Protein AF-A0AAU9H114-F1 (afdb_monomer)

Sequence (452 aa):
MKRSTNQEKFLDTLIRLNTKIEELGKINILNNHIYSEYFFRDLLNIVYGYSLENHNKKQKNAPAFDLIDNTNKIIIQVTATCKKQKIEDTLKKEYLTNKMEEGYRLKFIFIGNQNNNIKNKNFSNPHNILFDSKKDIILTQDLCEEFLNLNINKQDHAIELLKKELSPLLFEDSLSYLKEEFINEKLEFNISNLASRYTANNDVDTINNKIIEGISITNNFKYTNISYLKELKGYIENDILDKMKSKYAKNIYLNFKKIFSNLEQSVNNYLELEEEFEEKKKYLSEIYELIDEINIDPYIFLTEHNECNIYKISENEKLELQTYMSKIEKVLLKYQTYLKETCKECLFYPYLLVQGEAGIGKSHLLAHLSKKLRDENHIIYLFLGQFFTKNEDPWHQILNDLEVTNSVDNFLRSISNKAKETKKELLLLLMRLMKVKVKGYGEIIFKALSTI

pLDDT: mean 80.32, std 15.92, range [25.03, 97.12]

Solvent-accessible surface area (backbone atoms only — not comparable to full-atom values): 25770 Å² total; per-residue (Å²): 109,73,68,57,57,50,49,53,53,52,51,54,52,52,54,49,51,20,53,52,47,46,55,44,61,76,71,67,63,78,72,57,63,66,58,49,51,56,53,50,36,56,50,42,24,65,57,74,67,52,70,51,42,70,52,74,82,77,56,94,68,88,64,79,45,45,32,37,16,83,86,82,30,37,34,32,30,76,38,60,65,66,45,73,66,57,53,34,59,42,40,62,38,71,76,44,40,62,39,29,76,73,61,28,33,50,32,38,39,53,38,31,60,77,56,81,70,62,37,80,52,90,74,67,53,85,48,66,47,48,69,47,49,72,79,27,48,40,45,71,66,55,52,49,55,46,44,66,73,47,56,72,68,57,44,50,52,51,53,48,50,50,51,72,72,40,45,87,74,64,46,71,73,86,38,49,57,76,36,69,68,47,34,49,53,48,37,53,52,45,50,62,70,53,47,94,63,54,58,83,92,73,70,70,93,48,70,76,63,38,36,52,30,26,52,52,61,34,70,66,43,57,53,52,52,53,49,50,53,52,54,48,49,55,54,74,67,56,79,58,63,85,73,34,83,40,74,57,47,39,49,52,52,52,57,56,53,56,74,44,48,64,51,54,52,47,49,48,57,57,70,70,54,95,64,58,70,76,77,47,47,69,50,49,54,56,43,51,53,50,55,69,69,62,80,72,53,52,67,58,55,51,48,70,74,32,75,85,54,93,82,64,65,52,71,68,49,51,50,52,52,43,55,53,43,46,54,48,42,55,49,50,55,52,46,55,50,49,40,61,44,17,38,51,62,21,68,82,45,41,56,48,77,55,71,53,56,87,86,77,44,67,72,30,53,52,48,53,52,53,50,56,42,43,78,70,67,37,50,56,49,59,43,59,36,82,74,67,73,66,102,58,63,67,64,60,53,51,31,58,76,53,70,48,89,71,54,71,69,56,51,54,50,52,50,47,50,49,24,61,74,68,75,30,49,35,39,43,37,42,39,46,69,72,88,60,102,69,86,78,68,39,55,27,48,36,39,33,57,65,83,130

Foldseek 3Di:
DLLVVLLVLLLVLQVLQLQLVQVVVVVPPPPVVLVVLVLVQVLCCLLVVADKDAPCPPDPDDALAGIAGLPVQEGEHEEQDADLVNVQVSLPDPNVLVSQVVVHAYAYEHGHDHDPCSLVDDHDRPSPRHYRSVPRYDYSVNSSVSLSVDDPVSSVVSSVSSCVRCVVPSVPPLVPLVDLVNLVVQLVVVLVVVPPLADPVPDDDDLLLLQLCQLFVDPCVVVVVLVLLVQLLVLLPPDPLVVFDFPLLNVLNVVVSVLCPQLNVLSCVLVPDPDDVLVSLVSVVVNLVSLVPDDDDQVVSVCVSCVVPVPGGDPSSSVVSSVSVVSNVVSSVVVNSSCVSRVNVCNVVSKDKDKDWPPPSPSNSVSVSQVVVVVVVARERADEQVQVPDPDDVVVSVCVSSVNPDDPVVVLVVVQVVCVVVVTWYKYKYFHDPPDPDDTMGMIMIGTPDDD

Secondary structure (DSSP, 8-state):
-HHHHHHHHHHHHHHHHHHHHHHHHHTT-TTHHHHHHHHHHHHHHHHH----EEGGGS-SS--S-SEEETTTTEEEEEES---HHHHHHHHT-THHHHHHHTTPEEEEEE-SS--GGGGGS----TT--B--TTTSEE-HHHHHHHHHHS-HHHHHHHHHHHHHHHHHHH-SSTTGGGSHHHHHHHHHHHHHTTGGG--GGG----GGGGHHHHHHT-HHHHHHHHHHHHHHHHHHH---GGG--SHHHHHHHHHHHHHTHHHHHHHHHHHH--S-HHHHHHHHHHHHHHHHH----HHHHHHHHHTT-TTSS-HHHHHHHHHHHHHHHHHHHHHHHHHHHTTGGGGTS-EEEEEE-TTSSHHHHHHHHHHHHHHTT-EEEEEEGGG--SSS-HHHHHHHHTT--S-HHHHHHHHHHHHHHHT--EEEEEE-----SSS--EEEEEEEE---

Mean predicted aligned error: 15.62 Å

Organism: Staphylococcus aureus (NCBI:txid1280)

Radius of gyration: 34.09 Å; Cα contacts (8 Å, |Δi|>4): 518; chains: 1; bounding box: 72×56×100 Å

Structure (mmCIF, N/CA/C/O backbone):
data_AF-A0AAU9H114-F1
#
_entry.id   AF-A0AAU9H114-F1
#
loop_
_atom_site.group_PDB
_atom_site.id
_atom_site.type_symbol
_atom_site.label_atom_id
_atom_site.label_alt_id
_atom_site.label_comp_id
_atom_site.label_asym_id
_atom_site.label_entity_id
_atom_site.label_seq_id
_atom_site.pdbx_PDB_ins_code
_atom_site.Cartn_x
_atom_site.Cartn_y
_atom_site.Cartn_z
_atom_site.occupancy
_atom_site.B_iso_or_equiv
_atom_site.auth_seq_id
_atom_site.auth_comp_id
_atom_site.auth_asym_id
_atom_site.auth_atom_id
_atom_site.pdbx_PDB_model_num
ATOM 1 N N . MET A 1 1 ? 4.837 20.922 -24.822 1.00 76.69 1 MET A N 1
ATOM 2 C CA . MET A 1 1 ? 3.796 20.474 -25.787 1.00 76.69 1 MET A CA 1
ATOM 3 C C . MET A 1 1 ? 3.587 18.972 -25.632 1.00 76.69 1 MET A C 1
ATOM 5 O O . MET A 1 1 ? 4.584 18.275 -25.502 1.00 76.69 1 MET A O 1
ATOM 9 N N . LYS A 1 2 ? 2.345 18.461 -25.688 1.00 83.44 2 LYS A N 1
ATOM 10 C CA . LYS A 1 2 ? 2.031 17.028 -25.466 1.00 83.44 2 LYS A CA 1
ATOM 11 C C . LYS A 1 2 ? 2.855 16.072 -26.345 1.00 83.44 2 LYS A C 1
ATOM 13 O O . LYS A 1 2 ? 3.311 15.043 -25.864 1.00 83.44 2 LYS A O 1
ATOM 18 N N . ARG A 1 3 ? 3.127 16.463 -27.596 1.00 89.88 3 ARG A N 1
ATOM 19 C CA . ARG A 1 3 ? 3.992 15.716 -28.526 1.00 89.88 3 ARG A CA 1
ATOM 20 C C . ARG A 1 3 ? 5.421 15.521 -27.996 1.00 89.88 3 ARG A C 1
ATOM 22 O O . ARG A 1 3 ? 5.932 14.417 -28.085 1.00 89.88 3 ARG A O 1
ATOM 29 N N . SER A 1 4 ? 6.026 16.552 -27.394 1.00 83.06 4 SER A N 1
ATOM 30 C CA . SER A 1 4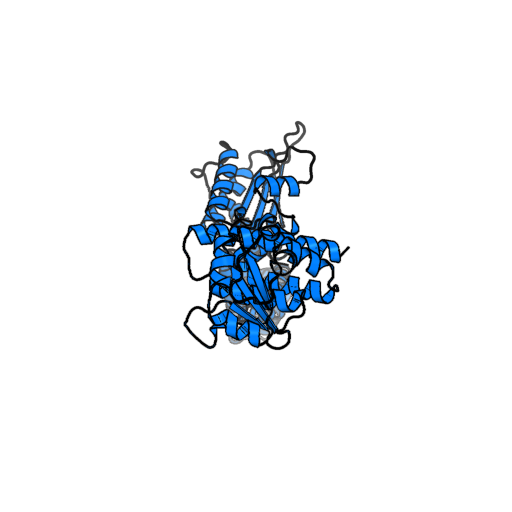 ? 7.363 16.455 -26.770 1.00 83.06 4 SER A CA 1
ATOM 31 C C . SER A 1 4 ? 7.358 15.441 -25.632 1.00 83.06 4 SER A C 1
ATOM 33 O O . SER A 1 4 ? 8.176 14.534 -25.593 1.00 83.06 4 SER A O 1
ATOM 35 N N . THR A 1 5 ? 6.353 15.530 -24.759 1.00 81.75 5 THR A N 1
ATOM 36 C CA . THR A 1 5 ? 6.202 14.614 -23.626 1.00 81.75 5 THR A CA 1
ATOM 37 C C . THR A 1 5 ? 5.987 13.168 -24.077 1.00 81.75 5 THR A C 1
ATOM 39 O O . THR A 1 5 ? 6.507 12.246 -23.456 1.00 81.75 5 THR A O 1
ATOM 42 N N . ASN A 1 6 ? 5.223 12.950 -25.150 1.00 89.06 6 ASN A N 1
ATOM 43 C CA . ASN A 1 6 ? 5.041 11.620 -25.726 1.00 89.06 6 ASN A CA 1
ATOM 44 C C . ASN A 1 6 ? 6.347 11.102 -26.344 1.00 89.06 6 ASN A C 1
ATOM 46 O O . ASN A 1 6 ? 6.685 9.943 -26.129 1.00 89.06 6 ASN A O 1
ATOM 50 N N . GLN A 1 7 ? 7.099 11.957 -27.043 1.00 88.25 7 GLN A N 1
ATOM 51 C CA . GLN A 1 7 ? 8.389 11.604 -27.637 1.00 88.25 7 GLN A CA 1
ATOM 52 C C . GLN A 1 7 ? 9.401 11.145 -26.583 1.00 88.25 7 GLN A C 1
ATOM 54 O O . GLN A 1 7 ? 10.007 10.086 -26.729 1.00 88.25 7 GLN A O 1
ATOM 59 N N . GLU A 1 8 ? 9.555 11.923 -25.511 1.00 79.88 8 GLU A N 1
ATOM 60 C CA . GLU A 1 8 ? 10.460 11.615 -24.401 1.00 79.88 8 GLU A CA 1
ATOM 61 C C . GLU A 1 8 ? 10.099 10.277 -23.750 1.00 79.88 8 GLU A C 1
ATOM 63 O O . GLU A 1 8 ? 10.963 9.419 -23.577 1.00 79.88 8 GLU A O 1
ATOM 68 N N . LYS A 1 9 ? 8.808 10.056 -23.465 1.00 83.50 9 LYS A N 1
ATOM 69 C CA . LYS A 1 9 ? 8.320 8.797 -22.882 1.00 83.50 9 LYS A CA 1
ATOM 70 C C . LYS A 1 9 ? 8.566 7.602 -23.795 1.00 83.50 9 LYS A C 1
ATOM 72 O O . LYS A 1 9 ? 8.970 6.546 -23.315 1.00 83.50 9 LYS A O 1
ATOM 77 N N . PHE A 1 10 ? 8.302 7.755 -25.090 1.00 90.06 10 PHE A N 1
ATOM 78 C CA . PHE A 1 10 ? 8.500 6.698 -26.076 1.00 90.06 10 PHE A CA 1
ATOM 79 C C . PHE A 1 10 ? 9.975 6.283 -26.147 1.00 90.06 10 PHE A C 1
ATOM 81 O O . PHE A 1 10 ? 10.290 5.100 -26.026 1.00 90.06 10 PHE A O 1
ATOM 88 N N . LEU A 1 11 ? 10.874 7.266 -26.265 1.00 88.00 11 LEU A N 1
ATOM 89 C CA . LEU A 1 11 ? 12.317 7.043 -26.334 1.00 88.00 11 LEU A CA 1
ATOM 90 C C . LEU A 1 11 ? 12.865 6.399 -25.053 1.00 88.00 11 LEU A C 1
ATOM 92 O O . LEU A 1 11 ? 13.537 5.373 -25.140 1.00 88.00 11 LEU A O 1
ATOM 96 N N . ASP A 1 12 ? 12.558 6.961 -23.879 1.00 79.62 12 ASP A N 1
ATOM 97 C CA . ASP A 1 12 ? 13.031 6.440 -22.586 1.00 79.62 12 ASP A CA 1
ATOM 98 C C . ASP A 1 12 ? 12.604 4.978 -22.386 1.00 79.62 12 ASP A C 1
ATOM 100 O O . ASP A 1 12 ? 13.413 4.122 -22.026 1.00 79.62 12 ASP A O 1
ATOM 104 N N . THR A 1 13 ? 11.351 4.658 -22.718 1.00 82.12 13 THR A N 1
ATOM 105 C CA . THR A 1 13 ? 10.826 3.296 -22.566 1.00 82.12 13 THR A CA 1
ATOM 106 C C . THR A 1 13 ? 11.541 2.298 -23.485 1.00 82.12 13 THR A C 1
ATOM 108 O O . THR A 1 13 ? 11.908 1.210 -23.039 1.00 82.12 13 THR A O 1
ATOM 111 N N . LEU A 1 14 ? 11.785 2.655 -24.753 1.00 85.69 14 LEU A N 1
ATOM 112 C CA . LEU A 1 14 ? 12.490 1.775 -25.693 1.00 85.69 14 LEU A CA 1
ATOM 113 C C . LEU A 1 14 ? 13.972 1.595 -25.342 1.00 85.69 14 LEU A C 1
ATOM 115 O O . LEU A 1 14 ? 14.495 0.491 -25.487 1.00 85.69 14 LEU A O 1
ATOM 119 N N . ILE A 1 15 ? 14.647 2.642 -24.852 1.00 83.25 15 ILE A N 1
ATOM 120 C CA . ILE A 1 15 ? 16.031 2.532 -24.367 1.00 83.25 15 ILE A CA 1
ATOM 121 C C . ILE A 1 15 ? 16.099 1.523 -23.220 1.00 83.25 15 ILE A C 1
ATOM 123 O O . ILE A 1 15 ? 16.905 0.597 -23.274 1.00 83.25 15 ILE A O 1
ATOM 127 N N . ARG A 1 16 ? 15.215 1.648 -22.223 1.00 75.06 16 ARG A N 1
ATOM 128 C CA . ARG A 1 16 ? 15.169 0.717 -21.084 1.00 75.06 16 ARG A CA 1
ATOM 129 C C . ARG A 1 16 ? 14.898 -0.719 -21.522 1.00 75.06 16 ARG A C 1
ATOM 131 O O . ARG A 1 16 ? 15.552 -1.635 -21.030 1.00 75.06 16 ARG A O 1
ATOM 138 N N . LEU A 1 17 ? 13.970 -0.915 -22.462 1.00 81.81 17 LEU A N 1
ATOM 139 C CA . LEU A 1 17 ? 13.686 -2.233 -23.033 1.00 81.81 17 LEU A CA 1
ATOM 140 C C . LEU A 1 17 ? 14.931 -2.847 -23.670 1.00 81.81 17 LEU A C 1
ATOM 142 O O . LEU A 1 17 ? 15.238 -4.008 -23.407 1.00 81.81 17 LEU A O 1
ATOM 146 N N . ASN A 1 18 ? 15.670 -2.071 -24.461 1.00 82.12 18 ASN A N 1
ATOM 147 C CA . ASN A 1 18 ? 16.907 -2.548 -25.067 1.00 82.12 18 ASN A CA 1
ATOM 148 C C . ASN A 1 18 ? 17.951 -2.921 -24.008 1.00 82.12 18 ASN A C 1
ATOM 150 O O . ASN A 1 18 ? 18.485 -4.026 -24.065 1.00 82.12 18 ASN A O 1
ATOM 154 N N . THR A 1 19 ? 18.179 -2.074 -23.001 1.00 78.31 19 THR A N 1
ATOM 155 C CA . THR A 1 19 ? 19.110 -2.384 -21.903 1.00 78.31 19 THR A CA 1
ATOM 156 C C . THR A 1 19 ? 18.742 -3.697 -21.209 1.00 78.31 19 THR A C 1
ATOM 158 O O . THR A 1 19 ? 19.588 -4.579 -21.060 1.00 78.31 19 THR A O 1
ATOM 161 N N . LYS A 1 20 ? 17.460 -3.892 -20.875 1.00 73.38 20 LYS A N 1
ATOM 162 C CA . LYS A 1 20 ? 16.996 -5.117 -20.209 1.00 73.38 20 LYS A CA 1
ATOM 163 C C . LYS A 1 20 ? 17.157 -6.355 -21.098 1.00 73.38 20 LYS A C 1
ATOM 165 O O . LYS A 1 20 ? 17.544 -7.416 -20.614 1.00 73.38 20 LYS A O 1
ATOM 170 N N . ILE A 1 21 ? 16.910 -6.239 -22.405 1.00 76.69 21 ILE A N 1
ATOM 171 C CA . ILE A 1 21 ? 17.136 -7.328 -23.371 1.00 76.69 21 ILE A CA 1
ATOM 172 C C . ILE A 1 21 ? 18.620 -7.718 -23.426 1.00 76.69 21 ILE A C 1
ATOM 174 O O . ILE A 1 21 ? 18.933 -8.907 -23.493 1.00 76.69 21 ILE A O 1
ATOM 178 N N . GLU A 1 22 ? 19.540 -6.752 -23.366 1.00 75.12 22 GLU A N 1
ATOM 179 C CA . GLU A 1 22 ? 20.978 -7.040 -23.309 1.00 75.12 22 GLU A CA 1
ATOM 180 C C . GLU A 1 22 ? 21.375 -7.784 -22.032 1.00 75.12 22 GLU A C 1
ATOM 182 O O . GLU A 1 22 ? 22.162 -8.730 -22.087 1.00 75.12 22 GLU A O 1
ATOM 187 N N . GLU A 1 23 ? 20.838 -7.372 -20.886 1.00 68.56 23 GLU A N 1
ATOM 188 C CA . GLU A 1 23 ? 21.091 -8.013 -19.594 1.00 68.56 23 GLU A CA 1
ATOM 189 C C . GLU A 1 23 ? 20.549 -9.442 -19.555 1.00 68.56 23 GLU A C 1
ATOM 191 O O . GLU A 1 23 ? 21.277 -10.376 -19.224 1.00 68.56 23 GLU A O 1
ATOM 196 N N . LEU A 1 24 ? 19.299 -9.638 -19.974 1.00 66.00 24 LEU A N 1
ATOM 197 C CA . LEU A 1 24 ? 18.658 -10.953 -20.019 1.00 66.00 24 LEU A CA 1
ATOM 198 C C . LEU A 1 24 ? 19.337 -11.890 -21.027 1.00 66.00 24 LEU A C 1
ATOM 200 O O . LEU A 1 24 ? 19.457 -13.091 -20.775 1.00 66.00 24 LEU A O 1
ATOM 204 N N . GLY A 1 25 ? 19.846 -11.341 -22.134 1.00 59.88 25 GLY A N 1
ATOM 205 C CA . GLY A 1 25 ? 20.647 -12.072 -23.114 1.00 59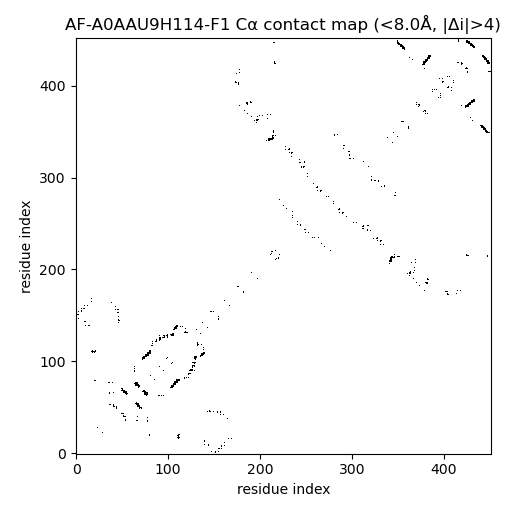.88 25 GLY A CA 1
ATOM 206 C C . GLY A 1 25 ? 21.959 -12.623 -22.542 1.00 59.88 25 GLY A C 1
ATOM 207 O O . GLY A 1 25 ? 22.413 -13.675 -22.987 1.00 59.88 25 GLY A O 1
ATOM 208 N N . LYS A 1 26 ? 22.543 -11.983 -21.516 1.00 53.84 26 LYS A N 1
ATOM 209 C CA . LYS A 1 26 ? 23.723 -12.506 -20.795 1.00 53.84 26 LYS A CA 1
ATOM 210 C C . LYS A 1 26 ? 23.376 -13.680 -19.870 1.00 53.84 26 LYS A C 1
ATOM 212 O O . LYS A 1 26 ? 24.253 -14.486 -19.576 1.00 53.84 26 LYS A O 1
ATOM 217 N N . ILE A 1 27 ? 22.116 -13.787 -19.435 1.00 45.50 27 ILE A N 1
ATOM 218 C CA . ILE A 1 27 ? 21.629 -14.789 -18.465 1.00 45.50 27 ILE A CA 1
ATOM 219 C C . ILE A 1 27 ? 21.018 -16.022 -19.175 1.00 45.50 27 ILE A C 1
ATOM 221 O O . ILE A 1 27 ? 20.641 -16.998 -18.536 1.00 45.50 27 ILE A O 1
ATOM 225 N N . ASN A 1 28 ? 20.995 -16.047 -20.516 1.00 44.38 28 ASN A N 1
ATOM 226 C CA . ASN A 1 28 ? 20.564 -17.195 -21.331 1.00 44.38 28 ASN A CA 1
ATOM 227 C C . ASN A 1 28 ? 19.098 -17.640 -21.093 1.00 44.38 28 ASN A C 1
ATOM 229 O O . ASN A 1 28 ? 18.745 -18.806 -21.283 1.00 44.38 28 ASN A O 1
ATOM 233 N N . ILE A 1 29 ? 18.213 -16.711 -20.707 1.00 43.31 29 ILE A N 1
ATOM 234 C CA . ILE A 1 29 ? 16.774 -16.978 -20.549 1.00 43.31 29 ILE A CA 1
ATOM 235 C C . ILE A 1 29 ? 16.100 -16.907 -21.929 1.00 43.31 29 ILE A C 1
ATOM 237 O O . ILE A 1 29 ? 15.669 -15.854 -22.396 1.00 43.31 29 ILE A O 1
ATOM 241 N N . LEU A 1 30 ? 16.008 -18.064 -22.587 1.00 38.81 30 LEU A N 1
ATOM 242 C CA . LEU A 1 30 ? 15.475 -18.262 -23.946 1.00 38.81 30 LEU A CA 1
ATOM 243 C C . LEU A 1 30 ? 13.990 -17.876 -24.142 1.00 38.81 30 LEU A C 1
ATOM 245 O O . LEU A 1 30 ? 13.537 -17.780 -25.281 1.00 38.81 30 LEU A O 1
ATOM 249 N N . ASN A 1 31 ? 13.229 -17.616 -23.074 1.00 45.47 31 ASN A N 1
ATOM 250 C CA . ASN A 1 31 ? 11.777 -17.401 -23.155 1.00 45.47 31 ASN A CA 1
ATOM 251 C C . ASN A 1 31 ? 11.352 -15.990 -23.615 1.00 45.47 31 ASN A C 1
ATOM 253 O O . ASN A 1 31 ? 10.217 -15.824 -24.053 1.00 45.47 31 ASN A O 1
ATOM 257 N N . ASN A 1 32 ? 12.233 -14.982 -23.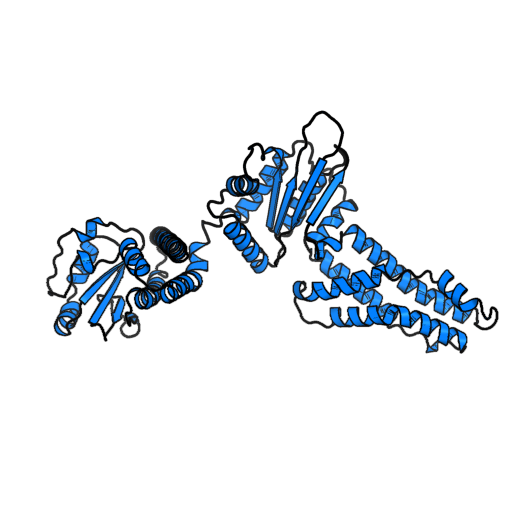583 1.00 51.88 32 ASN A N 1
ATOM 258 C CA . ASN A 1 32 ? 11.848 -13.577 -23.827 1.00 51.88 32 ASN A CA 1
ATOM 259 C C . ASN A 1 32 ? 11.852 -13.141 -25.306 1.00 51.88 32 ASN A C 1
ATOM 261 O O . ASN A 1 32 ? 11.296 -12.092 -25.642 1.00 51.88 32 ASN A O 1
ATOM 265 N N . HIS A 1 33 ? 12.420 -13.943 -26.212 1.00 56.94 33 HIS A N 1
ATOM 266 C CA . HIS A 1 33 ? 12.403 -13.636 -27.650 1.00 56.94 33 HIS A CA 1
ATOM 267 C C . HIS A 1 33 ? 10.999 -13.755 -28.259 1.00 56.94 33 HIS A C 1
ATOM 269 O O . HIS A 1 33 ? 10.580 -12.879 -29.006 1.00 56.94 33 HIS A O 1
ATOM 275 N N . ILE A 1 34 ? 10.219 -14.758 -27.846 1.00 57.81 34 ILE A N 1
ATOM 276 C CA . ILE A 1 34 ? 8.848 -14.940 -28.343 1.00 57.81 34 ILE A CA 1
ATOM 277 C C . ILE A 1 34 ? 7.955 -13.779 -27.887 1.00 57.81 34 ILE A C 1
ATOM 279 O O . ILE A 1 34 ? 7.197 -13.241 -28.686 1.00 57.81 34 ILE A O 1
ATOM 283 N N . TYR A 1 35 ? 8.060 -13.341 -26.627 1.00 66.25 35 TYR A N 1
ATOM 284 C CA . TYR A 1 35 ? 7.262 -12.217 -26.117 1.00 66.25 35 TYR A CA 1
ATOM 285 C C . TYR A 1 35 ? 7.628 -10.877 -26.769 1.00 66.25 35 TYR A C 1
ATOM 287 O O . TYR A 1 35 ? 6.743 -10.056 -27.005 1.00 66.25 35 TYR A O 1
ATOM 295 N N . SER A 1 36 ? 8.900 -10.669 -27.129 1.00 73.69 36 SER A N 1
ATOM 296 C CA . SER A 1 36 ? 9.307 -9.458 -27.853 1.00 73.69 36 SER A CA 1
ATOM 297 C C . SER A 1 36 ? 8.754 -9.416 -29.283 1.00 73.69 36 SER A C 1
ATOM 299 O O . SER A 1 36 ? 8.385 -8.338 -29.738 1.00 73.69 36 SER A O 1
ATOM 301 N N . GLU A 1 37 ? 8.581 -10.553 -29.966 1.00 84.25 37 GLU A N 1
ATOM 302 C CA . GLU A 1 37 ? 7.899 -10.597 -31.274 1.00 84.25 37 GLU A CA 1
ATOM 303 C C . GLU A 1 37 ? 6.458 -10.062 -31.197 1.00 84.25 37 GLU A C 1
ATOM 305 O O . GLU A 1 37 ? 6.069 -9.237 -32.023 1.00 84.25 37 GLU A O 1
ATOM 310 N N . TYR A 1 38 ? 5.679 -10.485 -30.191 1.00 85.44 38 TYR A N 1
ATOM 311 C CA . TYR A 1 38 ? 4.304 -10.004 -29.983 1.00 85.44 38 TYR A CA 1
ATOM 312 C C . TYR A 1 38 ? 4.257 -8.494 -29.738 1.00 85.44 38 TYR A C 1
ATOM 314 O O . TYR A 1 38 ? 3.508 -7.793 -30.418 1.00 85.44 38 TYR A O 1
ATOM 322 N N . PHE A 1 39 ? 5.099 -7.999 -28.831 1.00 88.56 39 PHE A N 1
ATOM 323 C CA . PHE A 1 39 ? 5.165 -6.574 -28.525 1.00 88.56 39 PHE A CA 1
ATOM 324 C C . PHE A 1 39 ? 5.531 -5.743 -29.766 1.00 88.56 39 PHE A C 1
ATOM 326 O O . PHE A 1 39 ? 4.844 -4.780 -30.113 1.00 88.56 39 PHE A O 1
ATOM 333 N N . PHE A 1 40 ? 6.600 -6.124 -30.479 1.00 91.44 40 PHE A N 1
ATOM 334 C CA . PHE A 1 40 ? 7.048 -5.371 -31.651 1.00 91.44 40 PHE A CA 1
ATOM 335 C C . PHE A 1 40 ? 6.076 -5.477 -32.828 1.00 91.44 40 PHE A C 1
ATOM 337 O O . PHE A 1 40 ? 5.966 -4.513 -33.582 1.00 91.44 40 PHE A O 1
ATOM 344 N N . ARG A 1 41 ? 5.320 -6.574 -32.972 1.00 93.12 41 ARG A N 1
ATOM 345 C CA . ARG A 1 41 ? 4.209 -6.662 -33.934 1.00 93.12 41 ARG A CA 1
ATOM 346 C C . ARG A 1 41 ? 3.193 -5.549 -33.698 1.00 93.12 41 ARG A C 1
ATOM 348 O O . ARG A 1 41 ? 2.895 -4.788 -34.618 1.00 93.12 41 ARG A O 1
ATOM 355 N N . ASP A 1 42 ? 2.681 -5.448 -32.475 1.00 94.44 42 ASP A N 1
ATOM 356 C CA . ASP A 1 42 ? 1.623 -4.490 -32.149 1.00 94.44 42 ASP A CA 1
ATOM 357 C C . ASP A 1 42 ? 2.142 -3.052 -32.212 1.00 94.44 42 ASP A C 1
ATOM 359 O O . ASP A 1 42 ? 1.491 -2.178 -32.789 1.00 94.44 42 ASP A O 1
ATOM 363 N N . LEU A 1 43 ? 3.371 -2.817 -31.744 1.00 95.56 43 LEU A N 1
ATOM 364 C CA . LEU A 1 43 ? 4.018 -1.513 -31.844 1.00 95.56 43 LEU A CA 1
ATOM 365 C C . LEU A 1 43 ? 4.198 -1.066 -33.303 1.00 95.56 43 LEU A C 1
ATOM 367 O O . LEU A 1 43 ? 3.857 0.066 -33.649 1.00 95.56 43 LEU A O 1
ATOM 371 N N . LEU A 1 44 ? 4.717 -1.939 -34.171 1.00 96.31 44 LEU A N 1
ATOM 372 C CA . LEU A 1 44 ? 4.961 -1.617 -35.580 1.00 96.31 44 LEU A CA 1
ATOM 373 C C . LEU A 1 44 ? 3.658 -1.397 -36.356 1.00 96.31 44 LEU A C 1
ATOM 375 O O . LEU A 1 44 ? 3.609 -0.510 -37.209 1.00 96.31 44 LEU A O 1
ATOM 379 N N . ASN A 1 45 ? 2.595 -2.136 -36.029 1.00 96.88 45 ASN A N 1
ATOM 380 C CA . ASN A 1 45 ? 1.266 -1.908 -36.598 1.00 96.88 45 ASN A CA 1
ATOM 381 C C . ASN A 1 45 ? 0.746 -0.501 -36.272 1.00 96.88 45 ASN A C 1
ATOM 383 O O . ASN A 1 45 ? 0.184 0.167 -37.140 1.00 96.88 45 ASN A O 1
ATOM 387 N N . ILE A 1 46 ? 0.991 -0.001 -35.057 1.00 96.62 46 ILE A N 1
ATOM 388 C CA . ILE A 1 46 ? 0.596 1.360 -34.671 1.00 96.62 46 ILE A CA 1
ATOM 389 C C . ILE A 1 46 ? 1.481 2.412 -35.354 1.00 96.62 46 ILE A C 1
ATOM 391 O O . ILE A 1 46 ? 0.956 3.382 -35.912 1.00 96.62 46 ILE A O 1
ATOM 395 N N . VAL A 1 47 ? 2.806 2.231 -35.304 1.00 96.88 47 VAL A N 1
ATOM 396 C CA . VAL A 1 47 ? 3.781 3.250 -35.731 1.00 96.88 47 VAL A CA 1
ATOM 397 C C . VAL A 1 47 ? 3.838 3.393 -37.247 1.00 96.88 47 VAL A C 1
ATOM 399 O O . VAL A 1 47 ? 3.785 4.506 -37.755 1.00 96.88 47 VAL A O 1
ATOM 402 N N . TYR A 1 48 ? 3.885 2.283 -37.978 1.00 94.81 48 TYR A N 1
ATOM 403 C CA . TYR A 1 48 ? 3.992 2.307 -39.437 1.00 94.81 48 TYR A CA 1
ATOM 404 C C . TYR A 1 48 ? 2.651 2.093 -40.147 1.00 94.81 48 TYR A C 1
ATOM 406 O O . TYR A 1 48 ? 2.573 2.235 -41.365 1.00 94.81 48 TYR A O 1
ATOM 414 N N . GLY A 1 49 ? 1.585 1.752 -39.414 1.00 93.88 49 GLY A N 1
ATOM 415 C CA . GLY A 1 49 ? 0.294 1.419 -40.019 1.00 93.88 49 GLY A CA 1
ATOM 416 C C . GLY A 1 49 ? 0.287 0.070 -40.743 1.00 93.88 49 GLY A C 1
ATOM 417 O O . GLY A 1 49 ? -0.483 -0.105 -41.685 1.00 93.88 49 GLY A O 1
ATOM 418 N N . TYR A 1 50 ? 1.156 -0.860 -40.343 1.00 95.56 50 TYR A N 1
ATOM 419 C CA . TYR A 1 50 ? 1.193 -2.213 -40.899 1.00 95.56 50 TYR A CA 1
ATOM 420 C C . TYR A 1 50 ? 0.051 -3.101 -40.372 1.00 95.56 50 TYR A C 1
ATOM 422 O O . TYR A 1 50 ? -0.710 -2.729 -39.479 1.00 95.56 50 TYR A O 1
ATOM 430 N N . SER A 1 51 ? -0.067 -4.293 -40.955 1.00 94.50 51 SER A N 1
ATOM 431 C CA . SER A 1 51 ? -0.971 -5.384 -40.574 1.00 94.50 51 SER A CA 1
ATOM 432 C C . SER A 1 51 ? -0.173 -6.675 -40.348 1.00 94.50 51 SER A C 1
ATOM 434 O O . SER A 1 51 ? -0.406 -7.700 -40.986 1.00 94.50 51 SER A O 1
ATOM 436 N N . LEU A 1 52 ? 0.832 -6.596 -39.474 1.00 94.88 52 LEU A N 1
ATOM 437 C CA . LEU A 1 52 ? 1.742 -7.689 -39.144 1.00 94.88 52 LEU A CA 1
ATOM 438 C C . LEU A 1 52 ? 1.054 -8.760 -38.295 1.00 94.88 52 LEU A C 1
ATOM 440 O O . LEU A 1 52 ? 0.372 -8.459 -37.314 1.00 94.88 52 LEU A O 1
ATOM 444 N N . GLU A 1 53 ? 1.354 -10.015 -38.611 1.00 91.81 53 GLU A N 1
ATOM 445 C CA . GLU A 1 53 ? 1.000 -11.209 -37.851 1.00 91.81 53 GLU A CA 1
ATOM 446 C C . GLU A 1 53 ? 2.259 -12.029 -37.529 1.00 91.81 53 GLU A C 1
ATOM 448 O O . GLU A 1 53 ? 3.220 -12.044 -38.301 1.00 91.81 53 GLU A O 1
ATOM 453 N N . ASN A 1 54 ? 2.252 -12.763 -36.411 1.00 87.81 54 ASN A N 1
ATOM 454 C CA . ASN A 1 54 ? 3.360 -13.664 -36.076 1.00 87.81 54 ASN A CA 1
ATOM 455 C C . ASN A 1 54 ? 3.335 -14.891 -36.989 1.00 87.81 54 ASN A C 1
ATOM 457 O O . ASN A 1 54 ? 2.359 -15.649 -37.013 1.00 87.81 54 ASN A O 1
ATOM 461 N N . HIS A 1 55 ? 4.442 -15.141 -37.680 1.00 78.25 55 HIS A N 1
ATOM 462 C CA . HIS A 1 55 ? 4.566 -16.258 -38.608 1.00 78.25 55 HIS A CA 1
ATOM 463 C C . HIS A 1 55 ? 4.629 -17.622 -37.887 1.00 78.25 55 HIS A C 1
ATOM 465 O O . HIS A 1 55 ? 4.097 -18.619 -38.387 1.00 78.25 55 HIS A O 1
ATOM 471 N N . ASN A 1 56 ? 5.161 -17.649 -36.657 1.00 64.12 56 ASN A N 1
ATOM 472 C CA . ASN A 1 56 ? 5.340 -18.842 -35.814 1.00 64.12 56 ASN A CA 1
ATOM 473 C C . ASN A 1 56 ? 4.035 -19.581 -35.416 1.00 64.12 56 ASN A C 1
ATOM 475 O O . ASN A 1 56 ? 4.095 -20.638 -34.790 1.00 64.12 56 ASN A O 1
ATOM 479 N N . LYS A 1 57 ? 2.840 -19.105 -35.808 1.00 53.62 57 LYS A N 1
ATOM 480 C CA . LYS A 1 57 ? 1.562 -19.819 -35.594 1.00 53.62 57 LYS A CA 1
ATOM 481 C C . LYS A 1 57 ? 1.328 -21.017 -36.536 1.00 53.62 57 LYS A C 1
ATOM 483 O O . LYS A 1 57 ? 0.362 -21.744 -36.311 1.00 53.62 57 LYS A O 1
ATOM 488 N N . LYS A 1 58 ? 2.149 -21.242 -37.580 1.00 48.03 58 LYS A N 1
ATOM 489 C CA . LYS A 1 58 ? 1.858 -22.265 -38.618 1.00 48.03 58 LYS A CA 1
ATOM 490 C C . LYS A 1 58 ? 2.955 -23.299 -38.931 1.00 48.03 58 LYS A C 1
ATOM 492 O O . LYS A 1 58 ? 2.601 -24.336 -39.480 1.00 48.03 58 LYS A O 1
ATOM 497 N N . GLN A 1 59 ? 4.228 -23.116 -38.561 1.00 44.47 59 GLN A N 1
ATOM 498 C CA . GLN A 1 59 ? 5.300 -24.113 -38.780 1.00 44.47 59 GLN A CA 1
ATOM 499 C C . GLN A 1 59 ? 6.422 -23.974 -37.732 1.00 44.47 59 GLN A C 1
ATOM 501 O O . GLN A 1 59 ? 6.870 -22.869 -37.457 1.00 44.47 59 GLN A O 1
ATOM 506 N N . LYS A 1 60 ? 6.892 -25.095 -37.157 1.00 41.78 60 LYS A N 1
ATOM 507 C CA . LYS A 1 60 ? 7.962 -25.151 -36.129 1.00 41.78 60 LYS A CA 1
ATOM 508 C C . LYS A 1 60 ? 9.398 -25.117 -36.690 1.00 41.78 60 LYS A C 1
ATOM 510 O O . LYS A 1 60 ? 10.349 -25.174 -35.917 1.00 41.78 60 LYS A O 1
ATOM 515 N N . ASN A 1 61 ? 9.573 -25.029 -38.010 1.00 46.84 61 ASN A N 1
ATOM 516 C CA . ASN A 1 61 ? 10.893 -25.019 -38.646 1.00 46.84 61 ASN A CA 1
ATOM 517 C C . ASN A 1 61 ? 11.318 -23.572 -38.912 1.00 46.84 61 ASN A C 1
ATOM 519 O O . ASN A 1 61 ? 10.672 -22.898 -39.704 1.00 46.84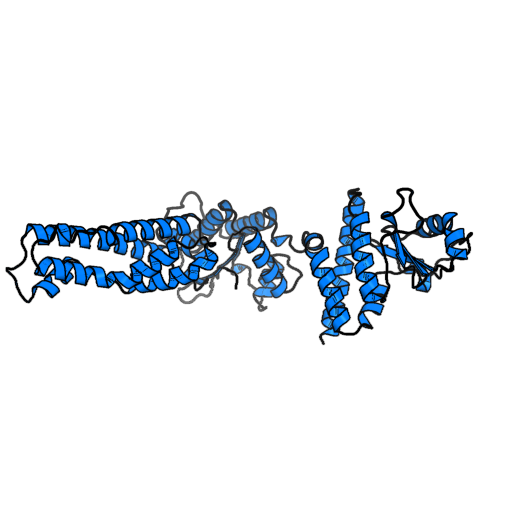 61 ASN A O 1
ATOM 523 N N . ALA A 1 62 ? 12.377 -23.117 -38.233 1.00 52.84 62 ALA A N 1
ATOM 524 C CA . ALA A 1 62 ? 12.833 -21.726 -38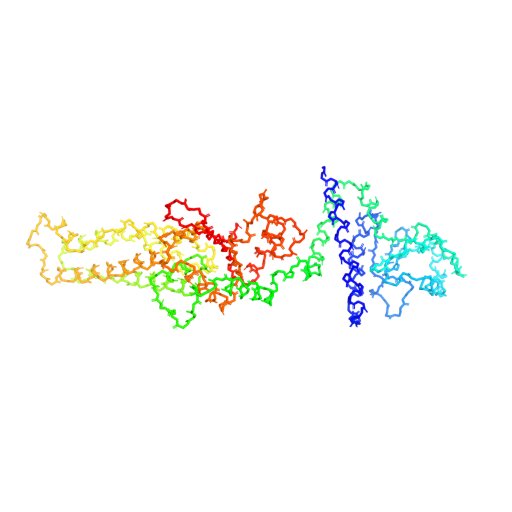.125 1.00 52.84 62 ALA A CA 1
ATOM 525 C C . ALA A 1 62 ? 12.810 -20.925 -39.453 1.00 52.84 62 ALA A C 1
ATOM 527 O O . ALA A 1 62 ? 13.782 -20.974 -40.226 1.00 52.84 62 ALA A O 1
ATOM 528 N N . PRO A 1 63 ? 11.752 -20.133 -39.705 1.00 66.12 63 PRO A N 1
ATOM 529 C CA . PRO A 1 63 ? 11.645 -19.338 -40.918 1.00 66.12 63 PRO A CA 1
ATOM 530 C C . PRO A 1 63 ? 12.674 -18.197 -40.929 1.00 66.12 63 PRO A C 1
ATOM 532 O O . PRO A 1 63 ? 13.398 -17.934 -39.965 1.00 66.12 63 PRO A O 1
ATOM 535 N N . ALA A 1 64 ? 12.841 -17.549 -42.079 1.00 70.81 64 ALA A N 1
ATOM 536 C CA . ALA A 1 64 ? 13.786 -16.442 -42.234 1.00 70.81 64 ALA A CA 1
ATOM 537 C C . ALA A 1 64 ? 13.357 -15.149 -41.509 1.00 70.81 64 ALA A C 1
ATOM 539 O O . ALA A 1 64 ? 14.168 -14.240 -41.369 1.00 70.81 64 ALA A O 1
ATOM 540 N N . PHE A 1 65 ? 12.116 -15.081 -41.033 1.00 84.94 65 PHE A N 1
ATOM 541 C CA . PHE A 1 65 ? 11.483 -13.904 -40.446 1.00 84.94 65 PHE A CA 1
ATOM 542 C C . PHE A 1 65 ? 10.455 -14.325 -39.392 1.00 84.94 65 PHE A C 1
ATOM 544 O O . PHE A 1 65 ? 9.961 -15.453 -39.428 1.00 84.94 65 PHE A O 1
ATOM 551 N N . ASP A 1 66 ? 10.102 -13.393 -38.511 1.00 87.44 66 ASP A N 1
ATOM 552 C CA . ASP A 1 66 ? 9.235 -13.647 -37.357 1.00 87.44 66 ASP A CA 1
ATOM 553 C C . ASP A 1 66 ? 7.826 -13.078 -37.579 1.00 87.44 66 ASP A C 1
ATOM 555 O O . ASP A 1 66 ? 6.827 -13.694 -37.198 1.00 87.44 66 ASP A O 1
ATOM 559 N N . LEU A 1 67 ? 7.731 -11.937 -38.273 1.00 91.62 67 LEU A N 1
ATOM 560 C CA . LEU A 1 67 ? 6.482 -11.227 -38.559 1.00 91.62 67 LEU A CA 1
ATOM 561 C C . LEU A 1 67 ? 6.226 -11.141 -40.066 1.00 91.62 67 LEU A C 1
ATOM 563 O O . LEU A 1 67 ? 7.162 -10.978 -40.853 1.00 91.62 67 LEU A O 1
ATOM 567 N N . ILE A 1 68 ? 4.958 -11.200 -40.466 1.00 93.75 68 ILE A N 1
ATOM 568 C CA . ILE A 1 68 ? 4.530 -11.079 -41.863 1.00 93.75 68 ILE A CA 1
ATOM 569 C C . ILE A 1 68 ? 3.294 -10.195 -41.996 1.00 93.75 68 ILE A C 1
ATOM 571 O O . ILE A 1 68 ? 2.335 -10.336 -41.248 1.00 93.75 68 ILE A O 1
ATOM 575 N N . ASP A 1 69 ? 3.314 -9.316 -42.990 1.00 95.12 69 ASP A N 1
ATOM 576 C CA . ASP A 1 69 ? 2.175 -8.539 -43.459 1.00 95.12 69 ASP A CA 1
ATOM 577 C C . ASP A 1 69 ? 1.919 -8.913 -44.924 1.00 95.12 69 ASP A C 1
ATOM 579 O O . ASP A 1 69 ? 2.671 -8.543 -45.833 1.00 95.12 69 ASP A O 1
ATOM 583 N N . ASN A 1 70 ? 0.858 -9.687 -45.151 1.00 92.75 70 ASN A N 1
ATOM 584 C CA . ASN A 1 70 ? 0.494 -10.160 -46.487 1.00 92.75 70 ASN A CA 1
ATOM 585 C C . ASN A 1 70 ? -0.094 -9.047 -47.370 1.00 92.75 70 ASN A C 1
ATOM 587 O O . ASN A 1 70 ? -0.049 -9.173 -48.596 1.00 92.75 70 ASN A O 1
ATOM 591 N N . THR A 1 71 ? -0.634 -7.986 -46.761 1.00 93.19 71 THR A N 1
ATOM 592 C CA . THR A 1 71 ? -1.281 -6.859 -47.446 1.00 93.19 71 THR A CA 1
ATOM 593 C C . THR A 1 71 ? -0.229 -5.939 -48.045 1.00 93.19 71 THR A C 1
ATOM 595 O O . THR A 1 71 ? -0.261 -5.653 -49.238 1.00 93.19 71 THR A O 1
ATOM 598 N N . ASN A 1 72 ? 0.748 -5.532 -47.233 1.00 93.50 72 ASN A N 1
ATOM 599 C CA . ASN A 1 72 ? 1.833 -4.644 -47.655 1.00 93.50 72 ASN A CA 1
ATOM 600 C C . ASN A 1 72 ? 3.036 -5.396 -48.245 1.00 93.50 72 ASN A C 1
ATOM 602 O O . ASN A 1 72 ? 3.998 -4.764 -48.679 1.00 93.50 72 ASN A O 1
ATOM 606 N N . LYS A 1 73 ? 2.995 -6.737 -48.254 1.00 95.19 73 LYS A N 1
ATOM 607 C CA . LYS A 1 73 ? 4.090 -7.619 -48.689 1.00 95.19 73 LYS A CA 1
ATOM 608 C C . LYS A 1 73 ? 5.390 -7.328 -47.939 1.00 95.19 73 LYS A C 1
ATOM 610 O O . LYS A 1 73 ? 6.459 -7.177 -48.525 1.00 95.19 73 LYS A O 1
ATOM 615 N N . ILE A 1 74 ? 5.303 -7.273 -46.612 1.00 95.62 74 ILE A N 1
ATOM 616 C CA . ILE A 1 74 ? 6.446 -7.022 -45.728 1.00 95.62 74 ILE A CA 1
ATOM 617 C C . ILE A 1 74 ? 6.687 -8.252 -44.859 1.00 95.62 74 ILE A C 1
ATOM 619 O O . ILE A 1 74 ? 5.754 -8.824 -44.302 1.00 95.62 74 ILE A O 1
ATOM 623 N N . ILE A 1 75 ? 7.949 -8.645 -44.722 1.00 94.88 75 ILE A N 1
ATOM 624 C CA . ILE A 1 75 ? 8.391 -9.612 -43.716 1.00 94.88 75 ILE A CA 1
ATOM 625 C C . ILE A 1 75 ? 9.429 -8.954 -42.813 1.00 94.88 75 ILE A C 1
ATOM 627 O O . ILE A 1 75 ? 10.279 -8.199 -43.286 1.00 94.88 75 ILE A O 1
ATOM 631 N N . ILE A 1 76 ? 9.353 -9.216 -41.509 1.00 94.44 76 ILE A N 1
ATOM 632 C CA . ILE A 1 76 ? 10.229 -8.588 -40.516 1.00 94.44 76 ILE A CA 1
ATOM 633 C C . ILE A 1 76 ? 10.877 -9.655 -39.646 1.00 94.44 76 ILE A C 1
ATOM 635 O O . ILE A 1 76 ? 10.198 -10.529 -39.108 1.00 94.44 76 ILE A O 1
ATOM 639 N N . GLN A 1 77 ? 12.193 -9.554 -39.484 1.00 91.62 77 GLN A N 1
ATOM 640 C CA . GLN A 1 77 ? 12.931 -10.301 -38.475 1.00 91.62 77 GLN A CA 1
ATOM 641 C C . GLN A 1 77 ? 13.215 -9.418 -37.255 1.00 91.62 77 GLN A C 1
ATOM 643 O O . GLN A 1 77 ? 13.822 -8.353 -37.390 1.00 91.62 77 GLN A O 1
ATOM 648 N N . VAL A 1 78 ? 12.819 -9.885 -36.073 1.00 89.44 78 VAL A N 1
ATOM 649 C CA . VAL A 1 78 ? 13.112 -9.280 -34.772 1.00 89.44 78 VAL A CA 1
ATOM 650 C C . VAL A 1 78 ? 14.369 -9.941 -34.211 1.00 89.44 78 VAL A C 1
ATOM 652 O O . VAL A 1 78 ? 14.427 -11.153 -34.027 1.00 89.44 78 VAL A O 1
ATOM 655 N N . THR A 1 79 ? 15.434 -9.175 -33.962 1.00 86.62 79 THR A N 1
ATOM 656 C CA . THR A 1 79 ? 16.720 -9.772 -33.561 1.00 86.62 79 THR A CA 1
ATOM 657 C C . THR A 1 79 ? 17.500 -8.919 -32.571 1.00 86.62 79 THR A C 1
ATOM 659 O O . THR A 1 79 ? 17.725 -7.732 -32.786 1.00 86.62 79 THR A O 1
ATOM 662 N N . ALA A 1 80 ? 18.005 -9.556 -31.509 1.00 82.44 80 ALA A N 1
ATOM 663 C CA . ALA A 1 80 ? 18.862 -8.899 -30.521 1.00 82.44 80 ALA A CA 1
ATOM 664 C C . ALA A 1 80 ? 20.338 -8.771 -30.953 1.00 82.44 80 ALA A C 1
ATOM 666 O O . ALA A 1 80 ? 21.150 -8.129 -30.294 1.00 82.44 80 ALA A O 1
ATOM 667 N N . THR A 1 81 ? 20.729 -9.424 -32.053 1.00 81.81 81 THR A N 1
ATOM 668 C CA . THR A 1 81 ? 22.126 -9.461 -32.513 1.00 81.81 81 THR A CA 1
ATOM 669 C C . THR A 1 81 ? 22.339 -8.523 -33.697 1.00 81.81 81 THR A C 1
ATOM 671 O O . THR A 1 81 ? 22.179 -8.927 -34.850 1.00 81.81 81 THR A O 1
ATOM 674 N N . CYS A 1 82 ? 22.767 -7.287 -33.431 1.00 84.56 82 CYS A N 1
ATOM 675 C CA . CYS A 1 82 ? 23.087 -6.289 -34.458 1.00 84.56 82 CYS A CA 1
ATOM 676 C C . CYS A 1 82 ? 24.473 -6.518 -35.100 1.00 84.56 82 CYS A C 1
ATOM 678 O O . CYS A 1 82 ? 25.408 -5.728 -34.942 1.00 84.56 82 CYS A O 1
ATOM 680 N N . LYS A 1 83 ? 24.637 -7.625 -35.839 1.00 87.81 83 LYS A N 1
ATOM 681 C CA . LYS A 1 83 ? 25.880 -7.969 -36.561 1.00 87.81 83 LYS A CA 1
ATOM 682 C C . LYS A 1 83 ? 25.627 -8.191 -38.048 1.00 87.81 83 LYS A C 1
ATOM 684 O O . LYS A 1 83 ? 24.611 -8.755 -38.433 1.00 87.81 83 LYS A O 1
ATOM 689 N N . LYS A 1 84 ? 26.616 -7.834 -38.882 1.00 90.31 84 LYS A N 1
ATOM 690 C CA . LYS A 1 84 ? 26.548 -8.032 -40.341 1.00 90.31 84 LYS A CA 1
ATOM 691 C C . LYS A 1 84 ? 26.282 -9.494 -40.709 1.00 90.31 84 LYS A C 1
ATOM 693 O O . LYS A 1 84 ? 25.394 -9.765 -41.505 1.00 90.31 84 LYS A O 1
ATOM 698 N N . GLN A 1 85 ? 27.016 -10.405 -40.074 1.00 89.12 85 GLN A N 1
ATOM 699 C CA . GLN A 1 85 ? 26.878 -11.840 -40.296 1.00 89.12 85 GLN A CA 1
ATOM 700 C C . GLN A 1 85 ? 25.444 -12.323 -40.052 1.00 89.12 85 GLN A C 1
ATOM 702 O O . GLN A 1 85 ? 24.918 -13.058 -40.870 1.00 89.12 85 GLN A O 1
ATOM 707 N N . LYS A 1 86 ? 24.764 -11.826 -39.009 1.00 88.44 86 LYS A N 1
ATOM 708 C CA . LYS A 1 86 ? 23.376 -12.205 -38.708 1.00 88.44 86 LYS A CA 1
ATOM 709 C C . LYS A 1 86 ? 22.408 -11.838 -39.841 1.00 88.44 86 LYS A C 1
ATOM 711 O O . LYS A 1 86 ? 21.535 -12.635 -40.162 1.00 88.44 86 LYS A O 1
ATOM 716 N N . ILE A 1 87 ? 22.574 -10.657 -40.442 1.00 91.00 87 ILE A N 1
ATOM 717 C CA . ILE A 1 87 ? 21.775 -10.219 -41.597 1.00 91.00 87 ILE A CA 1
ATOM 718 C C . ILE A 1 87 ? 22.071 -11.110 -42.808 1.00 91.00 87 ILE A C 1
ATOM 720 O O . ILE A 1 87 ? 21.146 -11.608 -43.441 1.00 91.00 87 ILE A O 1
ATOM 724 N N . GLU A 1 88 ? 23.349 -11.348 -43.115 1.00 92.31 88 GLU A N 1
ATOM 725 C CA . GLU A 1 88 ? 23.743 -12.184 -44.257 1.00 92.31 88 GLU A CA 1
ATOM 726 C C . GLU A 1 88 ? 23.299 -13.641 -44.095 1.00 92.31 88 GLU A C 1
ATOM 728 O O . GLU A 1 88 ? 22.867 -14.256 -45.065 1.00 92.31 88 GLU A O 1
ATOM 733 N N . ASP A 1 89 ? 23.352 -14.192 -42.884 1.00 90.12 89 ASP A N 1
ATOM 734 C CA . ASP A 1 89 ? 22.881 -15.546 -42.591 1.00 90.12 89 ASP A CA 1
ATOM 735 C C . ASP A 1 89 ? 21.373 -15.671 -42.830 1.00 90.12 89 ASP A C 1
ATOM 737 O O . ASP A 1 89 ? 20.916 -16.688 -43.348 1.00 90.12 89 ASP A O 1
ATOM 741 N N . THR A 1 90 ? 20.595 -14.628 -42.519 1.00 90.81 90 THR A N 1
ATOM 742 C CA . THR A 1 90 ? 19.174 -14.574 -42.880 1.00 90.81 90 THR A CA 1
ATOM 743 C C . THR A 1 90 ? 18.987 -14.448 -44.391 1.00 90.81 90 THR A C 1
ATOM 745 O O . THR A 1 90 ? 18.223 -15.222 -44.961 1.00 90.81 90 THR A O 1
ATOM 748 N N . LEU A 1 91 ? 19.706 -13.534 -45.053 1.00 92.19 91 LEU A N 1
ATOM 749 C CA . LEU A 1 91 ? 19.610 -13.305 -46.503 1.00 92.19 91 LEU A CA 1
ATOM 750 C C . LEU A 1 91 ? 20.027 -14.521 -47.346 1.00 92.19 91 LEU A C 1
ATOM 752 O O . LEU A 1 91 ? 19.597 -14.645 -48.488 1.00 92.19 91 LEU A O 1
ATOM 756 N N . LYS A 1 92 ? 20.843 -15.430 -46.797 1.00 91.81 92 LYS A N 1
ATOM 757 C CA . LYS A 1 92 ? 21.245 -16.691 -47.443 1.00 91.81 92 LYS A CA 1
ATOM 758 C C . LYS A 1 92 ? 20.184 -17.791 -47.379 1.00 91.81 92 LYS A C 1
ATOM 760 O O . LYS A 1 92 ? 20.329 -18.790 -48.082 1.00 91.81 92 LYS A O 1
ATOM 765 N N . LYS A 1 93 ? 19.140 -17.654 -46.556 1.00 89.50 93 LYS A N 1
ATOM 766 C CA . LYS A 1 93 ? 18.115 -18.696 -46.405 1.00 89.50 93 LYS A CA 1
ATOM 767 C C . LYS A 1 93 ? 17.328 -18.870 -47.704 1.00 89.50 93 LYS A C 1
ATOM 769 O O . LYS A 1 93 ? 16.666 -17.939 -48.149 1.00 89.50 93 LYS A O 1
ATOM 774 N N . GLU A 1 94 ? 17.333 -20.086 -48.247 1.00 85.31 94 GLU A N 1
ATOM 775 C CA . GLU A 1 94 ? 16.658 -20.444 -49.509 1.00 85.31 94 GLU A CA 1
ATOM 776 C C . GLU A 1 94 ? 15.156 -20.127 -49.510 1.00 85.31 94 GLU A C 1
ATOM 778 O O . GLU A 1 94 ? 14.591 -19.763 -50.533 1.00 85.31 94 GLU A O 1
ATOM 783 N N . TYR A 1 95 ? 14.503 -20.173 -48.345 1.00 82.00 95 TYR A N 1
ATOM 784 C CA . TYR A 1 95 ? 13.085 -19.823 -48.218 1.00 82.00 95 TYR A CA 1
ATOM 785 C C . TYR A 1 95 ? 12.757 -18.380 -48.658 1.00 82.00 95 TYR A C 1
ATOM 787 O O . TYR A 1 95 ? 11.608 -18.078 -48.981 1.00 82.00 95 TYR A O 1
ATOM 795 N N . LEU A 1 96 ? 13.746 -17.477 -48.690 1.00 87.12 96 LEU A N 1
ATOM 796 C CA . LEU A 1 96 ? 13.550 -16.108 -49.169 1.00 87.12 96 LEU A CA 1
ATOM 797 C C . LEU A 1 96 ? 13.339 -16.022 -50.683 1.00 87.12 96 LEU A C 1
ATOM 799 O O . LEU A 1 96 ? 12.728 -15.052 -51.121 1.00 87.12 96 LEU A O 1
ATOM 803 N N . THR A 1 97 ? 13.762 -17.016 -51.468 1.00 86.94 97 THR A N 1
ATOM 804 C CA . THR A 1 97 ? 13.545 -17.041 -52.924 1.00 86.94 97 THR A CA 1
ATOM 805 C C . THR A 1 97 ? 12.053 -17.032 -53.252 1.00 86.94 97 THR A C 1
ATOM 807 O O . THR A 1 97 ? 11.596 -16.171 -53.997 1.00 86.94 97 THR A O 1
ATOM 810 N N . ASN A 1 98 ? 11.263 -17.877 -52.581 1.00 87.44 98 ASN A N 1
ATOM 811 C CA . ASN A 1 98 ? 9.804 -17.911 -52.749 1.00 87.44 98 ASN A CA 1
ATOM 812 C C . ASN A 1 98 ? 9.160 -16.565 -52.378 1.00 87.44 98 ASN A C 1
ATOM 814 O O . ASN A 1 98 ? 8.244 -16.084 -53.038 1.00 87.44 98 ASN A O 1
ATOM 818 N N . LYS A 1 99 ? 9.654 -15.919 -51.315 1.00 89.69 99 LYS A N 1
ATOM 819 C CA . LYS A 1 99 ? 9.132 -14.617 -50.877 1.00 89.69 99 LYS A CA 1
ATOM 820 C C . LYS A 1 99 ? 9.538 -13.478 -51.801 1.00 89.69 99 LYS A C 1
ATOM 822 O O . LYS A 1 99 ? 8.755 -12.547 -51.970 1.00 89.69 99 LYS A O 1
ATOM 827 N N . MET A 1 100 ? 10.710 -13.561 -52.419 1.00 91.06 100 MET A N 1
ATOM 828 C CA . MET A 1 100 ? 11.123 -12.636 -53.467 1.00 91.06 100 MET A CA 1
ATOM 829 C C . MET A 1 100 ? 10.180 -12.729 -54.674 1.00 91.06 100 MET A C 1
ATOM 831 O O . MET A 1 100 ? 9.678 -11.697 -55.111 1.00 91.06 100 MET A O 1
ATOM 835 N N . GLU A 1 101 ? 9.856 -13.940 -55.139 1.00 91.00 101 GLU A N 1
ATOM 836 C CA . GLU A 1 101 ? 8.907 -14.159 -56.245 1.00 91.00 101 GLU A CA 1
ATOM 837 C C . GLU A 1 101 ? 7.499 -13.636 -55.925 1.00 91.00 101 GLU A C 1
ATOM 839 O O . GLU A 1 101 ? 6.835 -13.046 -56.775 1.00 91.00 101 GLU A O 1
ATOM 844 N N . GLU A 1 102 ? 7.056 -13.784 -54.674 1.00 91.69 102 GLU A N 1
ATOM 845 C CA . GLU A 1 102 ? 5.794 -13.216 -54.189 1.00 91.69 102 GLU A CA 1
ATOM 846 C C . GLU A 1 102 ? 5.843 -11.679 -53.975 1.00 91.69 102 GLU A C 1
ATOM 848 O O . GLU A 1 102 ? 4.837 -11.081 -53.578 1.00 91.69 102 GLU A O 1
ATOM 853 N N . GLY A 1 103 ? 6.993 -11.035 -54.214 1.00 93.56 103 GLY A N 1
ATOM 854 C CA . GLY A 1 103 ? 7.178 -9.583 -54.152 1.00 93.56 103 GLY A CA 1
ATOM 855 C C . GLY A 1 103 ? 7.390 -9.008 -52.749 1.00 93.56 103 GLY A C 1
ATOM 856 O O . GLY A 1 103 ? 7.128 -7.824 -52.535 1.00 93.56 103 GLY A O 1
ATOM 857 N N . TYR A 1 104 ? 7.834 -9.811 -51.778 1.00 95.69 104 TYR A N 1
ATOM 858 C CA . TYR A 1 104 ? 8.025 -9.337 -50.406 1.00 95.69 104 TYR A CA 1
ATOM 859 C C . TYR A 1 104 ? 9.289 -8.499 -50.220 1.00 95.69 104 TYR A C 1
ATOM 861 O O . TYR A 1 104 ? 10.353 -8.770 -50.783 1.00 95.69 104 TYR A O 1
ATOM 869 N N . ARG A 1 105 ? 9.177 -7.517 -49.322 1.00 96.38 105 ARG A N 1
ATOM 870 C CA . ARG A 1 105 ? 10.284 -6.721 -48.795 1.00 96.38 105 ARG A CA 1
ATOM 871 C C . ARG A 1 105 ? 10.681 -7.202 -47.406 1.00 96.38 105 ARG A C 1
ATOM 873 O O . ARG A 1 105 ? 9.841 -7.266 -46.508 1.00 96.38 105 ARG A O 1
ATOM 880 N N . LEU A 1 106 ? 11.963 -7.509 -47.227 1.00 95.81 106 LEU A N 1
ATOM 881 C CA . LEU A 1 106 ? 12.513 -7.926 -45.941 1.00 95.81 106 LEU A CA 1
ATOM 882 C C . LEU A 1 106 ? 12.986 -6.718 -45.142 1.00 95.81 106 LEU A C 1
ATOM 884 O O . LEU A 1 106 ? 13.716 -5.877 -45.659 1.00 95.81 106 LEU A O 1
ATOM 888 N N . LYS A 1 107 ? 12.599 -6.665 -43.869 1.00 96.25 107 LYS A N 1
ATOM 889 C CA . LYS A 1 107 ? 13.076 -5.691 -42.887 1.00 96.25 107 LYS A CA 1
ATOM 890 C C . LYS A 1 107 ? 13.654 -6.392 -41.660 1.00 96.25 107 LYS A C 1
ATOM 892 O O . LYS A 1 107 ? 13.262 -7.503 -41.310 1.00 96.25 107 LYS A O 1
ATOM 897 N N . PHE A 1 108 ? 14.567 -5.713 -40.982 1.00 94.25 108 PHE A N 1
ATOM 898 C CA . PHE A 1 108 ? 15.149 -6.140 -39.717 1.00 94.25 108 PHE A CA 1
ATOM 899 C C . PHE A 1 108 ? 14.839 -5.089 -38.664 1.00 94.25 108 PHE A C 1
ATOM 901 O O . PHE A 1 108 ? 15.149 -3.918 -38.866 1.00 94.25 108 PHE A O 1
ATOM 908 N N . ILE A 1 109 ? 14.277 -5.507 -37.536 1.00 92.94 109 ILE A N 1
ATOM 909 C CA . ILE A 1 109 ? 14.206 -4.681 -36.335 1.00 92.94 109 ILE A CA 1
ATOM 910 C C . ILE A 1 109 ? 15.222 -5.203 -35.327 1.00 92.94 109 ILE A C 1
ATOM 912 O O . ILE A 1 109 ? 15.167 -6.359 -34.894 1.00 92.94 109 ILE A O 1
ATOM 916 N N . PHE A 1 110 ? 16.189 -4.352 -34.992 1.00 90.94 110 PHE A N 1
ATOM 917 C CA . PHE A 1 110 ? 17.174 -4.686 -33.972 1.00 90.94 110 PHE A CA 1
ATOM 918 C C . PHE A 1 110 ? 16.675 -4.263 -32.602 1.00 90.94 110 PHE A C 1
ATOM 920 O O . PHE A 1 110 ? 16.147 -3.169 -32.442 1.00 90.94 110 PHE A O 1
ATOM 927 N N . ILE A 1 111 ? 16.879 -5.121 -31.613 1.00 88.12 111 ILE A N 1
ATOM 928 C CA . ILE A 1 111 ? 16.528 -4.892 -30.208 1.00 88.12 111 ILE A CA 1
ATOM 929 C C . ILE A 1 111 ? 17.775 -5.128 -29.349 1.00 88.12 111 ILE A C 1
ATOM 931 O O . ILE A 1 111 ? 18.723 -5.765 -29.803 1.00 88.12 111 ILE A O 1
ATOM 935 N N . GLY A 1 112 ? 17.823 -4.602 -28.132 1.00 84.56 112 GLY A N 1
ATOM 936 C CA . GLY A 1 112 ? 19.048 -4.645 -27.332 1.00 84.56 112 GLY A CA 1
ATOM 937 C C . GLY A 1 112 ? 20.165 -3.788 -27.932 1.00 84.56 112 GLY A C 1
ATOM 938 O O . GLY A 1 112 ? 19.925 -2.638 -28.304 1.00 84.56 112 GLY A O 1
ATOM 939 N N . ASN A 1 113 ? 21.369 -4.355 -28.063 1.00 83.94 113 ASN A N 1
ATOM 940 C CA . ASN A 1 113 ? 22.542 -3.598 -28.499 1.00 83.94 113 ASN A CA 1
ATOM 941 C C . ASN A 1 113 ? 22.470 -3.263 -29.991 1.00 83.94 113 ASN A C 1
ATOM 943 O O . ASN A 1 113 ? 22.543 -4.144 -30.857 1.00 83.94 113 ASN A O 1
ATOM 947 N N . GLN A 1 114 ? 22.366 -1.971 -30.288 1.00 87.06 114 GLN A N 1
ATOM 948 C CA . GLN A 1 114 ? 22.209 -1.429 -31.631 1.00 87.06 114 GLN A CA 1
ATOM 949 C C . GLN A 1 114 ? 23.455 -0.657 -32.068 1.00 87.06 114 GLN A C 1
ATOM 951 O O . GLN A 1 114 ? 24.106 0.033 -31.288 1.00 87.06 114 GLN A O 1
ATOM 956 N N . ASN A 1 115 ? 23.771 -0.728 -33.362 1.00 87.25 115 ASN A N 1
ATOM 957 C CA . ASN A 1 115 ? 24.874 0.026 -33.947 1.00 87.25 115 ASN A CA 1
ATOM 958 C C . ASN A 1 115 ? 24.444 0.670 -35.264 1.00 87.25 115 ASN A C 1
ATOM 960 O O . ASN A 1 115 ? 24.319 -0.022 -36.273 1.00 87.25 115 ASN A O 1
ATOM 964 N N . ASN A 1 116 ? 24.310 1.997 -35.279 1.00 87.62 116 ASN A N 1
ATOM 965 C CA . ASN A 1 116 ? 23.897 2.765 -36.459 1.00 87.62 116 ASN A CA 1
ATOM 966 C C . ASN A 1 116 ? 24.764 2.511 -37.702 1.00 87.62 116 ASN A C 1
ATOM 968 O O . ASN A 1 116 ? 24.254 2.511 -38.823 1.00 87.62 116 ASN A O 1
ATOM 972 N N . ASN A 1 117 ? 26.058 2.212 -37.531 1.00 89.00 117 ASN A N 1
ATOM 973 C CA . ASN A 1 117 ? 26.958 1.939 -38.654 1.00 89.00 117 ASN A CA 1
ATOM 974 C C . ASN A 1 117 ? 26.574 0.675 -39.437 1.00 89.00 117 ASN A C 1
ATOM 976 O O . ASN A 1 117 ? 27.072 0.481 -40.545 1.00 89.00 117 ASN A O 1
ATOM 980 N N . ILE A 1 118 ? 25.700 -0.189 -38.902 1.00 90.44 118 ILE A N 1
ATOM 981 C CA . ILE A 1 118 ? 25.205 -1.372 -39.614 1.00 90.44 118 ILE A CA 1
ATOM 982 C C . ILE A 1 118 ? 24.505 -1.003 -40.930 1.00 90.44 118 ILE A C 1
ATOM 984 O O . ILE A 1 118 ? 24.668 -1.720 -41.914 1.00 90.44 118 ILE A O 1
ATOM 988 N N . LYS A 1 119 ? 23.815 0.144 -40.979 1.00 91.38 119 LYS A N 1
ATOM 989 C CA . LYS A 1 119 ? 23.071 0.614 -42.159 1.00 91.38 119 LYS A CA 1
ATOM 990 C C . LYS A 1 119 ? 23.967 0.965 -43.344 1.00 91.38 119 LYS A C 1
ATOM 992 O O . LYS A 1 119 ? 23.542 0.861 -44.492 1.00 91.38 119 LYS A O 1
ATOM 997 N N . ASN A 1 120 ? 25.213 1.345 -43.064 1.00 91.06 120 ASN A N 1
ATOM 998 C CA . ASN A 1 120 ? 26.197 1.770 -44.061 1.00 91.06 120 ASN A CA 1
ATOM 999 C C . ASN A 1 120 ? 27.054 0.611 -44.593 1.00 91.06 120 ASN A C 1
ATOM 1001 O O . ASN A 1 120 ? 27.970 0.837 -45.382 1.00 91.06 120 ASN A O 1
ATOM 1005 N N . LYS A 1 121 ? 26.807 -0.626 -44.146 1.00 90.00 121 LYS A N 1
ATOM 1006 C CA . LYS A 1 121 ? 27.538 -1.806 -44.617 1.00 90.00 121 LYS A CA 1
ATOM 1007 C C . LYS A 1 121 ? 26.910 -2.371 -45.887 1.00 90.00 121 LYS A C 1
ATOM 1009 O O . LYS A 1 121 ? 25.706 -2.286 -46.091 1.00 90.00 121 LYS A O 1
ATOM 1014 N N . ASN A 1 122 ? 27.742 -3.030 -46.688 1.00 89.75 122 ASN A N 1
ATOM 1015 C CA . ASN A 1 122 ? 27.294 -3.824 -47.828 1.00 89.75 122 ASN A CA 1
ATOM 1016 C C . ASN A 1 122 ? 26.989 -5.255 -47.382 1.00 89.75 122 ASN A C 1
ATOM 1018 O O . ASN A 1 122 ? 27.767 -5.834 -46.612 1.00 89.75 122 ASN A O 1
ATOM 1022 N N . PHE A 1 123 ? 25.902 -5.823 -47.900 1.00 92.12 123 PHE A N 1
ATOM 1023 C CA . PHE A 1 123 ? 25.406 -7.154 -47.555 1.00 92.12 123 PHE A CA 1
ATOM 1024 C C . PHE A 1 123 ? 25.305 -8.026 -48.800 1.00 92.12 123 PHE A C 1
ATOM 1026 O O . PHE A 1 123 ? 24.819 -7.573 -49.834 1.00 92.12 123 PHE A O 1
ATOM 1033 N N . SER A 1 124 ? 25.742 -9.280 -48.690 1.00 91.50 124 SER A N 1
ATOM 1034 C CA . SER A 1 124 ? 25.455 -10.279 -49.718 1.00 91.50 124 SER A CA 1
ATOM 1035 C C . SER A 1 124 ? 23.987 -10.709 -49.639 1.00 91.50 124 SER A C 1
ATOM 1037 O O . SER A 1 124 ? 23.538 -11.186 -48.596 1.00 91.50 124 SER A O 1
ATOM 1039 N N . ASN A 1 125 ? 23.251 -10.535 -50.737 1.00 91.06 125 ASN A N 1
ATOM 1040 C CA . ASN A 1 125 ? 21.837 -10.889 -50.874 1.00 91.06 125 ASN A CA 1
ATOM 1041 C C . ASN A 1 125 ? 21.658 -11.871 -52.049 1.00 91.06 125 ASN A C 1
ATOM 1043 O O . ASN A 1 125 ? 21.226 -11.463 -53.125 1.00 91.06 125 ASN A O 1
ATOM 1047 N N . PRO A 1 126 ? 22.046 -13.150 -51.885 1.00 90.25 126 PRO A N 1
ATOM 1048 C CA . PRO A 1 126 ? 22.118 -14.110 -52.991 1.00 90.25 126 PRO A CA 1
ATOM 1049 C C . PRO A 1 126 ? 20.755 -14.423 -53.622 1.00 90.25 126 PRO A C 1
ATOM 1051 O O . PRO A 1 126 ? 20.695 -14.747 -54.803 1.00 90.25 126 PRO A O 1
ATOM 1054 N N . HIS A 1 127 ? 19.669 -14.287 -52.856 1.00 89.81 127 HIS A N 1
ATOM 1055 C CA . HIS A 1 127 ? 18.301 -14.565 -53.309 1.00 89.81 127 HIS A CA 1
ATOM 1056 C C . HIS A 1 127 ? 17.559 -13.316 -53.807 1.00 89.81 127 HIS A C 1
ATOM 1058 O O . HIS A 1 127 ? 16.371 -13.390 -54.105 1.00 89.81 127 HIS A O 1
ATOM 1064 N N . ASN A 1 128 ? 18.248 -12.169 -53.905 1.00 90.81 128 ASN A N 1
ATOM 1065 C CA . ASN A 1 128 ? 17.745 -10.906 -54.462 1.00 90.81 128 ASN A CA 1
ATOM 1066 C C . ASN A 1 128 ? 16.410 -10.408 -53.876 1.00 90.81 128 ASN A C 1
ATOM 1068 O O . ASN A 1 128 ? 15.655 -9.711 -54.554 1.00 90.81 128 ASN A O 1
ATOM 1072 N N . ILE A 1 129 ? 16.106 -10.725 -52.614 1.00 94.50 129 ILE A N 1
ATOM 1073 C CA . ILE A 1 129 ? 14.908 -10.186 -51.960 1.00 94.50 129 ILE A CA 1
ATOM 1074 C C . ILE A 1 129 ? 15.000 -8.659 -51.847 1.00 94.50 129 ILE A C 1
ATOM 1076 O O . ILE A 1 129 ? 16.094 -8.116 -51.674 1.00 94.50 129 ILE A O 1
ATOM 1080 N N . LEU A 1 130 ? 13.869 -7.953 -51.913 1.00 95.06 130 LEU A N 1
ATOM 1081 C CA . LEU A 1 130 ? 13.850 -6.500 -51.755 1.00 95.06 130 LEU A CA 1
ATOM 1082 C C . LEU A 1 130 ? 14.340 -6.121 -50.349 1.00 95.06 130 LEU A C 1
ATOM 1084 O O . LEU A 1 130 ? 13.651 -6.357 -49.356 1.00 95.06 130 LEU A O 1
ATOM 1088 N N . PHE A 1 131 ? 15.538 -5.541 -50.282 1.00 95.88 131 PHE A N 1
ATOM 1089 C CA . PHE A 1 131 ? 16.193 -5.116 -49.049 1.00 95.88 131 PHE A CA 1
ATOM 1090 C C . PHE A 1 131 ? 17.168 -3.961 -49.329 1.00 95.88 131 PHE A C 1
ATOM 1092 O O . PHE A 1 131 ? 18.089 -4.089 -50.133 1.00 95.88 131 PHE A O 1
ATOM 1099 N N . ASP A 1 132 ? 16.968 -2.838 -48.645 1.00 94.56 132 ASP A N 1
ATOM 1100 C CA . ASP A 1 132 ? 17.833 -1.657 -48.624 1.00 94.56 132 ASP A CA 1
ATOM 1101 C C . ASP A 1 132 ? 18.273 -1.404 -47.180 1.00 94.56 132 ASP A C 1
ATOM 1103 O O . ASP A 1 132 ? 17.467 -1.016 -46.334 1.00 94.56 132 ASP A O 1
ATOM 1107 N N . SER A 1 133 ? 19.562 -1.579 -46.887 1.00 92.81 133 SER A N 1
ATOM 1108 C CA . SER A 1 133 ? 20.094 -1.483 -45.523 1.00 92.81 133 SER A CA 1
ATOM 1109 C C . SER A 1 133 ? 19.847 -0.135 -44.842 1.00 92.81 133 SER A C 1
ATOM 1111 O O . SER A 1 133 ? 19.836 -0.077 -43.613 1.00 92.81 133 SER A O 1
ATOM 1113 N N . LYS A 1 134 ? 19.636 0.950 -45.598 1.00 92.38 134 LYS A N 1
ATOM 1114 C CA . LYS A 1 134 ? 19.352 2.270 -45.019 1.00 92.38 134 LYS A CA 1
ATOM 1115 C C . LYS A 1 134 ? 17.902 2.402 -44.556 1.00 92.38 134 LYS A C 1
ATOM 1117 O O . LYS A 1 134 ? 17.658 3.054 -43.543 1.00 92.38 134 LYS A O 1
ATOM 1122 N N . LYS A 1 135 ? 16.962 1.779 -45.274 1.00 92.31 135 LYS A N 1
ATOM 1123 C CA . LYS A 1 135 ? 15.506 1.905 -45.052 1.00 92.31 135 LYS A CA 1
ATOM 1124 C C . LYS A 1 135 ? 14.879 0.712 -44.338 1.00 92.31 135 LYS A C 1
ATOM 1126 O O . LYS A 1 135 ? 13.828 0.834 -43.716 1.00 92.31 135 LYS A O 1
ATOM 1131 N N . ASP A 1 136 ? 15.481 -0.457 -44.488 1.00 95.38 136 ASP A N 1
ATOM 1132 C CA . ASP A 1 136 ? 14.910 -1.730 -44.057 1.00 95.38 136 ASP A CA 1
ATOM 1133 C C . ASP A 1 136 ? 15.573 -2.280 -42.798 1.00 95.38 136 ASP A C 1
ATOM 1135 O O . ASP A 1 136 ? 15.126 -3.288 -42.261 1.00 95.38 136 ASP A O 1
ATOM 1139 N N . ILE A 1 137 ? 16.593 -1.594 -42.286 1.00 95.81 137 ILE A N 1
ATOM 1140 C CA . ILE A 1 137 ? 17.073 -1.785 -40.922 1.00 95.81 137 ILE A CA 1
ATOM 1141 C C . ILE A 1 137 ? 16.412 -0.728 -40.039 1.00 95.81 137 ILE A C 1
ATOM 1143 O O . ILE A 1 137 ? 16.654 0.464 -40.217 1.00 95.81 137 ILE A O 1
ATOM 1147 N N . ILE A 1 138 ? 15.602 -1.177 -39.086 1.00 95.69 138 ILE A N 1
ATOM 1148 C CA . ILE A 1 138 ? 14.886 -0.350 -38.118 1.00 95.69 138 ILE A CA 1
ATOM 1149 C C . ILE A 1 138 ? 15.603 -0.458 -36.770 1.00 95.69 138 ILE A C 1
ATOM 1151 O O . ILE A 1 1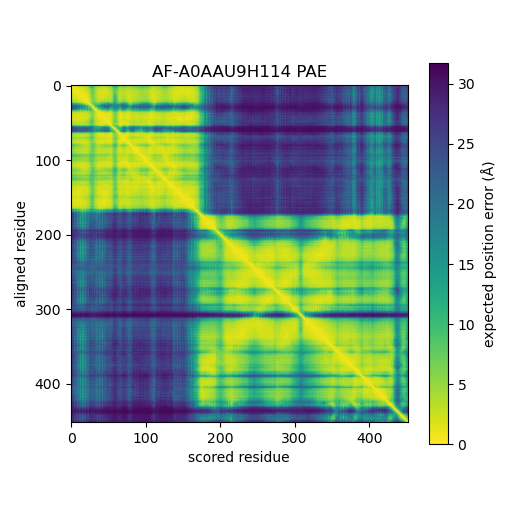38 ? 15.740 -1.543 -36.198 1.00 95.69 138 ILE A O 1
ATOM 1155 N N . LEU A 1 139 ? 16.065 0.685 -36.276 1.00 94.88 139 LEU A N 1
ATOM 1156 C CA . LEU A 1 139 ? 16.656 0.889 -34.958 1.00 94.88 139 LEU A CA 1
ATOM 1157 C C . LEU A 1 139 ? 15.712 1.741 -34.099 1.00 94.88 139 LEU A C 1
ATOM 1159 O O . LEU A 1 139 ? 14.688 2.243 -34.567 1.00 94.88 139 LEU A O 1
ATOM 1163 N N . THR A 1 140 ? 16.076 1.947 -32.834 1.00 92.50 140 THR A N 1
ATOM 1164 C CA . THR A 1 140 ? 15.272 2.759 -31.902 1.00 92.50 140 THR A CA 1
ATOM 1165 C C . THR A 1 140 ? 15.073 4.185 -32.408 1.00 92.50 140 THR A C 1
ATOM 1167 O O . THR A 1 140 ? 13.984 4.735 -32.287 1.00 92.50 140 THR A O 1
ATOM 1170 N N . GLN A 1 141 ? 16.103 4.772 -33.022 1.00 91.69 141 GLN A N 1
ATOM 1171 C CA . GLN A 1 141 ? 16.030 6.129 -33.567 1.00 91.69 141 GLN A CA 1
ATOM 1172 C C . GLN A 1 141 ? 15.006 6.236 -34.701 1.00 91.69 141 GLN A C 1
ATOM 1174 O O . GLN A 1 141 ? 14.200 7.159 -34.690 1.00 91.69 141 GLN A O 1
ATOM 1179 N N . ASP A 1 142 ? 14.954 5.251 -35.601 1.00 95.06 142 ASP A N 1
ATOM 1180 C CA . ASP A 1 142 ? 13.989 5.248 -36.708 1.00 95.06 142 ASP A CA 1
ATOM 1181 C C . ASP A 1 142 ? 12.547 5.121 -36.196 1.00 95.06 142 ASP A C 1
ATOM 1183 O O . ASP A 1 142 ? 11.645 5.802 -36.673 1.00 95.06 142 ASP A O 1
ATOM 1187 N N . LEU A 1 143 ? 12.324 4.288 -35.169 1.00 95.31 143 LEU A N 1
ATOM 1188 C CA . LEU A 1 143 ? 11.020 4.198 -34.503 1.00 95.31 143 LEU A CA 1
ATOM 1189 C C . LEU A 1 143 ? 10.608 5.530 -33.880 1.00 95.31 143 LEU A C 1
ATOM 1191 O O . LEU A 1 143 ? 9.444 5.910 -33.963 1.00 95.31 143 LEU A O 1
ATOM 1195 N N . CYS A 1 144 ? 11.549 6.233 -33.250 1.00 94.25 144 CYS A N 1
ATOM 1196 C CA . CYS A 1 144 ? 11.302 7.539 -32.656 1.00 94.25 144 CYS A CA 1
ATOM 1197 C C . CYS A 1 144 ? 10.988 8.608 -33.709 1.00 94.25 144 CYS A C 1
ATOM 1199 O O . CYS A 1 144 ? 10.116 9.442 -33.465 1.00 94.25 144 CYS A O 1
ATOM 1201 N N . GLU A 1 145 ? 11.673 8.596 -34.851 1.00 95.38 145 GLU A N 1
ATOM 1202 C CA . GLU A 1 145 ? 11.410 9.511 -35.967 1.00 95.38 145 GLU A CA 1
ATOM 1203 C C . GLU A 1 145 ? 10.011 9.283 -36.551 1.00 95.38 145 GLU A C 1
ATOM 1205 O O . GLU A 1 145 ? 9.235 10.228 -36.698 1.00 95.38 145 GLU A O 1
ATOM 1210 N N . GLU A 1 146 ? 9.638 8.027 -36.791 1.00 96.50 146 GLU A N 1
ATOM 1211 C CA . GLU A 1 146 ? 8.311 7.685 -37.308 1.00 96.50 146 GLU A CA 1
ATOM 1212 C C . GLU A 1 146 ? 7.203 7.977 -36.291 1.00 96.50 146 GLU A C 1
ATOM 1214 O O . GLU A 1 146 ? 6.177 8.574 -36.626 1.00 96.50 146 GLU A O 1
ATOM 1219 N N . PHE A 1 147 ? 7.432 7.669 -35.012 1.00 97.00 147 PHE A N 1
ATOM 1220 C CA . PHE A 1 147 ? 6.507 8.012 -33.932 1.00 97.00 147 PHE A CA 1
ATOM 1221 C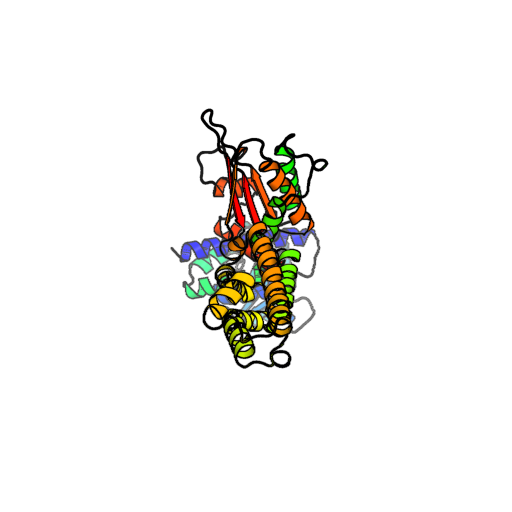 C . PHE A 1 147 ? 6.273 9.527 -33.827 1.00 97.00 147 PHE A C 1
ATOM 1223 O O . PHE A 1 147 ? 5.139 9.969 -33.598 1.00 97.00 147 PHE A O 1
ATOM 1230 N N . LEU A 1 148 ? 7.312 10.343 -34.039 1.00 95.19 148 LEU A N 1
ATOM 1231 C CA . LEU A 1 148 ? 7.195 11.799 -34.009 1.00 95.19 148 LEU A CA 1
ATOM 1232 C C . LEU A 1 148 ? 6.252 12.318 -35.098 1.00 95.19 148 LEU A C 1
ATOM 1234 O O . LEU A 1 148 ? 5.551 13.302 -34.855 1.00 95.19 148 LEU A O 1
ATOM 1238 N N . ASN A 1 149 ? 6.200 11.657 -36.256 1.00 95.12 149 ASN A N 1
ATOM 1239 C CA . ASN A 1 149 ? 5.354 12.035 -37.390 1.00 95.12 149 ASN A CA 1
ATOM 1240 C C . ASN A 1 149 ? 3.875 11.656 -37.200 1.00 95.12 149 ASN A C 1
ATOM 1242 O O . ASN A 1 149 ? 3.002 12.215 -37.868 1.00 95.12 149 ASN A O 1
ATOM 1246 N N . LEU A 1 150 ? 3.557 10.773 -36.249 1.00 95.62 150 LEU A N 1
ATOM 1247 C CA . LEU A 1 150 ? 2.180 10.374 -35.959 1.00 95.62 150 LEU A CA 1
ATOM 1248 C C . LEU A 1 150 ? 1.311 11.538 -35.455 1.00 95.62 150 LEU A C 1
ATOM 1250 O O . LEU A 1 150 ? 1.774 12.537 -34.895 1.00 95.62 150 LEU A O 1
ATOM 1254 N N . ASN A 1 151 ? -0.005 11.389 -35.616 1.00 95.69 151 ASN A N 1
ATOM 1255 C CA . ASN A 1 151 ? -0.961 12.250 -34.925 1.00 95.69 151 ASN A CA 1
ATOM 1256 C C . ASN A 1 151 ? -1.019 11.911 -33.426 1.00 95.69 151 ASN A C 1
ATOM 1258 O O . ASN A 1 151 ? -0.634 10.823 -32.998 1.00 95.69 151 ASN A O 1
ATOM 1262 N N . ILE A 1 152 ? -1.538 12.846 -32.628 1.00 95.06 152 ILE A N 1
ATOM 1263 C CA . ILE A 1 152 ? -1.496 12.734 -31.167 1.00 95.06 152 ILE A CA 1
ATOM 1264 C C . ILE A 1 152 ? -2.249 11.507 -30.629 1.00 95.06 152 ILE A C 1
ATOM 1266 O O . ILE A 1 152 ? -1.794 10.899 -29.669 1.00 95.06 152 ILE A O 1
ATOM 1270 N N . ASN A 1 153 ? -3.338 11.093 -31.284 1.00 95.12 153 ASN A N 1
ATOM 1271 C CA . ASN A 1 153 ? -4.139 9.944 -30.856 1.00 95.12 153 ASN A CA 1
ATOM 1272 C C . ASN A 1 153 ? -3.379 8.629 -31.065 1.00 95.12 153 ASN A C 1
ATOM 1274 O O . ASN A 1 153 ? -3.378 7.767 -30.192 1.00 95.12 153 ASN A O 1
ATOM 1278 N N . LYS A 1 154 ? -2.684 8.485 -32.201 1.00 95.81 154 LYS A N 1
ATOM 1279 C CA . LYS A 1 154 ? -1.821 7.323 -32.454 1.00 95.81 154 LYS A CA 1
ATOM 1280 C C . LYS A 1 154 ? -0.611 7.299 -31.521 1.00 95.81 154 LYS A C 1
ATOM 1282 O O . LYS A 1 154 ? -0.240 6.225 -31.054 1.00 95.81 154 LYS A O 1
ATOM 1287 N N . GLN A 1 155 ? -0.035 8.464 -31.208 1.00 96.56 155 GLN A N 1
ATOM 1288 C CA . GLN A 1 155 ? 1.029 8.556 -30.204 1.00 96.56 155 GLN A CA 1
ATOM 1289 C C . GLN A 1 155 ? 0.544 8.081 -28.833 1.00 96.56 155 GLN A C 1
ATOM 1291 O O . GLN A 1 155 ? 1.204 7.261 -28.202 1.00 96.56 155 GLN A O 1
ATOM 1296 N N . ASP A 1 156 ? -0.623 8.556 -28.391 1.00 94.31 156 ASP A N 1
ATOM 1297 C CA . ASP A 1 156 ? -1.207 8.147 -27.114 1.00 94.31 156 ASP A CA 1
ATOM 1298 C C . ASP A 1 156 ? -1.473 6.635 -27.077 1.00 94.31 156 ASP A C 1
ATOM 1300 O O . ASP A 1 156 ? -1.153 5.987 -26.082 1.00 94.31 156 ASP A O 1
ATOM 1304 N N . HIS A 1 157 ? -1.971 6.060 -28.175 1.00 95.56 157 HIS A N 1
ATOM 1305 C CA . HIS A 1 157 ? -2.234 4.625 -28.275 1.00 95.56 157 HIS A CA 1
ATOM 1306 C C . HIS A 1 157 ? -0.957 3.773 -28.180 1.00 95.56 157 HIS A C 1
ATOM 1308 O O . HIS A 1 157 ? -0.918 2.795 -27.436 1.00 95.56 157 HIS A O 1
ATOM 1314 N N . ALA A 1 158 ? 0.123 4.172 -28.858 1.00 94.62 158 ALA A N 1
ATOM 1315 C CA . ALA A 1 158 ? 1.418 3.502 -28.726 1.00 94.62 158 ALA A CA 1
ATOM 1316 C C . ALA A 1 158 ? 1.991 3.625 -27.300 1.00 94.62 158 ALA A C 1
ATOM 1318 O O . ALA A 1 158 ? 2.495 2.645 -26.754 1.00 94.62 158 ALA A O 1
ATOM 1319 N N . ILE A 1 159 ? 1.873 4.796 -26.659 1.00 91.12 159 ILE A N 1
ATOM 1320 C CA . ILE A 1 159 ? 2.280 4.989 -25.254 1.00 91.12 159 ILE A CA 1
ATOM 1321 C C . ILE A 1 159 ? 1.462 4.112 -24.300 1.00 91.12 159 ILE A C 1
ATOM 1323 O O . ILE A 1 159 ? 1.990 3.622 -23.301 1.00 91.12 159 ILE A O 1
ATOM 1327 N N . GLU A 1 160 ? 0.178 3.910 -24.575 1.00 89.94 160 GLU A N 1
ATOM 1328 C CA . GLU A 1 160 ? -0.665 3.013 -23.790 1.00 89.94 160 GLU A CA 1
ATOM 1329 C C . GLU A 1 160 ? -0.227 1.548 -23.927 1.00 89.94 160 GLU A C 1
ATOM 1331 O O . GLU A 1 160 ? -0.127 0.862 -22.909 1.00 89.94 160 GLU A O 1
ATOM 1336 N N . LEU A 1 161 ? 0.108 1.094 -25.141 1.00 89.69 161 LEU A N 1
ATOM 1337 C CA . LEU A 1 161 ? 0.673 -0.240 -25.383 1.00 89.69 161 LEU A CA 1
ATOM 1338 C C . LEU A 1 161 ? 1.965 -0.450 -24.578 1.00 89.69 161 LEU A C 1
ATOM 1340 O O . LEU A 1 161 ? 2.070 -1.409 -23.815 1.00 89.69 161 LEU A O 1
ATOM 1344 N N . LEU A 1 162 ? 2.908 0.495 -24.681 1.00 86.50 162 LEU A N 1
ATOM 1345 C CA . LEU A 1 162 ? 4.172 0.492 -23.933 1.00 86.50 162 LEU A CA 1
ATOM 1346 C C . LEU A 1 162 ? 3.932 0.337 -22.425 1.00 86.50 162 LEU A C 1
ATOM 1348 O O . LEU A 1 162 ? 4.572 -0.481 -21.769 1.00 86.50 162 LEU A O 1
ATOM 1352 N N . LYS A 1 163 ? 2.970 1.085 -21.873 1.00 80.44 163 LYS A N 1
ATOM 1353 C CA . LYS A 1 163 ? 2.611 0.986 -20.453 1.00 80.44 163 LYS A CA 1
ATOM 1354 C C . LYS A 1 163 ? 1.995 -0.358 -20.092 1.00 80.44 163 LYS A C 1
ATOM 1356 O O . LYS A 1 163 ? 2.315 -0.872 -19.032 1.00 80.44 163 LYS A O 1
ATOM 1361 N N . LYS A 1 164 ? 1.095 -0.903 -20.908 1.00 79.06 164 LYS A N 1
ATOM 1362 C CA . LYS A 1 164 ? 0.404 -2.159 -20.582 1.00 79.06 164 LYS A CA 1
ATOM 1363 C C . LYS A 1 164 ? 1.345 -3.357 -20.629 1.00 79.06 164 LYS A C 1
ATOM 1365 O O . LYS A 1 164 ? 1.280 -4.198 -19.741 1.00 79.06 164 LYS A O 1
ATOM 1370 N N . GLU A 1 165 ? 2.221 -3.414 -21.628 1.00 77.25 165 GLU A N 1
ATOM 1371 C CA . GLU A 1 165 ? 3.056 -4.597 -21.858 1.00 77.25 165 GLU A CA 1
ATOM 1372 C C . GLU A 1 165 ? 4.425 -4.527 -21.183 1.00 77.25 165 GLU A C 1
ATOM 1374 O O . GLU A 1 165 ? 4.926 -5.548 -20.719 1.00 77.25 165 GLU A O 1
ATOM 1379 N N . LEU A 1 166 ? 5.037 -3.341 -21.089 1.00 74.88 166 LEU A N 1
ATOM 1380 C CA . LEU A 1 166 ? 6.417 -3.224 -20.609 1.00 74.88 166 LEU A CA 1
ATOM 1381 C C . LEU A 1 166 ? 6.542 -2.741 -19.167 1.00 74.88 166 LEU A C 1
ATOM 1383 O O . LEU A 1 166 ? 7.624 -2.856 -18.600 1.00 74.88 166 LEU A O 1
ATOM 1387 N N . SER A 1 167 ? 5.463 -2.229 -18.563 1.00 61.56 167 SER A N 1
ATOM 1388 C CA . SER A 1 167 ? 5.451 -1.806 -17.157 1.00 61.56 167 SER A CA 1
ATOM 1389 C C . SER A 1 167 ? 6.082 -2.881 -16.255 1.00 61.56 167 SER A C 1
ATOM 1391 O O . SER A 1 167 ? 7.147 -2.625 -15.705 1.00 61.56 167 SER A O 1
ATOM 1393 N N . PRO A 1 168 ? 5.575 -4.125 -16.184 1.00 56.16 168 PRO A N 1
ATOM 1394 C CA . PRO A 1 168 ? 6.150 -5.137 -15.290 1.00 56.16 168 PRO A CA 1
ATOM 1395 C C . PRO A 1 168 ? 7.636 -5.456 -15.545 1.00 56.16 168 PRO A C 1
ATOM 1397 O O . PRO A 1 168 ? 8.348 -5.816 -14.616 1.00 56.16 168 PRO A O 1
ATOM 1400 N N . LEU A 1 169 ? 8.110 -5.313 -16.789 1.00 54.03 169 LEU A N 1
ATOM 1401 C CA . LEU A 1 169 ? 9.455 -5.708 -17.227 1.00 54.03 169 LEU A CA 1
ATOM 1402 C C . LEU A 1 169 ? 10.526 -4.623 -16.992 1.00 54.03 169 LEU A C 1
ATOM 1404 O O . LEU A 1 169 ? 11.693 -4.945 -16.780 1.00 54.03 169 LEU A O 1
ATOM 1408 N N . LEU A 1 170 ? 10.150 -3.341 -17.056 1.00 54.34 170 LEU A N 1
ATOM 1409 C CA . LEU A 1 170 ? 11.082 -2.201 -17.012 1.00 54.34 170 LEU A CA 1
ATOM 1410 C C . LEU A 1 170 ? 11.222 -1.563 -15.622 1.00 54.34 170 LEU A C 1
ATOM 1412 O O . LEU A 1 170 ? 11.983 -0.607 -15.462 1.00 54.34 170 LEU A O 1
ATOM 1416 N N . PHE A 1 171 ? 10.490 -2.066 -14.626 1.00 56.09 171 PHE A N 1
ATOM 1417 C CA . PHE A 1 171 ? 10.419 -1.471 -13.292 1.00 56.09 171 PHE A CA 1
ATOM 1418 C C . PHE A 1 171 ? 11.436 -2.022 -12.271 1.00 56.09 171 PHE A C 1
ATOM 1420 O O . PHE A 1 171 ? 11.556 -1.437 -11.204 1.00 56.09 171 PHE A O 1
ATOM 1427 N N . GLU A 1 172 ? 12.230 -3.057 -12.563 1.00 51.44 172 GLU A N 1
ATOM 1428 C CA . GLU A 1 172 ? 13.098 -3.690 -11.541 1.00 51.44 172 GLU A CA 1
ATOM 1429 C C . GLU A 1 172 ? 14.342 -2.881 -11.111 1.00 51.44 172 GLU A C 1
ATOM 1431 O O . GLU A 1 172 ? 14.713 -2.938 -9.936 1.00 51.44 172 GLU A O 1
ATOM 1436 N N . ASP A 1 173 ? 14.974 -2.108 -12.005 1.00 49.94 173 ASP A N 1
ATOM 1437 C CA . ASP A 1 173 ? 16.194 -1.339 -11.668 1.00 49.94 173 ASP A CA 1
ATOM 1438 C C . ASP A 1 173 ? 15.908 0.134 -11.357 1.00 49.94 173 ASP A C 1
ATOM 1440 O O . ASP A 1 173 ? 16.558 0.735 -10.507 1.00 49.94 173 ASP A O 1
ATOM 1444 N N . SER A 1 174 ? 14.858 0.712 -11.953 1.00 54.28 174 SER A N 1
ATOM 1445 C CA . SER A 1 174 ? 14.405 2.076 -11.632 1.00 54.28 174 SER A CA 1
ATOM 1446 C C . SER A 1 174 ? 13.642 2.193 -10.306 1.00 54.28 174 SER A C 1
ATOM 1448 O O . SER A 1 174 ? 13.217 3.293 -9.959 1.00 54.28 174 SER A O 1
ATOM 1450 N N . LEU A 1 175 ? 13.437 1.069 -9.609 1.00 66.12 175 LEU A N 1
ATOM 1451 C CA . LEU A 1 175 ? 12.770 0.949 -8.310 1.00 66.12 175 LEU A CA 1
ATOM 1452 C C . LEU A 1 175 ? 13.672 0.267 -7.271 1.00 66.12 175 LEU A C 1
ATOM 1454 O O . LEU A 1 175 ? 13.163 -0.338 -6.333 1.00 66.12 175 LEU A O 1
ATOM 1458 N N . SER A 1 176 ? 15.001 0.344 -7.420 1.00 73.12 176 SER A N 1
ATOM 1459 C CA . SER A 1 176 ? 15.955 -0.179 -6.424 1.00 73.12 176 SER A CA 1
ATOM 1460 C C . SER A 1 176 ? 15.602 0.259 -5.002 1.00 73.12 176 SER A C 1
ATOM 1462 O O . SER A 1 176 ? 15.661 -0.551 -4.082 1.00 73.12 176 SER A O 1
ATOM 1464 N N . TYR A 1 177 ? 15.126 1.498 -4.852 1.00 77.12 177 TYR A N 1
ATOM 1465 C CA . TYR A 1 177 ? 14.673 2.047 -3.583 1.00 77.12 177 TYR A CA 1
ATOM 1466 C C . TYR A 1 177 ? 13.545 1.236 -2.931 1.00 77.12 177 TYR A C 1
ATOM 1468 O O . TYR A 1 177 ? 13.480 1.199 -1.709 1.00 77.12 177 TYR A O 1
ATOM 1476 N N . LEU A 1 178 ? 12.693 0.553 -3.702 1.00 78.94 178 LEU A N 1
ATOM 1477 C CA . LEU A 1 178 ? 11.599 -0.294 -3.208 1.00 78.94 178 LEU A CA 1
ATOM 1478 C C . LEU A 1 178 ? 12.022 -1.727 -2.850 1.00 78.94 178 LEU A C 1
ATOM 1480 O O . LEU A 1 178 ? 11.175 -2.499 -2.399 1.00 78.94 178 LEU A O 1
ATOM 1484 N N . LYS A 1 179 ? 13.285 -2.113 -3.073 1.00 83.50 179 LYS A N 1
ATOM 1485 C CA . LYS A 1 179 ? 13.787 -3.434 -2.673 1.00 83.50 179 LYS A CA 1
ATOM 1486 C C . LYS A 1 179 ? 13.907 -3.503 -1.152 1.00 83.50 179 LYS A C 1
ATOM 1488 O O . LYS A 1 179 ? 14.339 -2.545 -0.510 1.00 83.50 179 LYS A O 1
ATOM 1493 N N . GLU A 1 180 ? 13.545 -4.649 -0.583 1.00 84.69 180 GLU A N 1
ATOM 1494 C CA . GLU A 1 180 ? 13.546 -4.868 0.867 1.00 84.69 180 GLU A CA 1
ATOM 1495 C C . GLU A 1 180 ? 14.940 -4.631 1.469 1.00 84.69 180 GLU A C 1
ATOM 1497 O O . GLU A 1 180 ? 15.056 -4.013 2.528 1.00 84.69 180 GLU A O 1
ATOM 1502 N N . GLU A 1 181 ? 15.995 -5.063 0.769 1.00 84.75 181 GLU A N 1
ATOM 1503 C CA . GLU A 1 181 ? 17.386 -4.858 1.177 1.00 84.75 181 GLU A CA 1
ATOM 1504 C C . GLU A 1 181 ? 17.728 -3.368 1.261 1.00 84.75 181 GLU A C 1
ATOM 1506 O O . GLU A 1 181 ? 18.234 -2.917 2.285 1.00 84.75 181 GLU A O 1
ATOM 1511 N N . PHE A 1 182 ? 17.370 -2.584 0.238 1.00 85.69 182 PHE A N 1
ATOM 1512 C CA . PHE A 1 182 ? 17.642 -1.146 0.213 1.00 85.69 182 PHE A CA 1
ATOM 1513 C C . PHE A 1 182 ? 16.903 -0.411 1.335 1.00 85.69 182 PHE A C 1
ATOM 1515 O O . PHE A 1 182 ? 17.488 0.415 2.036 1.00 85.69 182 PHE A O 1
ATOM 1522 N N . ILE A 1 183 ? 15.615 -0.716 1.534 1.00 87.38 183 ILE A N 1
ATOM 1523 C CA . ILE A 1 183 ? 14.808 -0.104 2.600 1.00 87.38 183 ILE A CA 1
ATOM 1524 C C . ILE A 1 183 ? 15.429 -0.415 3.969 1.00 87.38 183 ILE A C 1
ATOM 1526 O O . ILE A 1 183 ? 15.565 0.484 4.801 1.00 87.38 183 ILE A O 1
ATOM 1530 N N . ASN A 1 184 ? 15.849 -1.666 4.190 1.00 88.75 184 ASN A N 1
ATOM 1531 C CA . ASN A 1 184 ? 16.505 -2.098 5.426 1.00 88.75 184 ASN A CA 1
ATOM 1532 C C . ASN A 1 184 ? 17.832 -1.375 5.659 1.00 88.75 184 ASN A C 1
ATOM 1534 O O . ASN A 1 184 ? 18.044 -0.819 6.737 1.00 88.75 184 ASN A O 1
ATOM 1538 N N . GLU A 1 185 ? 18.704 -1.341 4.651 1.00 86.81 185 GLU A N 1
ATOM 1539 C CA . GLU A 1 185 ? 19.994 -0.652 4.719 1.00 86.81 185 GLU A CA 1
ATOM 1540 C C . GLU A 1 185 ? 19.810 0.836 5.015 1.00 86.81 185 GLU A C 1
ATOM 1542 O O . GLU A 1 185 ? 20.478 1.390 5.892 1.00 86.81 185 GLU A O 1
ATOM 1547 N N . LYS A 1 186 ? 18.853 1.482 4.340 1.00 87.38 186 LYS A N 1
ATOM 1548 C CA . LYS A 1 186 ? 18.564 2.900 4.543 1.00 87.38 186 LYS A CA 1
ATOM 1549 C C . LYS A 1 186 ? 18.017 3.180 5.937 1.00 87.38 186 LYS A C 1
ATOM 1551 O O . LYS A 1 186 ? 18.394 4.180 6.556 1.00 87.38 186 LYS A O 1
ATOM 1556 N N . LEU A 1 187 ? 17.136 2.322 6.443 1.00 88.94 187 LEU A N 1
ATOM 1557 C CA . LEU A 1 187 ? 16.580 2.467 7.780 1.00 88.94 187 LEU A CA 1
ATOM 1558 C C . LEU A 1 187 ? 17.662 2.289 8.854 1.00 88.94 187 LEU A C 1
ATOM 1560 O O . LEU A 1 187 ? 17.797 3.152 9.721 1.00 88.94 187 LEU A O 1
ATOM 1564 N N . GLU A 1 188 ? 18.469 1.230 8.774 1.00 86.75 188 GLU A N 1
ATOM 1565 C CA . GLU A 1 188 ? 19.571 0.974 9.712 1.00 86.75 188 GLU A CA 1
ATOM 1566 C C . GLU A 1 188 ? 20.640 2.076 9.656 1.00 86.75 188 GLU A C 1
ATOM 1568 O O . GLU A 1 188 ? 21.111 2.551 10.696 1.00 86.75 188 GLU A O 1
ATOM 1573 N N . PHE A 1 189 ? 20.969 2.576 8.461 1.00 85.94 189 PHE A N 1
ATOM 1574 C CA . PHE A 1 189 ? 21.836 3.743 8.309 1.00 85.94 189 PHE A CA 1
ATOM 1575 C C . PHE A 1 189 ? 21.268 4.962 9.047 1.00 85.94 189 PHE A C 1
ATOM 1577 O O . PHE A 1 189 ? 21.970 5.592 9.836 1.00 85.94 189 PHE A O 1
ATOM 1584 N N . ASN A 1 190 ? 19.992 5.300 8.856 1.00 85.12 190 ASN A N 1
ATOM 1585 C CA . ASN A 1 190 ? 19.413 6.460 9.531 1.00 85.12 190 ASN A CA 1
ATOM 1586 C C . ASN A 1 190 ? 19.286 6.250 11.047 1.00 85.12 190 ASN A C 1
ATOM 1588 O O . ASN A 1 190 ? 19.565 7.172 11.811 1.00 85.12 190 ASN A O 1
ATOM 1592 N N . ILE A 1 191 ? 18.944 5.048 11.513 1.00 84.25 191 ILE A N 1
ATOM 1593 C CA . ILE A 1 191 ? 18.857 4.757 12.949 1.00 84.25 191 ILE A CA 1
ATOM 1594 C C . ILE A 1 191 ? 20.237 4.816 13.613 1.00 84.25 191 ILE A C 1
ATOM 1596 O O . ILE A 1 191 ? 20.372 5.440 14.664 1.00 84.25 191 ILE A O 1
ATOM 1600 N N . SER A 1 192 ? 21.280 4.248 13.002 1.00 82.56 192 SER A N 1
ATOM 1601 C CA . SER A 1 192 ? 22.651 4.339 13.532 1.00 82.56 192 SER A CA 1
ATOM 1602 C C . SER A 1 192 ? 23.147 5.791 13.630 1.00 82.56 192 SER A C 1
ATOM 1604 O O . SER A 1 192 ? 23.841 6.158 14.581 1.00 82.56 192 SER A O 1
ATOM 1606 N N . ASN A 1 193 ? 22.707 6.660 12.714 1.00 80.56 193 ASN A N 1
ATOM 1607 C CA . ASN A 1 193 ? 23.016 8.091 12.722 1.00 80.56 193 ASN A CA 1
ATOM 1608 C C . ASN A 1 193 ? 22.236 8.911 13.771 1.00 80.56 193 ASN A C 1
ATOM 1610 O O . ASN A 1 193 ? 22.522 10.100 13.949 1.00 80.56 193 ASN A O 1
ATOM 1614 N N . LEU A 1 194 ? 21.309 8.304 14.523 1.00 75.94 194 LEU A N 1
ATOM 1615 C CA . LEU A 1 194 ? 20.696 8.925 15.705 1.00 75.94 194 LEU A CA 1
ATOM 1616 C C . LEU A 1 194 ? 21.639 8.953 16.928 1.00 75.94 194 LEU A C 1
ATOM 1618 O O . LEU A 1 194 ? 21.299 9.576 17.939 1.00 75.94 194 LEU A O 1
ATOM 1622 N N . ALA A 1 195 ? 22.844 8.370 16.825 1.00 62.16 195 ALA A N 1
ATOM 1623 C CA . ALA A 1 195 ? 23.857 8.278 17.884 1.00 62.16 195 ALA A CA 1
ATOM 1624 C C . ALA A 1 195 ? 23.316 7.603 19.168 1.00 62.16 195 ALA A C 1
ATOM 1626 O O . ALA A 1 195 ? 22.320 6.886 19.129 1.00 62.16 195 ALA A O 1
ATOM 1627 N N . SER A 1 196 ? 23.928 7.859 20.334 1.00 56.72 196 SER A N 1
ATOM 1628 C CA . SER A 1 196 ? 23.519 7.349 21.662 1.00 56.72 196 SER A CA 1
ATOM 1629 C C . SER A 1 196 ? 22.090 7.714 22.115 1.00 56.72 196 SER A C 1
ATOM 1631 O O . SER A 1 196 ? 21.719 7.453 23.256 1.00 56.72 196 SER A O 1
ATOM 1633 N N . ARG A 1 197 ? 21.281 8.345 21.253 1.00 58.34 197 ARG A N 1
ATOM 1634 C CA . ARG A 1 197 ? 19.882 8.720 21.513 1.00 58.34 197 ARG A CA 1
ATOM 1635 C C . ARG A 1 197 ? 18.908 7.569 21.277 1.00 58.34 197 ARG A C 1
ATOM 1637 O O . ARG A 1 197 ? 17.745 7.697 21.651 1.00 58.34 197 ARG A O 1
ATOM 1644 N N . TYR A 1 198 ? 19.366 6.489 20.647 1.00 60.25 198 TYR A N 1
ATOM 1645 C CA . TYR A 1 198 ? 18.612 5.255 20.497 1.00 60.25 198 TYR A CA 1
ATOM 1646 C C . TYR A 1 198 ? 19.407 4.082 21.072 1.00 60.25 198 TYR A C 1
ATOM 1648 O O . TYR A 1 198 ? 20.553 3.840 20.700 1.00 60.25 198 TYR A O 1
ATOM 1656 N N . THR A 1 199 ? 18.778 3.355 21.987 1.00 60.62 199 THR A N 1
ATOM 1657 C CA . THR A 1 199 ? 19.285 2.115 22.572 1.00 60.62 199 THR A CA 1
ATOM 1658 C C . THR A 1 199 ? 18.112 1.152 22.677 1.00 60.62 199 THR A C 1
ATOM 1660 O O . THR A 1 199 ? 17.253 1.370 23.528 1.00 60.62 199 THR A O 1
ATOM 1663 N N . ALA A 1 200 ? 18.103 0.093 21.862 1.00 58.41 200 ALA A N 1
ATOM 1664 C CA . ALA A 1 200 ? 17.029 -0.907 21.842 1.00 58.41 200 ALA A CA 1
ATOM 1665 C C . ALA A 1 200 ? 16.779 -1.548 23.225 1.00 58.41 200 ALA A C 1
ATOM 1667 O O . ALA A 1 200 ? 15.657 -1.897 23.568 1.00 58.41 200 ALA A O 1
ATOM 1668 N N . ASN A 1 201 ? 17.819 -1.647 24.063 1.00 55.06 201 ASN A N 1
ATOM 1669 C CA . ASN A 1 201 ? 17.729 -2.258 25.395 1.00 55.06 201 ASN A CA 1
ATOM 1670 C C . ASN A 1 201 ? 16.959 -1.415 26.432 1.00 55.06 201 ASN A C 1
ATOM 1672 O O . ASN A 1 201 ? 16.642 -1.935 27.497 1.00 55.06 201 ASN A O 1
ATOM 1676 N N . ASN A 1 202 ? 16.676 -0.138 26.146 1.00 54.31 202 ASN A N 1
ATOM 1677 C CA . ASN A 1 202 ? 15.909 0.753 27.028 1.00 54.31 202 ASN A CA 1
ATOM 1678 C C . ASN A 1 202 ? 14.499 1.045 26.479 1.00 54.31 202 ASN A C 1
ATOM 1680 O O . ASN A 1 202 ? 13.868 2.016 26.901 1.00 54.31 202 ASN A O 1
ATOM 1684 N N . ASP A 1 203 ? 14.016 0.243 25.527 1.00 58.56 203 ASP A N 1
ATOM 1685 C CA . ASP A 1 203 ? 12.690 0.409 24.936 1.00 58.56 203 ASP A CA 1
ATOM 1686 C C . ASP A 1 203 ? 11.623 0.026 25.976 1.00 58.56 203 ASP A C 1
ATOM 1688 O O . ASP A 1 203 ? 11.373 -1.147 26.248 1.00 58.56 203 ASP A O 1
ATOM 1692 N N . VAL A 1 204 ? 11.010 1.037 26.595 1.00 59.44 204 VAL A N 1
ATOM 1693 C CA . VAL A 1 204 ? 9.821 0.871 27.439 1.00 59.44 204 VAL A CA 1
ATOM 1694 C C . VAL A 1 204 ? 8.598 1.080 26.561 1.00 59.44 204 VAL A C 1
ATOM 1696 O O . VAL A 1 204 ? 8.496 2.094 25.869 1.00 59.44 204 VAL A O 1
ATOM 1699 N N . ASP A 1 205 ? 7.661 0.135 26.596 1.00 61.09 205 ASP A N 1
ATOM 1700 C CA . ASP A 1 205 ? 6.410 0.271 25.862 1.00 61.09 205 ASP A CA 1
ATOM 1701 C C . ASP A 1 205 ? 5.560 1.377 26.513 1.00 61.09 205 ASP A C 1
ATOM 1703 O O . ASP A 1 205 ? 5.143 1.260 27.668 1.00 61.09 205 ASP A O 1
ATOM 1707 N N . THR A 1 206 ? 5.374 2.502 25.820 1.00 66.56 206 THR A N 1
ATOM 1708 C CA . THR A 1 206 ? 4.642 3.668 26.348 1.00 66.56 206 THR A CA 1
ATOM 1709 C C . THR A 1 206 ? 3.337 3.888 25.597 1.00 66.56 206 THR A C 1
ATOM 1711 O O . THR A 1 206 ? 3.171 3.426 24.473 1.00 66.56 206 THR A O 1
ATOM 1714 N N . ILE A 1 207 ? 2.419 4.670 26.178 1.00 65.38 207 ILE A N 1
ATOM 1715 C CA . ILE A 1 207 ? 1.178 5.092 25.502 1.00 65.38 207 ILE A CA 1
ATOM 1716 C C . ILE A 1 207 ? 1.479 5.722 24.130 1.00 65.38 207 ILE A C 1
ATOM 1718 O O . ILE A 1 207 ? 0.749 5.490 23.172 1.00 65.38 207 ILE A O 1
ATOM 1722 N N . ASN A 1 208 ? 2.604 6.433 24.000 1.00 71.88 208 ASN A N 1
ATOM 1723 C CA . ASN A 1 208 ? 3.016 7.065 22.746 1.00 71.88 208 ASN A CA 1
ATOM 1724 C C . ASN A 1 208 ? 3.328 6.057 21.627 1.00 71.88 208 ASN A C 1
ATOM 1726 O O . ASN A 1 208 ? 3.296 6.430 20.457 1.00 71.88 208 ASN A O 1
ATOM 1730 N N . ASN A 1 209 ? 3.585 4.786 21.952 1.00 76.00 209 ASN A N 1
ATOM 1731 C CA . ASN A 1 209 ? 3.806 3.749 20.947 1.00 76.00 209 ASN A CA 1
ATOM 1732 C C . ASN A 1 209 ? 2.510 3.375 20.217 1.00 76.00 209 ASN A C 1
ATOM 1734 O O . ASN A 1 209 ? 2.569 2.940 19.070 1.00 76.00 209 ASN A O 1
ATOM 1738 N N . LYS A 1 210 ? 1.339 3.585 20.837 1.00 82.62 210 LYS A N 1
ATOM 1739 C CA . LYS A 1 210 ? 0.036 3.292 20.218 1.00 82.62 210 LYS A CA 1
ATOM 1740 C C . LYS A 1 210 ? -0.318 4.249 19.087 1.00 82.62 210 LYS A C 1
ATOM 1742 O O . LYS A 1 210 ? -1.086 3.872 18.210 1.00 82.62 210 LYS A O 1
ATOM 1747 N N . ILE A 1 211 ? 0.287 5.435 19.051 1.00 82.06 211 ILE A N 1
ATOM 1748 C CA . ILE A 1 211 ? 0.060 6.444 18.007 1.00 82.06 211 ILE A CA 1
ATOM 1749 C C . ILE A 1 211 ? 0.341 5.872 16.604 1.00 82.06 211 ILE A C 1
ATOM 1751 O O . ILE A 1 211 ? -0.287 6.269 15.624 1.00 82.06 211 ILE A O 1
ATOM 1755 N N . ILE A 1 212 ? 1.254 4.898 16.498 1.00 78.94 212 ILE A N 1
ATOM 1756 C CA . ILE A 1 212 ? 1.600 4.260 15.223 1.00 78.94 212 ILE A CA 1
ATOM 1757 C C . ILE A 1 212 ? 0.468 3.405 14.645 1.00 78.94 212 ILE A C 1
ATOM 1759 O O . ILE A 1 212 ? 0.414 3.192 13.434 1.00 78.94 212 ILE A O 1
ATOM 1763 N N . GLU A 1 213 ? -0.419 2.906 15.510 1.00 85.38 213 GLU A N 1
ATOM 1764 C CA . GLU A 1 213 ? -1.464 1.949 15.158 1.00 85.38 213 GLU A CA 1
ATOM 1765 C C . GLU A 1 213 ? -2.467 2.592 14.190 1.00 85.38 213 GLU A C 1
ATOM 1767 O O . GLU A 1 213 ? -2.803 1.980 13.177 1.00 85.38 213 GLU A O 1
ATOM 1772 N N . GLY A 1 214 ? -2.878 3.841 14.456 1.00 84.44 214 GLY A N 1
ATOM 1773 C CA . GLY A 1 214 ? -3.809 4.585 13.607 1.00 84.44 214 GLY A CA 1
ATOM 1774 C C . GLY A 1 214 ? -3.191 5.047 12.287 1.00 84.44 214 GLY A C 1
ATOM 1775 O O . GLY A 1 214 ? -3.797 4.849 11.239 1.00 84.44 214 GLY A O 1
ATOM 1776 N N . ILE A 1 215 ? -1.975 5.611 12.314 1.00 80.94 215 ILE A N 1
ATOM 1777 C CA . ILE A 1 215 ? -1.304 6.138 11.105 1.00 80.94 215 ILE A CA 1
ATOM 1778 C C . ILE A 1 215 ? -0.773 5.056 10.157 1.00 80.94 215 ILE A C 1
ATOM 1780 O O . ILE A 1 215 ? -0.541 5.356 8.995 1.00 80.94 215 ILE A O 1
ATOM 1784 N 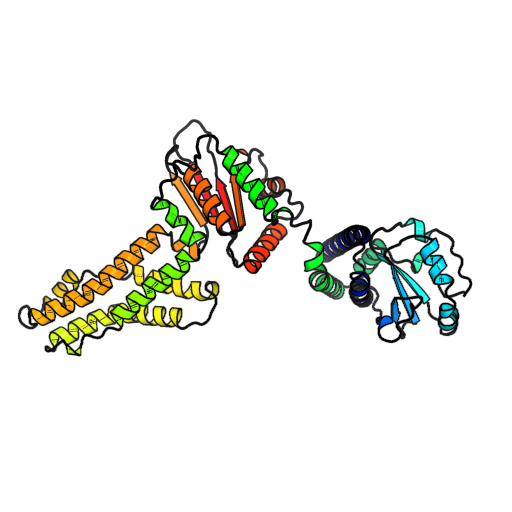N . SER A 1 216 ? -0.538 3.837 10.648 1.00 79.06 216 SER A N 1
ATOM 1785 C CA . SER A 1 216 ? -0.018 2.726 9.826 1.00 79.06 216 SER A CA 1
ATOM 1786 C C . SER A 1 216 ? -1.065 1.654 9.553 1.00 79.06 216 SER A C 1
ATOM 1788 O O . SER A 1 216 ? -0.771 0.653 8.894 1.00 79.06 216 SER A O 1
ATOM 1790 N N . ILE A 1 217 ? -2.249 1.818 10.152 1.00 82.88 217 ILE A N 1
ATOM 1791 C CA . ILE A 1 217 ? -3.390 0.911 10.072 1.00 82.88 217 ILE A CA 1
ATOM 1792 C C . ILE A 1 217 ? -2.950 -0.543 10.258 1.00 82.88 217 ILE A C 1
ATOM 1794 O O . ILE A 1 217 ? -3.156 -1.423 9.410 1.00 82.88 217 ILE A O 1
ATOM 1798 N N . THR A 1 218 ? -2.297 -0.787 11.390 1.00 83.94 218 THR A N 1
ATOM 1799 C CA . THR A 1 218 ? -1.781 -2.109 11.745 1.00 83.94 218 THR A CA 1
ATOM 1800 C C . THR A 1 218 ? -2.928 -3.121 11.823 1.00 83.94 218 THR A C 1
ATOM 1802 O O . THR A 1 218 ? -4.104 -2.788 12.006 1.00 83.94 218 THR A O 1
ATOM 1805 N N . ASN A 1 219 ? -2.603 -4.410 11.736 1.00 84.69 219 ASN A N 1
ATOM 1806 C CA . ASN A 1 219 ? -3.614 -5.450 11.928 1.00 84.69 219 ASN A CA 1
ATOM 1807 C C . ASN A 1 219 ? -4.251 -5.361 13.322 1.00 84.69 219 ASN A C 1
ATOM 1809 O O . ASN A 1 219 ? -5.463 -5.508 13.457 1.00 84.69 219 ASN A O 1
ATOM 1813 N N . ASN A 1 220 ? -3.449 -5.060 14.343 1.00 87.88 220 ASN A N 1
ATOM 1814 C CA . ASN A 1 220 ? -3.929 -4.859 15.703 1.00 87.88 220 ASN A CA 1
ATOM 1815 C C . ASN A 1 220 ? -4.926 -3.690 15.797 1.00 87.88 220 ASN A C 1
ATOM 1817 O O . ASN A 1 220 ? -5.963 -3.842 16.447 1.00 87.88 220 ASN A O 1
ATOM 1821 N N . PHE A 1 221 ? -4.689 -2.584 15.081 1.00 89.38 221 PHE A N 1
ATOM 1822 C CA . PHE A 1 221 ? -5.647 -1.483 14.973 1.00 89.38 221 PHE A CA 1
ATOM 1823 C C . PHE A 1 221 ? -6.989 -1.941 14.398 1.00 89.38 221 PHE A C 1
ATOM 1825 O O . PHE A 1 221 ? -8.044 -1.702 14.990 1.00 89.38 221 PHE A O 1
ATOM 1832 N N . LYS A 1 222 ? -6.957 -2.673 13.278 1.00 89.31 222 LYS A N 1
ATOM 1833 C CA . LYS A 1 222 ? -8.163 -3.195 12.613 1.00 89.31 222 LYS A CA 1
ATOM 1834 C C . LYS A 1 222 ? -8.951 -4.134 13.532 1.00 89.31 222 LYS A C 1
ATOM 1836 O O . LYS A 1 222 ? -10.156 -3.955 13.717 1.00 89.31 222 LYS A O 1
ATOM 1841 N N . TYR A 1 223 ? -8.274 -5.113 14.135 1.00 91.12 223 TYR A N 1
ATOM 1842 C CA . TYR A 1 223 ? -8.906 -6.100 15.012 1.00 91.12 223 TYR A CA 1
ATOM 1843 C C . TYR A 1 223 ? -9.479 -5.474 16.282 1.00 91.12 223 TYR A C 1
ATOM 1845 O O . TYR A 1 223 ? -10.600 -5.805 16.665 1.00 91.12 223 TYR A O 1
ATOM 1853 N N . THR A 1 224 ? -8.747 -4.554 16.911 1.00 94.12 224 THR A N 1
ATOM 1854 C CA . THR A 1 224 ? -9.188 -3.910 18.155 1.00 94.12 224 THR A CA 1
ATOM 1855 C C . THR A 1 224 ? -10.426 -3.046 17.924 1.00 94.12 224 THR A C 1
ATOM 1857 O O . THR A 1 224 ? -11.375 -3.139 18.700 1.00 94.12 224 THR A O 1
ATOM 1860 N N . ASN A 1 225 ? -10.476 -2.288 16.820 1.00 93.75 225 ASN A N 1
ATOM 1861 C CA . ASN A 1 225 ? -11.682 -1.557 16.421 1.00 93.75 225 ASN A CA 1
ATOM 1862 C C . ASN A 1 225 ? -12.879 -2.501 16.242 1.00 93.75 225 ASN A C 1
ATOM 1864 O O . ASN A 1 225 ? -13.914 -2.310 16.872 1.00 93.75 225 ASN A O 1
ATOM 1868 N N . ILE A 1 226 ? -12.730 -3.578 15.461 1.00 93.75 226 ILE A N 1
ATOM 1869 C CA . ILE A 1 226 ? -13.809 -4.564 15.265 1.00 93.75 226 ILE A CA 1
ATOM 1870 C C . ILE A 1 226 ? -14.255 -5.181 16.599 1.00 93.75 226 ILE A C 1
ATOM 1872 O O . ILE A 1 226 ? -15.451 -5.384 16.807 1.00 93.75 226 ILE A O 1
ATOM 1876 N N . SER A 1 227 ? -13.318 -5.479 17.502 1.00 96.06 227 SER A N 1
ATOM 1877 C CA . SER A 1 227 ? -13.619 -6.047 18.818 1.00 96.06 227 SER A CA 1
ATOM 1878 C C . SER A 1 227 ? -14.479 -5.107 19.660 1.00 96.06 227 SER A C 1
ATOM 1880 O O . SER A 1 227 ? -15.509 -5.540 20.173 1.00 96.06 227 SER A O 1
ATOM 1882 N N . TYR A 1 228 ? -14.100 -3.829 19.769 1.00 97.12 228 TYR A N 1
ATOM 1883 C CA . TYR A 1 228 ? -14.882 -2.845 20.521 1.00 97.12 228 TYR A CA 1
ATOM 1884 C C . TYR A 1 228 ? -16.269 -2.631 19.919 1.00 97.12 228 TYR A C 1
ATOM 1886 O O . TYR A 1 228 ? -17.251 -2.603 20.656 1.00 97.12 228 TYR A O 1
ATOM 1894 N N . LEU A 1 229 ? -16.374 -2.548 18.590 1.00 96.19 229 LEU A N 1
ATOM 1895 C CA . LEU A 1 229 ? -17.660 -2.381 17.913 1.00 96.19 229 LEU A CA 1
ATOM 1896 C C . LEU A 1 229 ? -18.588 -3.583 18.124 1.00 96.19 229 LEU A C 1
ATOM 1898 O O . LEU A 1 229 ? -19.777 -3.401 18.376 1.00 96.19 229 LEU A O 1
ATOM 1902 N N . LYS A 1 230 ? -18.054 -4.812 18.087 1.00 96.12 230 LYS A N 1
ATOM 1903 C CA . LYS A 1 230 ? -18.821 -6.031 18.390 1.00 96.12 230 LYS A CA 1
ATOM 1904 C C . LYS A 1 230 ? -19.265 -6.092 19.849 1.00 96.12 230 LYS A C 1
ATOM 1906 O O . LYS A 1 230 ? -20.403 -6.465 20.113 1.00 96.12 230 LYS A O 1
ATOM 1911 N N . GLU A 1 231 ? -18.383 -5.742 20.784 1.00 96.62 231 GLU A N 1
ATOM 1912 C CA . GLU A 1 231 ? -18.718 -5.705 22.211 1.00 96.62 231 GLU A CA 1
ATOM 1913 C C . GLU A 1 231 ? -19.812 -4.663 22.487 1.00 96.62 231 GLU A C 1
ATOM 1915 O O . GLU A 1 231 ? -20.797 -4.961 23.161 1.00 96.62 231 GLU A O 1
ATOM 1920 N N . LEU A 1 232 ? -19.681 -3.467 21.905 1.00 95.19 232 LEU A N 1
ATOM 1921 C CA . LEU A 1 232 ? -20.655 -2.390 22.040 1.00 95.19 232 LEU A CA 1
ATOM 1922 C C . LEU A 1 232 ? -22.018 -2.782 21.457 1.00 95.19 232 LEU A C 1
ATOM 1924 O O . LEU A 1 232 ? -23.029 -2.659 22.147 1.00 95.19 232 LEU A O 1
ATOM 1928 N N . LYS A 1 233 ? -22.033 -3.331 20.235 1.00 94.94 233 LYS A N 1
ATOM 1929 C CA . LYS A 1 233 ? -23.234 -3.891 19.602 1.00 94.94 233 LYS A CA 1
ATOM 1930 C C . LYS A 1 233 ? -23.900 -4.928 20.508 1.00 94.94 233 LYS A C 1
ATOM 1932 O O . LYS A 1 233 ? -25.084 -4.807 20.801 1.00 94.94 233 LYS A O 1
ATOM 1937 N N . GLY A 1 234 ? -23.129 -5.888 21.022 1.00 94.62 234 GLY A N 1
ATOM 1938 C CA . GLY A 1 234 ? -23.647 -6.941 21.894 1.00 94.62 234 GLY A CA 1
ATOM 1939 C C . GLY A 1 234 ? -24.315 -6.410 23.166 1.00 94.62 234 GLY A C 1
ATOM 1940 O O . GLY A 1 234 ? -25.321 -6.967 23.599 1.00 94.62 234 GLY A O 1
ATOM 1941 N N . TYR A 1 235 ? -23.807 -5.324 23.758 1.00 93.81 235 TYR A N 1
ATOM 1942 C CA . TYR A 1 235 ? -24.469 -4.697 24.904 1.00 93.81 235 TYR A CA 1
ATOM 1943 C C . TYR A 1 235 ? -25.700 -3.869 24.522 1.00 93.81 235 TYR A C 1
ATOM 1945 O O . TYR A 1 235 ? -26.669 -3.911 25.272 1.00 93.81 235 TYR A O 1
ATOM 1953 N N . ILE A 1 236 ? -25.690 -3.153 23.393 1.00 91.62 236 ILE A N 1
ATOM 1954 C CA . ILE A 1 236 ? -26.843 -2.364 22.915 1.00 91.62 236 ILE A CA 1
ATOM 1955 C C . ILE A 1 236 ? -28.020 -3.278 22.527 1.00 91.62 236 ILE A C 1
ATOM 1957 O O . ILE A 1 236 ? -29.177 -2.979 22.835 1.00 91.62 236 ILE A O 1
ATOM 1961 N N . GLU A 1 237 ? -27.729 -4.414 21.888 1.00 90.88 237 GLU A N 1
ATOM 1962 C CA . GLU A 1 237 ? -28.731 -5.396 21.456 1.00 90.88 237 GLU A CA 1
ATOM 1963 C C . GLU A 1 237 ? -29.279 -6.247 22.610 1.00 90.88 237 GLU A C 1
ATOM 1965 O O . GLU A 1 237 ? -30.346 -6.848 22.473 1.00 90.88 237 GLU A O 1
ATOM 1970 N N . ASN A 1 238 ? -28.583 -6.298 23.752 1.00 89.69 238 ASN A N 1
ATOM 1971 C CA . ASN A 1 238 ? -29.004 -7.066 24.922 1.00 89.69 238 ASN A CA 1
ATOM 1972 C C . ASN A 1 238 ? -30.229 -6.427 25.596 1.00 89.69 238 ASN A C 1
ATOM 1974 O O . ASN A 1 238 ? -30.113 -5.651 26.547 1.00 89.69 238 ASN A O 1
ATOM 1978 N N . ASP A 1 239 ? -31.409 -6.753 25.077 1.00 86.88 239 ASP A N 1
ATOM 1979 C CA . ASP A 1 239 ? -32.677 -6.229 25.560 1.00 86.88 239 ASP A CA 1
ATOM 1980 C C . ASP A 1 239 ? -32.948 -6.655 27.012 1.00 86.88 239 ASP A C 1
ATOM 1982 O O . ASP A 1 239 ? -32.782 -7.812 27.396 1.00 86.88 239 ASP A O 1
ATOM 1986 N N . ILE A 1 240 ? -33.368 -5.688 27.825 1.00 91.62 240 ILE A N 1
ATOM 1987 C CA . ILE A 1 240 ? -33.770 -5.880 29.225 1.00 91.62 240 ILE A CA 1
ATOM 1988 C C . ILE A 1 240 ? -35.174 -5.326 29.488 1.00 91.62 240 ILE A C 1
ATOM 1990 O O . ILE A 1 240 ? -35.576 -5.152 30.641 1.00 91.62 240 ILE A O 1
ATOM 1994 N N . LEU A 1 241 ? -35.918 -4.979 28.433 1.00 90.81 241 LEU A N 1
ATOM 1995 C CA . LEU A 1 241 ? -37.250 -4.390 28.527 1.00 90.81 241 LEU A CA 1
ATOM 1996 C C . LEU A 1 241 ? -38.243 -5.311 29.251 1.00 90.81 241 LEU A C 1
ATOM 1998 O O . LEU A 1 241 ? -39.152 -4.830 29.931 1.00 90.81 241 LEU A O 1
ATOM 2002 N N . ASP A 1 242 ? -38.063 -6.622 29.126 1.00 91.00 242 ASP A N 1
ATOM 2003 C CA . ASP A 1 242 ? -38.822 -7.671 29.809 1.00 91.00 242 ASP A CA 1
ATOM 2004 C C . ASP A 1 242 ? -38.611 -7.666 31.334 1.00 91.00 242 ASP A C 1
ATOM 2006 O O . ASP A 1 242 ? -39.544 -7.948 32.092 1.00 91.00 242 ASP A O 1
ATOM 2010 N N . LYS A 1 243 ? -37.423 -7.263 31.799 1.00 90.88 243 LYS A N 1
ATOM 2011 C CA . LYS A 1 243 ? -37.113 -7.079 33.224 1.00 90.88 243 LYS A CA 1
ATOM 2012 C C . LYS A 1 243 ? -37.758 -5.829 33.827 1.00 90.88 243 LYS A C 1
ATOM 2014 O O . LYS A 1 243 ? -37.898 -5.741 35.049 1.00 90.88 243 LYS A O 1
ATOM 2019 N N . MET A 1 244 ? -38.179 -4.874 32.995 1.00 90.50 244 MET A N 1
ATOM 2020 C CA . MET A 1 244 ? -38.824 -3.634 33.432 1.00 90.50 244 MET A CA 1
ATOM 2021 C C . MET A 1 244 ? -40.323 -3.857 33.642 1.00 90.50 244 MET A C 1
ATOM 2023 O O . MET A 1 244 ? -41.077 -4.099 32.699 1.00 90.50 244 MET A O 1
ATOM 2027 N N . LYS A 1 245 ? -40.797 -3.746 34.886 1.00 88.38 245 LYS A N 1
ATOM 2028 C CA . LYS A 1 245 ? -42.211 -3.977 35.231 1.00 88.38 245 LYS A CA 1
ATOM 2029 C C . LYS A 1 245 ? -43.029 -2.698 35.108 1.00 88.38 245 LYS A C 1
ATOM 2031 O O . LYS A 1 245 ? -44.140 -2.703 34.578 1.00 88.38 245 LYS A O 1
ATOM 2036 N N . SER A 1 246 ? -42.478 -1.594 35.589 1.00 87.56 246 SER A N 1
ATOM 2037 C CA . SER A 1 246 ? -43.125 -0.291 35.607 1.00 87.56 246 SER A CA 1
ATOM 2038 C C . SER A 1 246 ? -43.091 0.378 34.229 1.00 87.56 246 SER A C 1
ATOM 2040 O O . SER A 1 246 ? -42.120 0.294 33.475 1.00 87.56 246 SER A O 1
ATOM 2042 N N . LYS A 1 247 ? -44.155 1.124 33.906 1.00 87.31 247 LYS A N 1
ATOM 2043 C CA . LYS A 1 247 ? -44.209 1.956 32.690 1.00 87.31 247 LYS A CA 1
ATOM 2044 C C . LYS A 1 247 ? -43.077 2.995 32.656 1.00 87.31 247 LYS A C 1
ATOM 2046 O O . LYS A 1 247 ? -42.591 3.338 31.584 1.00 87.31 247 LYS A O 1
ATOM 2051 N N . TYR A 1 248 ? -42.655 3.474 33.825 1.00 85.44 248 TYR A N 1
ATOM 2052 C CA . TYR A 1 248 ? -41.583 4.456 33.968 1.00 85.44 248 TYR A CA 1
ATOM 2053 C C . TYR A 1 248 ? -40.215 3.860 33.631 1.00 85.44 248 TYR A C 1
ATOM 2055 O O . TYR A 1 248 ? -39.526 4.426 32.787 1.00 85.44 248 TYR A O 1
ATOM 2063 N N . ALA A 1 249 ? -39.861 2.692 34.181 1.00 87.12 249 ALA A N 1
ATOM 2064 C CA . ALA A 1 249 ? -38.603 2.025 33.840 1.00 87.12 249 ALA A CA 1
ATOM 2065 C C . ALA A 1 249 ? -38.522 1.682 32.345 1.00 87.12 249 ALA A C 1
ATOM 2067 O O . ALA A 1 249 ? -37.492 1.913 31.717 1.00 87.12 249 ALA A O 1
ATOM 2068 N N . LYS A 1 250 ? -39.634 1.224 31.747 1.00 90.44 250 LYS A N 1
ATOM 2069 C CA . LYS A 1 250 ? -39.718 0.993 30.294 1.00 90.44 250 LYS A CA 1
ATOM 2070 C C . LYS A 1 250 ? -39.432 2.262 29.489 1.00 90.44 250 LYS A C 1
ATOM 2072 O O . LYS A 1 250 ? -38.667 2.212 28.535 1.00 90.44 250 LYS A O 1
ATOM 2077 N N . ASN A 1 251 ? -40.006 3.401 29.878 1.00 89.19 251 ASN A N 1
ATOM 2078 C CA . ASN A 1 251 ? -39.750 4.674 29.199 1.00 89.19 251 ASN A CA 1
ATOM 2079 C C . ASN A 1 251 ? -38.289 5.126 29.333 1.00 89.19 251 ASN A C 1
ATOM 2081 O O . ASN A 1 251 ? -37.713 5.572 28.345 1.00 89.19 251 ASN A O 1
ATOM 2085 N N . ILE A 1 252 ? -37.688 4.990 30.520 1.00 89.12 252 ILE A N 1
ATOM 2086 C CA . ILE A 1 252 ? -36.273 5.320 30.750 1.00 89.12 252 ILE A CA 1
ATOM 2087 C C . ILE A 1 252 ? -35.376 4.448 29.864 1.00 89.12 252 ILE A C 1
ATOM 2089 O O . ILE A 1 252 ? -34.520 4.977 29.159 1.00 89.12 252 ILE A O 1
ATOM 2093 N N . TYR A 1 253 ? -35.617 3.132 29.839 1.00 91.38 253 TYR A N 1
ATOM 2094 C CA . TYR A 1 253 ? -34.904 2.201 28.963 1.00 91.38 253 TYR A CA 1
ATOM 2095 C C . TYR A 1 253 ? -35.015 2.605 27.486 1.00 91.38 253 TYR A C 1
ATOM 2097 O O . TYR A 1 253 ? -34.004 2.712 26.796 1.00 91.38 253 TYR A O 1
ATOM 2105 N N . LEU A 1 254 ? -36.232 2.876 27.001 1.00 91.50 254 LEU A N 1
ATOM 2106 C CA . LEU A 1 254 ? -36.461 3.252 25.604 1.00 91.50 254 LEU A CA 1
ATOM 2107 C C . LEU A 1 254 ? -35.800 4.589 25.246 1.00 91.50 254 LEU A C 1
ATOM 2109 O O . LEU A 1 254 ? -35.264 4.725 24.149 1.00 91.50 254 LEU A O 1
ATOM 2113 N N . ASN A 1 255 ? -35.821 5.569 26.153 1.00 90.56 255 ASN A N 1
ATOM 2114 C CA . ASN A 1 255 ? -35.142 6.848 25.950 1.00 90.56 255 ASN A CA 1
ATOM 2115 C C . ASN A 1 255 ? -33.624 6.673 25.891 1.00 90.56 255 ASN A C 1
ATOM 2117 O O . ASN A 1 255 ? -32.995 7.233 25.002 1.00 90.56 255 ASN A O 1
ATOM 2121 N N . PHE A 1 256 ? -33.055 5.850 26.773 1.00 91.38 256 PHE A N 1
ATOM 2122 C CA . PHE A 1 256 ? -31.633 5.525 26.737 1.00 91.38 256 PHE A CA 1
ATOM 2123 C C . PHE A 1 256 ? -31.253 4.824 25.429 1.00 91.38 256 PHE A C 1
ATOM 2125 O O . PHE A 1 256 ? -30.322 5.246 24.752 1.00 91.38 256 PHE A O 1
ATOM 2132 N N . LYS A 1 257 ? -32.017 3.803 25.014 1.00 92.06 257 LYS A N 1
ATOM 2133 C CA . LYS A 1 257 ? -31.758 3.055 23.772 1.00 92.06 257 LYS A CA 1
ATOM 2134 C C . LYS A 1 257 ? -31.780 3.956 22.534 1.00 92.06 257 LYS A C 1
ATOM 2136 O O . LYS A 1 257 ? -30.961 3.781 21.639 1.00 92.06 257 LYS A O 1
ATOM 2141 N N . LYS A 1 258 ? -32.666 4.958 22.497 1.00 92.50 258 LYS A N 1
ATOM 2142 C CA . LYS A 1 258 ? -32.738 5.921 21.384 1.00 92.50 258 LYS A CA 1
ATOM 2143 C C . LYS A 1 258 ? -31.436 6.688 21.159 1.00 92.50 258 LYS A C 1
ATOM 2145 O O . LYS A 1 258 ? -31.142 6.976 20.003 1.00 92.50 258 LYS A O 1
ATOM 2150 N N . ILE A 1 259 ? -30.659 6.970 22.209 1.00 92.62 259 ILE A N 1
ATOM 2151 C CA . ILE A 1 259 ? -29.369 7.672 22.084 1.00 92.62 259 ILE A CA 1
ATOM 2152 C C . ILE A 1 259 ? -28.416 6.898 21.164 1.00 92.62 259 ILE A C 1
ATOM 2154 O O . ILE A 1 259 ? -27.674 7.490 20.390 1.00 92.62 259 ILE A O 1
ATOM 2158 N N . PHE A 1 260 ? -28.493 5.568 21.195 1.00 94.19 260 PHE A N 1
ATOM 2159 C CA . PHE A 1 260 ? -27.608 4.681 20.449 1.00 94.19 260 PHE A CA 1
ATOM 2160 C C . PHE A 1 260 ? -28.138 4.281 19.074 1.00 94.19 260 PHE A C 1
ATOM 2162 O O . PHE A 1 260 ? -27.429 3.593 18.356 1.00 94.19 260 PHE A O 1
ATOM 2169 N N . SER A 1 261 ? -29.346 4.698 18.686 1.00 92.44 261 SER A N 1
ATOM 2170 C CA . SER A 1 261 ? -29.994 4.222 17.452 1.00 92.44 261 SER A CA 1
ATOM 2171 C C . SER A 1 261 ? -29.171 4.484 16.184 1.00 92.44 261 SER A C 1
ATOM 2173 O O . SER A 1 261 ? -28.996 3.580 15.369 1.00 92.44 261 SER A O 1
ATOM 2175 N N . ASN A 1 262 ? -28.611 5.689 16.046 1.00 93.69 262 ASN A N 1
ATOM 2176 C CA . ASN A 1 262 ? -27.736 6.025 14.921 1.00 93.69 262 ASN A CA 1
ATOM 2177 C C . ASN A 1 262 ? -26.439 5.211 14.972 1.00 93.69 262 ASN A C 1
ATOM 2179 O O . ASN A 1 262 ? -26.050 4.615 13.974 1.00 93.69 262 ASN A O 1
ATOM 2183 N N . LEU A 1 263 ? -25.808 5.122 16.150 1.00 94.62 263 LEU A N 1
ATOM 2184 C CA . LEU A 1 263 ? -24.572 4.359 16.324 1.00 94.62 263 LEU A CA 1
ATOM 2185 C C . LEU A 1 263 ? -24.775 2.877 15.995 1.00 94.62 263 LEU A C 1
ATOM 2187 O O . LEU A 1 263 ? -23.975 2.297 15.274 1.00 94.62 263 LEU A O 1
ATOM 2191 N N . GLU A 1 264 ? -25.851 2.272 16.491 1.00 93.88 264 GLU A N 1
ATOM 2192 C CA . GLU A 1 264 ? -26.226 0.886 16.219 1.00 93.88 264 GLU A CA 1
ATOM 2193 C C . GLU A 1 264 ? -26.371 0.644 14.712 1.00 93.88 264 GLU A C 1
ATOM 2195 O O . GLU A 1 264 ? -25.786 -0.304 14.184 1.00 93.88 264 GLU A O 1
ATOM 2200 N N . GLN A 1 265 ? -27.068 1.536 14.001 1.00 93.38 265 GLN A N 1
ATOM 2201 C CA . GLN A 1 265 ? -27.212 1.449 12.550 1.00 93.38 265 GLN A CA 1
ATOM 2202 C C . GLN A 1 265 ? -25.859 1.534 11.830 1.00 93.38 265 GLN A C 1
ATOM 2204 O O . GLN A 1 265 ? -25.568 0.689 10.981 1.00 93.38 265 GLN A O 1
ATOM 2209 N N . SER A 1 266 ? -25.016 2.515 12.162 1.00 93.38 266 SER A N 1
ATOM 2210 C CA . SER A 1 266 ? -23.723 2.713 11.492 1.00 93.38 266 SER A CA 1
ATOM 2211 C C . SER A 1 266 ? -22.747 1.571 11.802 1.00 93.38 266 SER A C 1
ATOM 2213 O O . SER A 1 266 ? -22.032 1.105 10.912 1.00 93.38 266 SER A O 1
ATOM 2215 N N . VAL A 1 267 ? -22.774 1.034 13.027 1.00 94.75 267 VAL A N 1
ATOM 2216 C CA . VAL A 1 267 ? -22.001 -0.154 13.417 1.00 94.75 267 VAL A CA 1
ATOM 2217 C C . VAL A 1 267 ? -22.470 -1.403 12.673 1.00 94.75 267 VAL A C 1
ATOM 2219 O O . VAL A 1 267 ? -21.627 -2.164 12.196 1.00 94.75 267 VAL A O 1
ATOM 2222 N N . ASN A 1 268 ? -23.781 -1.611 12.524 1.00 92.50 268 ASN A N 1
ATOM 2223 C CA . ASN A 1 268 ? -24.319 -2.722 11.736 1.00 92.50 268 ASN A CA 1
ATOM 2224 C C . ASN A 1 268 ? -23.864 -2.640 10.282 1.00 92.50 268 ASN A C 1
ATOM 2226 O O . ASN A 1 268 ? -23.279 -3.599 9.777 1.00 92.50 268 ASN A O 1
ATOM 2230 N N . ASN A 1 269 ? -24.010 -1.466 9.665 1.00 90.62 269 ASN A N 1
ATOM 2231 C CA . ASN A 1 269 ? -23.541 -1.224 8.305 1.00 90.62 269 ASN A CA 1
ATOM 2232 C C . ASN A 1 269 ? -22.043 -1.559 8.165 1.00 90.62 269 ASN A C 1
ATOM 2234 O O . ASN A 1 269 ? -21.653 -2.271 7.247 1.00 90.62 269 ASN A O 1
ATOM 2238 N N . TYR A 1 270 ? -21.191 -1.116 9.096 1.00 92.44 270 TYR A N 1
ATOM 2239 C CA . TYR A 1 270 ? -19.750 -1.401 9.054 1.00 92.44 270 TYR A CA 1
ATOM 2240 C C . TYR A 1 270 ? -19.410 -2.899 9.200 1.00 92.44 270 TYR A C 1
ATOM 2242 O O . TYR A 1 270 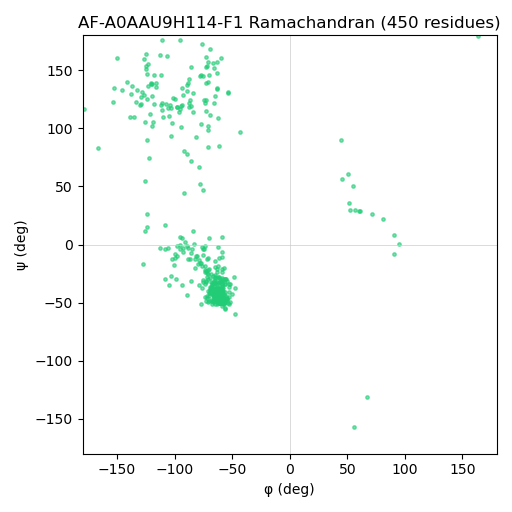? -18.509 -3.418 8.520 1.00 92.44 270 TYR A O 1
ATOM 2250 N N . LEU A 1 271 ? -20.099 -3.599 10.108 1.00 90.94 271 LEU A N 1
ATOM 2251 C CA . LEU A 1 271 ? -19.834 -5.007 10.411 1.00 90.94 271 LEU A CA 1
ATOM 2252 C C . LEU A 1 271 ? -20.359 -5.963 9.328 1.00 90.94 271 LEU A C 1
ATOM 2254 O O . LEU A 1 271 ? -19.739 -7.007 9.132 1.00 90.94 271 LEU A O 1
ATOM 2258 N N . GLU A 1 272 ? -21.448 -5.619 8.636 1.00 88.31 272 GLU A N 1
ATOM 2259 C CA . GLU A 1 272 ? -22.085 -6.456 7.603 1.00 88.31 272 GLU A CA 1
ATOM 2260 C C . GLU A 1 272 ? -21.428 -6.352 6.220 1.00 88.31 272 GLU A C 1
ATOM 2262 O O . GLU A 1 272 ? -21.577 -7.256 5.402 1.00 88.31 272 GLU A O 1
ATOM 2267 N N . LEU A 1 273 ? -20.674 -5.285 5.945 1.00 85.50 273 LEU A N 1
ATOM 2268 C CA . LEU A 1 273 ? -19.988 -5.120 4.662 1.00 85.50 273 LEU A CA 1
ATOM 2269 C C . LEU A 1 273 ? -18.903 -6.189 4.456 1.00 85.50 273 LEU A C 1
ATOM 2271 O O . LEU A 1 273 ? -17.989 -6.321 5.270 1.00 85.50 273 LEU A O 1
ATOM 2275 N N . GLU A 1 274 ? -18.922 -6.887 3.325 1.00 80.94 274 GLU A N 1
ATOM 2276 C CA . GLU A 1 274 ? -17.850 -7.804 2.898 1.00 80.94 274 GLU A CA 1
ATOM 2277 C C . GLU A 1 274 ? -16.800 -7.089 2.023 1.00 80.94 274 GLU A C 1
ATOM 2279 O O . GLU A 1 274 ? -16.375 -7.586 0.985 1.00 80.94 274 GLU A O 1
ATOM 2284 N N . GLU A 1 275 ? -16.384 -5.890 2.436 1.00 77.94 275 GLU A N 1
ATOM 2285 C CA . GLU A 1 275 ? -15.404 -5.060 1.719 1.00 77.94 275 GLU A CA 1
ATOM 2286 C C . GLU A 1 275 ? -14.030 -5.038 2.415 1.00 77.94 275 GLU A C 1
ATOM 2288 O O . GLU A 1 275 ? -13.894 -5.355 3.604 1.00 77.94 275 GLU A O 1
ATOM 2293 N N . GLU A 1 276 ? -12.988 -4.630 1.681 1.00 73.38 276 GLU A N 1
ATOM 2294 C CA . GLU A 1 276 ? -11.669 -4.385 2.269 1.00 73.38 276 GLU A CA 1
ATOM 2295 C C . GLU A 1 276 ? -11.707 -3.196 3.248 1.00 73.38 276 GLU A C 1
ATOM 2297 O O . GLU A 1 276 ? -12.501 -2.269 3.109 1.00 73.38 276 GLU A O 1
ATOM 2302 N N . PHE A 1 277 ? -10.817 -3.201 4.249 1.00 78.06 277 PHE A N 1
ATOM 2303 C CA . PHE A 1 277 ? -10.788 -2.179 5.309 1.00 78.06 277 PHE A CA 1
ATOM 2304 C C . PHE A 1 277 ? -10.738 -0.737 4.770 1.00 78.06 277 PHE A C 1
ATOM 2306 O O . PHE A 1 277 ? -11.333 0.154 5.368 1.00 78.06 277 PHE A O 1
ATOM 2313 N N . GLU A 1 278 ? -10.063 -0.520 3.638 1.00 73.25 278 GLU A N 1
ATOM 2314 C CA . GLU A 1 278 ? -9.971 0.781 2.966 1.00 73.25 278 GLU A CA 1
ATOM 2315 C C . GLU A 1 278 ? -11.340 1.346 2.573 1.00 73.25 278 GLU A C 1
ATOM 2317 O O . GLU A 1 278 ? -11.634 2.504 2.865 1.00 73.25 278 GLU A O 1
ATOM 2322 N N . GLU A 1 279 ? -12.220 0.526 1.996 1.00 75.75 279 GLU A N 1
ATOM 2323 C CA . GLU A 1 279 ? -13.565 0.967 1.605 1.00 75.75 279 GLU A CA 1
ATOM 2324 C C . GLU A 1 279 ? -14.462 1.202 2.827 1.00 75.75 279 GLU A C 1
ATOM 2326 O O . GLU A 1 279 ? -15.349 2.064 2.818 1.00 75.75 279 GLU A O 1
ATOM 2331 N N . LYS A 1 280 ? -14.150 0.514 3.932 1.00 83.50 280 LYS A N 1
ATOM 2332 C CA . LYS A 1 280 ? -14.846 0.666 5.207 1.00 83.50 280 LYS A CA 1
ATOM 2333 C C . LYS A 1 280 ? -14.455 1.913 6.001 1.00 83.50 280 LYS A C 1
ATOM 2335 O O . LYS A 1 280 ? -15.201 2.297 6.905 1.00 83.50 280 LYS A O 1
ATOM 2340 N N . LYS A 1 281 ? -13.332 2.574 5.678 1.00 82.50 281 LYS A N 1
ATOM 2341 C CA . LYS A 1 281 ? -12.846 3.768 6.402 1.00 82.50 281 LYS A CA 1
ATOM 2342 C C . LYS A 1 281 ? -13.914 4.854 6.517 1.00 82.50 281 LYS A C 1
ATOM 2344 O O . LYS A 1 281 ? -14.075 5.429 7.587 1.00 82.50 281 LYS A O 1
ATOM 2349 N N . LYS A 1 282 ? -14.687 5.095 5.453 1.00 80.56 282 LYS A N 1
ATOM 2350 C CA . LYS A 1 282 ? -15.744 6.123 5.441 1.00 80.56 282 LYS A CA 1
ATOM 2351 C C . LYS A 1 282 ? -16.794 5.914 6.543 1.00 80.56 282 LYS A C 1
ATOM 2353 O O . LYS A 1 282 ? -17.218 6.884 7.157 1.00 80.56 282 LYS A O 1
ATOM 2358 N N . TYR A 1 283 ? -17.148 4.664 6.847 1.00 87.12 283 TYR A N 1
ATOM 2359 C CA . TYR A 1 283 ? -18.103 4.339 7.912 1.00 87.12 283 TYR A CA 1
ATOM 2360 C C . TYR A 1 283 ? -17.486 4.496 9.303 1.00 87.12 283 TYR A C 1
ATOM 2362 O O . TYR A 1 283 ? -18.176 4.888 10.239 1.00 87.12 283 TYR A O 1
ATOM 2370 N N . LEU A 1 284 ? -16.180 4.236 9.448 1.00 90.94 284 LEU A N 1
ATOM 2371 C CA . LEU A 1 284 ? -15.480 4.489 10.709 1.00 90.94 284 LEU A CA 1
ATOM 2372 C C . LEU A 1 284 ? -15.474 5.977 11.070 1.00 90.94 284 LEU A C 1
ATOM 2374 O O . LEU A 1 284 ? -15.539 6.287 12.252 1.00 90.94 284 LEU A O 1
ATOM 2378 N N . SER A 1 285 ? -15.443 6.883 10.086 1.00 90.25 285 SER A N 1
ATOM 2379 C CA . SER A 1 285 ? -15.532 8.331 10.341 1.00 90.25 285 SER A CA 1
ATOM 2380 C C . SER A 1 285 ? -16.827 8.684 11.065 1.00 90.25 285 SER A C 1
ATOM 2382 O O . SER A 1 285 ? -16.790 9.265 12.144 1.00 90.25 285 SER A O 1
ATOM 2384 N N . GLU A 1 286 ? -17.959 8.249 10.512 1.00 92.25 286 GLU A N 1
ATOM 2385 C CA . GLU A 1 286 ? -19.286 8.474 11.092 1.00 92.25 286 GLU A CA 1
ATOM 2386 C C . GLU A 1 286 ? -19.412 7.838 12.485 1.00 92.25 286 GLU A C 1
ATOM 2388 O O . GLU A 1 286 ? -19.883 8.464 13.431 1.00 92.25 286 GLU A O 1
ATOM 2393 N N . ILE A 1 287 ? -18.933 6.600 12.645 1.00 95.44 287 ILE A N 1
ATOM 2394 C CA . ILE A 1 287 ? -18.950 5.902 13.936 1.00 95.44 287 ILE A CA 1
ATOM 2395 C C . ILE A 1 287 ? -18.125 6.657 14.986 1.00 95.44 287 ILE A C 1
ATOM 2397 O O . ILE A 1 287 ? -18.553 6.769 16.133 1.00 95.44 287 ILE A O 1
ATOM 2401 N N . TYR A 1 288 ? -16.943 7.162 14.625 1.00 95.25 288 TYR A N 1
ATOM 2402 C CA . TYR A 1 288 ? -16.081 7.878 15.566 1.00 95.25 288 TYR A CA 1
ATOM 2403 C C . TYR A 1 288 ? -16.672 9.219 15.990 1.00 95.25 288 TYR A C 1
ATOM 2405 O O . TYR A 1 288 ? -16.528 9.568 17.160 1.00 95.25 288 TYR A O 1
ATOM 2413 N N . GLU A 1 289 ? -17.343 9.930 15.083 1.00 93.50 289 GLU A N 1
ATOM 2414 C CA . GLU A 1 289 ? -18.088 11.153 15.405 1.00 93.50 289 GLU A CA 1
ATOM 2415 C C . GLU A 1 289 ? -19.216 10.855 16.400 1.00 93.50 289 GLU A C 1
ATOM 2417 O O . GLU A 1 289 ? -19.265 11.455 17.472 1.00 93.50 289 GLU A O 1
ATOM 2422 N N . LEU A 1 290 ? -20.047 9.845 16.121 1.00 95.19 290 LEU A N 1
ATOM 2423 C CA . LEU A 1 290 ? -21.133 9.434 17.020 1.00 95.19 290 LEU A CA 1
ATOM 2424 C C . LEU A 1 290 ? -20.617 9.005 18.402 1.00 95.19 290 LEU A C 1
ATOM 2426 O O . LEU A 1 290 ? -21.225 9.324 19.420 1.00 95.19 290 LEU A O 1
ATOM 2430 N N . ILE A 1 291 ? -19.491 8.288 18.461 1.00 95.00 291 ILE A N 1
ATOM 2431 C CA . ILE A 1 291 ? -18.871 7.885 19.730 1.00 95.00 291 ILE A CA 1
ATOM 2432 C C . ILE A 1 291 ? -18.381 9.094 20.530 1.00 95.00 291 ILE A C 1
ATOM 2434 O O . ILE A 1 291 ? -18.488 9.072 21.755 1.00 95.00 291 ILE A O 1
ATOM 2438 N N . ASP A 1 292 ? -17.836 10.123 19.881 1.00 92.44 292 ASP A N 1
ATOM 2439 C CA . ASP A 1 292 ? -17.365 11.332 20.569 1.00 92.44 292 ASP A CA 1
ATOM 2440 C C . ASP A 1 292 ? -18.525 12.209 21.064 1.00 92.44 292 ASP A C 1
ATOM 2442 O O . ASP A 1 292 ? -18.405 12.855 22.105 1.00 92.44 292 ASP A O 1
ATOM 2446 N N . GLU A 1 293 ? -19.655 12.213 20.352 1.00 92.38 293 GLU A N 1
ATOM 2447 C CA . GLU A 1 293 ? -20.870 12.932 20.756 1.00 92.38 293 GLU A CA 1
ATOM 2448 C C . GLU A 1 293 ? -21.583 12.280 21.949 1.00 92.38 293 GLU A C 1
ATOM 2450 O O . GLU A 1 293 ? -22.252 12.962 22.732 1.00 92.38 293 GLU A O 1
ATOM 2455 N N . ILE A 1 294 ? -21.443 10.961 22.120 1.00 90.94 294 ILE A N 1
ATOM 2456 C CA . ILE A 1 294 ? -22.065 10.239 23.229 1.00 90.94 294 ILE A CA 1
ATOM 2457 C C . ILE A 1 294 ? -21.277 10.484 24.519 1.00 90.94 294 ILE A C 1
ATOM 2459 O O . ILE A 1 294 ? -20.240 9.875 24.787 1.00 90.94 294 ILE A O 1
ATOM 2463 N N . ASN A 1 295 ? -21.843 11.334 25.371 1.00 84.69 295 ASN A N 1
ATOM 2464 C CA . ASN A 1 295 ? -21.410 11.529 26.747 1.00 84.69 295 ASN A CA 1
ATOM 2465 C C . ASN A 1 295 ? -22.563 11.177 27.692 1.00 84.69 295 ASN A C 1
ATOM 2467 O O . ASN A 1 295 ? -23.515 11.947 27.830 1.00 84.69 295 ASN A O 1
ATOM 2471 N N . ILE A 1 296 ? -22.506 9.993 28.305 1.00 83.81 296 ILE A N 1
ATOM 2472 C CA . ILE A 1 296 ? -23.557 9.515 29.206 1.00 83.81 296 ILE A CA 1
ATOM 2473 C C . ILE A 1 296 ? -22.936 9.031 30.507 1.00 83.81 296 ILE A C 1
ATOM 2475 O O . ILE A 1 296 ? -22.188 8.060 30.509 1.00 83.81 296 ILE A O 1
ATOM 2479 N N . ASP A 1 297 ? -23.345 9.656 31.606 1.00 85.56 297 ASP A N 1
ATOM 2480 C CA . ASP A 1 297 ? -23.170 9.129 32.954 1.00 85.56 297 ASP A CA 1
ATOM 2481 C C . ASP A 1 297 ? -24.493 8.451 33.374 1.00 85.56 297 ASP A C 1
ATOM 2483 O O . ASP A 1 297 ? -25.535 9.117 33.427 1.00 85.56 297 ASP A O 1
ATOM 2487 N N . PRO A 1 298 ? -24.508 7.133 33.652 1.00 84.50 298 PRO A N 1
ATOM 2488 C CA . PRO A 1 298 ? -25.709 6.399 34.040 1.00 84.50 298 PRO A CA 1
ATOM 2489 C C . PRO A 1 298 ? -26.420 6.966 35.268 1.00 84.50 298 PRO A C 1
ATOM 2491 O O . PRO A 1 298 ? -27.646 6.892 35.353 1.00 84.50 298 PRO A O 1
ATOM 2494 N N . TYR A 1 299 ? -25.677 7.512 36.233 1.00 81.19 299 TYR A N 1
ATOM 2495 C CA . TYR A 1 299 ? -26.256 8.108 37.430 1.00 81.19 299 TYR A CA 1
ATOM 2496 C C . TYR A 1 299 ? -26.954 9.421 37.080 1.00 81.19 299 TYR A C 1
ATOM 2498 O O . TYR A 1 299 ? -28.128 9.574 37.419 1.00 81.19 299 TYR A O 1
ATOM 2506 N N . ILE A 1 300 ? -26.278 10.310 36.343 1.00 82.88 300 ILE A N 1
ATOM 2507 C CA . ILE A 1 300 ? -26.848 11.589 35.891 1.00 82.88 300 ILE A CA 1
ATOM 2508 C C . ILE A 1 300 ? -28.082 11.339 35.021 1.00 82.88 300 ILE A C 1
ATOM 2510 O O . ILE A 1 300 ? -29.155 11.869 35.314 1.00 82.88 300 ILE A O 1
ATOM 2514 N N . PHE A 1 301 ? -27.968 10.450 34.031 1.00 84.88 301 PHE A N 1
ATOM 2515 C CA . PHE A 1 301 ? -29.058 10.105 33.121 1.00 84.88 301 PHE A CA 1
ATOM 2516 C C . PHE A 1 301 ? -30.301 9.635 33.881 1.00 84.88 301 PHE A C 1
ATOM 2518 O O . PHE A 1 301 ? -31.416 10.096 33.619 1.00 84.88 301 PHE A O 1
ATOM 2525 N N . LEU A 1 302 ? -30.115 8.744 34.860 1.00 81.94 302 LEU A N 1
ATOM 2526 C CA . LEU A 1 302 ? -31.207 8.277 35.704 1.00 81.94 302 LEU A CA 1
ATOM 2527 C C . LEU A 1 302 ? -31.754 9.384 36.596 1.00 81.94 302 LEU A C 1
ATOM 2529 O O . LEU A 1 302 ? -32.961 9.410 36.799 1.00 81.94 302 LEU A O 1
ATOM 2533 N N . THR A 1 303 ? -30.928 10.278 37.141 1.00 75.75 303 THR A N 1
ATOM 2534 C CA . THR A 1 303 ? -31.422 11.390 37.966 1.00 75.75 303 THR A CA 1
ATOM 2535 C C . THR A 1 303 ? -32.250 12.383 37.158 1.00 75.75 303 THR A C 1
ATOM 2537 O O . THR A 1 303 ? -33.389 12.630 37.541 1.00 75.75 303 THR A O 1
ATOM 2540 N N . GLU A 1 304 ? -31.770 12.845 36.001 1.00 74.25 304 GLU A N 1
ATOM 2541 C CA . GLU A 1 304 ? -32.476 13.794 35.125 1.00 74.25 304 GLU A CA 1
ATOM 2542 C C . GLU A 1 304 ? -33.820 13.236 34.640 1.00 74.25 304 GLU A C 1
ATOM 2544 O O . GLU A 1 304 ? -34.837 13.928 34.619 1.00 74.25 304 GLU A O 1
ATOM 2549 N N . HIS A 1 305 ? -33.863 11.940 34.323 1.00 70.50 305 HIS A N 1
ATOM 2550 C CA . HIS A 1 305 ? -35.098 11.273 33.912 1.00 70.50 305 HIS A CA 1
ATOM 2551 C C . HIS A 1 305 ? -35.997 10.867 35.097 1.00 70.50 305 HIS A C 1
ATOM 2553 O O . HIS A 1 305 ? -37.157 10.501 34.886 1.00 70.50 305 HIS A O 1
ATOM 2559 N N . ASN A 1 306 ? -35.498 10.963 36.337 1.00 62.94 306 ASN A N 1
ATOM 2560 C CA . ASN A 1 306 ? -36.247 10.721 37.574 1.00 62.94 306 ASN A CA 1
ATOM 2561 C C . ASN A 1 306 ? -36.733 11.998 38.274 1.00 62.94 306 ASN A C 1
ATOM 2563 O O . ASN A 1 306 ? -37.592 11.881 39.154 1.00 62.94 306 ASN A O 1
ATOM 2567 N N . GLU A 1 307 ? -36.275 13.195 37.884 1.00 51.28 307 GLU A N 1
ATOM 2568 C CA . GLU A 1 307 ? -36.656 14.466 38.530 1.00 51.28 307 GLU A CA 1
ATOM 2569 C C . GLU A 1 307 ? -38.172 14.748 38.509 1.00 51.28 307 GLU A C 1
ATOM 2571 O O . GLU A 1 307 ? -38.658 15.592 39.257 1.00 51.28 307 GLU A O 1
ATOM 2576 N N . CYS A 1 308 ? -38.968 13.980 37.756 1.00 47.69 308 CYS A N 1
ATOM 2577 C CA . CYS A 1 308 ? -40.427 14.078 37.786 1.00 47.69 308 CYS A CA 1
ATOM 2578 C C . CYS A 1 308 ? -41.177 13.053 38.663 1.00 47.69 308 CYS A C 1
ATOM 2580 O O . CYS A 1 308 ? -42.383 13.231 38.804 1.00 47.69 308 CYS A O 1
ATOM 2582 N N . ASN A 1 309 ? -40.583 11.987 39.233 1.00 55.00 309 ASN A N 1
ATOM 2583 C CA . ASN A 1 309 ? -41.315 11.036 40.108 1.00 55.00 309 ASN A CA 1
ATOM 2584 C C . ASN A 1 309 ? -40.387 10.095 40.916 1.00 55.00 309 ASN A C 1
ATOM 2586 O O . ASN A 1 309 ? -40.222 8.924 40.575 1.00 55.00 309 ASN A O 1
ATOM 2590 N N . ILE A 1 310 ? -39.886 10.577 42.054 1.00 45.03 310 ILE A N 1
ATOM 2591 C CA . ILE A 1 310 ? -38.938 9.905 42.973 1.00 45.03 310 ILE A CA 1
ATOM 2592 C C . ILE A 1 310 ? -39.430 8.546 43.555 1.00 45.03 310 ILE A C 1
ATOM 2594 O O . ILE A 1 310 ? -38.652 7.825 44.167 1.00 45.03 310 ILE A O 1
ATOM 2598 N N . TYR A 1 311 ? -40.682 8.120 43.320 1.00 55.41 311 TYR A N 1
ATOM 2599 C CA . TYR A 1 311 ? -41.282 6.928 43.958 1.00 55.41 311 TYR A CA 1
ATOM 2600 C C . TYR A 1 311 ? -41.843 5.846 43.008 1.00 55.41 311 TYR A C 1
ATOM 2602 O O . TYR A 1 311 ? -42.631 5.013 43.451 1.00 55.41 311 TYR A O 1
ATOM 2610 N N . LYS A 1 312 ? -41.524 5.846 41.702 1.00 66.31 312 LYS A N 1
ATOM 2611 C CA . LYS A 1 312 ? -42.263 5.006 40.719 1.00 66.31 312 LYS A CA 1
ATOM 2612 C C . LYS A 1 312 ? -41.503 3.851 40.061 1.00 66.31 312 LYS A C 1
ATOM 2614 O O . LYS A 1 312 ? -42.118 3.097 39.306 1.00 66.31 312 LYS A O 1
ATOM 2619 N N . ILE A 1 313 ? -40.218 3.690 40.354 1.00 78.25 313 ILE A N 1
ATOM 2620 C CA . ILE A 1 313 ? -39.399 2.551 39.919 1.00 78.25 313 ILE A CA 1
ATOM 2621 C C . ILE A 1 313 ? -38.858 1.826 41.147 1.00 78.25 313 ILE A C 1
ATOM 2623 O O . ILE A 1 313 ? -38.474 2.465 42.123 1.00 78.25 313 ILE A O 1
ATOM 2627 N N . SER A 1 314 ? -38.872 0.495 41.121 1.00 84.56 314 SER A N 1
ATOM 2628 C CA . SER A 1 314 ? -38.321 -0.306 42.217 1.00 84.56 314 SER A CA 1
ATOM 2629 C C . SER A 1 314 ? -36.790 -0.242 42.250 1.00 84.56 314 SER A C 1
ATOM 2631 O O . SER A 1 314 ? -36.151 -0.075 41.211 1.00 84.56 314 SER A O 1
ATOM 2633 N N . GLU A 1 315 ? -36.188 -0.444 43.427 1.00 84.94 315 GLU A N 1
ATOM 2634 C CA . GLU A 1 315 ? -34.721 -0.521 43.566 1.00 84.94 315 GLU A CA 1
ATOM 2635 C C . GLU A 1 315 ? -34.111 -1.610 42.668 1.00 84.94 315 GLU A C 1
ATOM 2637 O O . GLU A 1 315 ? -33.047 -1.409 42.090 1.00 84.94 315 GLU A O 1
ATOM 2642 N N . ASN A 1 316 ? -34.818 -2.727 42.459 1.00 87.44 316 ASN A N 1
ATOM 2643 C CA . ASN A 1 316 ? -34.373 -3.775 41.537 1.00 87.44 316 ASN A CA 1
ATOM 2644 C C . ASN A 1 316 ? -34.351 -3.299 40.075 1.00 87.44 316 ASN A C 1
ATOM 2646 O O . ASN A 1 316 ? -33.377 -3.549 39.373 1.00 87.44 316 ASN A O 1
ATOM 2650 N N . GLU A 1 317 ? -35.392 -2.603 39.602 1.00 88.62 317 GLU A N 1
ATOM 2651 C CA . GLU A 1 317 ? -35.418 -2.052 38.235 1.00 88.62 317 GLU A CA 1
ATOM 2652 C C . GLU A 1 317 ? -34.345 -0.980 38.041 1.00 88.62 317 GLU A C 1
ATOM 2654 O O . GLU A 1 317 ? -33.684 -0.940 37.005 1.00 88.62 317 GLU A O 1
ATOM 2659 N N . LYS A 1 318 ? -34.144 -0.131 39.055 1.00 87.44 318 LYS A N 1
ATOM 2660 C CA . LYS A 1 318 ? -33.085 0.877 39.060 1.00 87.44 318 LYS A CA 1
ATOM 2661 C C . LYS A 1 318 ? -31.709 0.224 38.944 1.00 87.44 318 LYS A C 1
ATOM 2663 O O . LYS A 1 318 ? -30.915 0.652 38.112 1.00 87.44 318 LYS A O 1
ATOM 2668 N N . LEU A 1 319 ? -31.450 -0.829 39.720 1.00 88.62 319 LEU A N 1
ATOM 2669 C CA . LEU A 1 319 ? -30.194 -1.574 39.673 1.00 88.62 319 LEU A CA 1
ATOM 2670 C C . LEU A 1 319 ? -29.975 -2.261 38.316 1.00 88.62 319 LEU A C 1
ATOM 2672 O O . LEU A 1 319 ? -28.861 -2.227 37.795 1.00 88.62 319 LEU A O 1
ATOM 2676 N N . GLU A 1 320 ? -31.013 -2.855 37.721 1.00 91.75 320 GLU A N 1
ATOM 2677 C CA . GLU A 1 320 ? -30.939 -3.464 36.382 1.00 91.75 320 GLU A CA 1
ATOM 2678 C C . GLU A 1 320 ? -30.620 -2.417 35.300 1.00 91.75 320 GLU A C 1
ATOM 2680 O O . GLU A 1 320 ? -29.713 -2.633 34.494 1.00 91.75 320 GLU A O 1
ATOM 2685 N N . LEU A 1 321 ? -31.296 -1.257 35.319 1.00 91.12 321 LEU A N 1
ATOM 2686 C CA . LEU A 1 321 ? -31.009 -0.141 34.407 1.00 91.12 321 LEU A CA 1
ATOM 2687 C C . LEU A 1 321 ? -29.576 0.367 34.582 1.00 91.12 321 LEU A C 1
ATOM 2689 O O . LEU A 1 321 ? -28.846 0.455 33.600 1.00 91.12 321 LEU A O 1
ATOM 2693 N N . GLN A 1 322 ? -29.156 0.639 35.821 1.00 90.31 322 GLN A N 1
ATOM 2694 C CA . GLN A 1 322 ? -27.792 1.080 36.129 1.00 90.31 322 GLN A CA 1
ATOM 2695 C C . GLN A 1 322 ? -26.759 0.082 35.616 1.00 90.31 322 GLN A C 1
ATOM 2697 O O . GLN A 1 322 ? -25.837 0.455 34.901 1.00 90.31 322 GLN A O 1
ATOM 2702 N N . THR A 1 323 ? -26.943 -1.203 35.918 1.00 92.06 323 THR A N 1
ATOM 2703 C CA . THR A 1 323 ? -26.010 -2.259 35.511 1.00 92.06 323 THR A CA 1
ATOM 2704 C C . THR A 1 323 ? -25.891 -2.354 33.992 1.00 92.06 323 THR A C 1
ATOM 2706 O O . THR A 1 323 ? -24.795 -2.555 33.470 1.00 92.06 323 THR A O 1
ATOM 2709 N N . TYR A 1 324 ? -27.002 -2.224 33.270 1.00 93.94 324 TYR A N 1
ATOM 2710 C CA . TYR A 1 324 ? -27.012 -2.221 31.810 1.00 93.94 324 TYR A CA 1
ATOM 2711 C C . TYR A 1 324 ? -26.322 -0.986 31.226 1.00 93.94 324 TYR A C 1
ATOM 2713 O O . TYR A 1 324 ? -25.402 -1.124 30.420 1.00 93.94 324 TYR A O 1
ATOM 2721 N N . MET A 1 325 ? -26.699 0.208 31.687 1.00 93.88 325 MET A N 1
ATOM 2722 C CA . MET A 1 325 ? -26.129 1.474 31.222 1.00 93.88 325 MET A CA 1
ATOM 2723 C C . MET A 1 325 ? -24.619 1.544 31.495 1.00 93.88 325 MET A C 1
ATOM 2725 O O . MET A 1 325 ? -23.850 1.871 30.594 1.00 93.88 325 MET A O 1
ATOM 2729 N N . SER A 1 326 ? -24.172 1.139 32.690 1.00 92.88 326 SER A N 1
ATOM 2730 C CA . SER A 1 326 ? -22.752 1.125 33.068 1.00 92.88 326 SER A CA 1
ATOM 2731 C C . SER A 1 326 ? -21.908 0.144 32.250 1.00 92.88 326 SER A C 1
ATOM 2733 O O . SER A 1 326 ? -20.711 0.367 32.074 1.00 92.88 326 SER A O 1
ATOM 2735 N N . LYS A 1 327 ? -22.485 -0.951 31.733 1.00 94.56 327 LYS A N 1
ATOM 2736 C CA . LYS A 1 327 ? -21.755 -1.850 30.820 1.00 94.56 327 LYS A CA 1
ATOM 2737 C C . LYS A 1 327 ? -21.429 -1.148 29.505 1.00 94.56 327 LYS A C 1
ATOM 2739 O O . LYS A 1 327 ? -20.287 -1.222 29.060 1.00 94.56 327 LYS A O 1
ATOM 2744 N N . ILE A 1 328 ? -22.404 -0.443 28.933 1.00 94.75 328 ILE A N 1
ATOM 2745 C CA . ILE A 1 328 ? -22.241 0.301 27.678 1.00 94.75 328 ILE A CA 1
ATOM 2746 C C . ILE A 1 328 ? -21.264 1.466 27.870 1.00 94.75 328 ILE A C 1
ATOM 2748 O O . ILE A 1 328 ? -20.294 1.573 27.124 1.00 94.75 328 ILE A O 1
ATOM 2752 N N . GLU A 1 329 ? -21.456 2.273 28.917 1.00 94.19 329 GLU A N 1
ATOM 2753 C CA . GLU A 1 329 ? -20.559 3.381 29.276 1.00 94.19 329 GLU A CA 1
ATOM 2754 C C . GLU A 1 329 ? -19.105 2.905 29.426 1.00 94.19 329 GLU A C 1
ATOM 2756 O O . GLU A 1 329 ? -18.184 3.490 28.859 1.00 94.19 329 GLU A O 1
ATOM 2761 N N . LYS A 1 330 ? -18.878 1.793 30.136 1.00 94.81 330 LYS A N 1
ATOM 2762 C CA . LYS A 1 330 ? -17.529 1.254 30.348 1.00 94.81 330 LYS A CA 1
ATOM 2763 C C . LYS A 1 330 ? -16.840 0.861 29.041 1.00 94.81 330 LYS A C 1
ATOM 2765 O O . LYS A 1 330 ? -15.626 1.037 28.926 1.00 94.81 330 LYS A O 1
ATOM 2770 N N . VAL A 1 331 ? -17.576 0.295 28.084 1.00 95.81 331 VAL A N 1
ATOM 2771 C CA . VAL A 1 331 ? -17.029 -0.050 26.762 1.00 95.81 331 VAL A CA 1
ATOM 2772 C C . VAL A 1 331 ? -16.739 1.212 25.960 1.00 95.81 331 VAL A C 1
ATOM 2774 O O . VAL A 1 331 ? -15.645 1.325 25.411 1.00 95.81 331 VAL A O 1
ATOM 2777 N N . LEU A 1 332 ? -17.656 2.184 25.961 1.00 95.56 332 LEU A N 1
ATOM 2778 C CA . LEU A 1 332 ? -17.458 3.477 25.304 1.00 95.56 332 LEU A CA 1
ATOM 2779 C C . LEU A 1 332 ? -16.213 4.199 25.820 1.00 95.56 332 LEU A C 1
ATOM 2781 O O . LEU A 1 332 ? -15.358 4.558 25.019 1.00 95.56 332 LEU A O 1
ATOM 2785 N N . LEU A 1 333 ? -16.053 4.336 27.138 1.00 95.00 333 LEU A N 1
ATOM 2786 C CA . LEU A 1 333 ? -14.903 5.019 27.740 1.00 95.00 333 LEU A CA 1
ATOM 2787 C C . LEU A 1 333 ? -13.577 4.348 27.374 1.00 95.00 333 LEU A C 1
ATOM 2789 O O . LEU A 1 333 ? -12.595 5.019 27.044 1.00 95.00 333 LEU A O 1
ATOM 2793 N N . LYS A 1 334 ? -13.537 3.009 27.400 1.00 95.88 334 LYS A N 1
ATOM 2794 C CA . LYS A 1 334 ? -12.360 2.248 26.960 1.00 95.88 334 LYS A CA 1
ATOM 2795 C C . LYS A 1 334 ? -12.065 2.489 25.487 1.00 95.88 334 LYS A C 1
ATOM 2797 O O . LYS A 1 334 ? -10.903 2.667 25.127 1.00 95.88 334 LYS A O 1
ATOM 2802 N N . TYR A 1 335 ? -13.099 2.500 24.652 1.00 96.44 335 TYR A N 1
ATOM 2803 C CA . TYR A 1 335 ? -12.926 2.666 23.222 1.00 96.44 335 TYR A CA 1
ATOM 2804 C C . TYR A 1 335 ? -12.513 4.096 22.856 1.00 96.44 335 TYR A C 1
ATOM 2806 O O . TYR A 1 335 ? -11.543 4.268 22.129 1.00 96.44 335 TYR A O 1
ATOM 2814 N N . GLN A 1 336 ? -13.136 5.120 23.442 1.00 95.25 336 GLN A N 1
ATOM 2815 C CA . GLN A 1 336 ? -12.724 6.524 23.323 1.00 95.25 336 GLN A CA 1
ATOM 2816 C C . GLN A 1 336 ? -11.265 6.720 23.754 1.00 95.25 336 GLN A C 1
ATOM 2818 O O . GLN A 1 336 ? -10.486 7.369 23.054 1.00 95.25 336 GLN A O 1
ATOM 2823 N N . THR A 1 337 ? -10.866 6.107 24.875 1.00 94.31 337 THR A N 1
ATOM 2824 C CA . THR A 1 337 ? -9.472 6.138 25.343 1.00 94.31 337 THR A CA 1
ATOM 2825 C C . THR A 1 337 ? -8.541 5.506 24.314 1.00 94.31 337 THR A C 1
ATOM 2827 O O . THR A 1 337 ? -7.552 6.120 23.925 1.00 94.31 337 THR A O 1
ATOM 2830 N N . TYR A 1 338 ? -8.878 4.313 23.821 1.00 94.94 338 TYR A N 1
ATOM 2831 C CA . TYR A 1 338 ? -8.106 3.629 22.788 1.00 94.94 338 TYR A CA 1
ATOM 2832 C C . TYR A 1 338 ? -7.962 4.477 21.517 1.00 94.94 338 TYR A C 1
ATOM 2834 O O . TYR A 1 338 ? -6.847 4.691 21.048 1.00 94.94 338 TYR A O 1
ATOM 2842 N N . LEU A 1 339 ? -9.069 5.017 21.001 1.00 94.00 339 LEU A N 1
ATOM 2843 C CA . LEU A 1 339 ? -9.090 5.857 19.806 1.00 94.00 339 LEU A CA 1
ATOM 2844 C C . LEU A 1 339 ? -8.169 7.075 19.955 1.00 94.00 339 LEU A C 1
ATOM 2846 O O . LEU A 1 339 ? -7.388 7.366 19.047 1.00 94.00 339 LEU A O 1
ATOM 2850 N N . LYS A 1 340 ? -8.191 7.722 21.126 1.00 91.50 340 LYS A N 1
ATOM 2851 C CA . LYS A 1 340 ? -7.303 8.841 21.458 1.00 91.50 340 LYS A CA 1
ATOM 2852 C C . LYS A 1 340 ? -5.832 8.425 21.526 1.00 91.50 340 LYS A C 1
ATOM 2854 O O . LYS A 1 340 ? -4.981 9.112 20.971 1.00 91.50 340 LYS A O 1
ATOM 2859 N N . GLU A 1 341 ? -5.520 7.308 22.182 1.00 91.12 341 GLU A N 1
ATOM 2860 C CA . GLU A 1 341 ? -4.146 6.791 22.292 1.00 91.12 341 GLU A CA 1
ATOM 2861 C C . GLU A 1 341 ? -3.564 6.365 20.936 1.00 91.12 341 GLU A C 1
ATOM 2863 O O . GLU A 1 341 ? -2.356 6.451 20.726 1.00 91.12 341 GLU A O 1
ATOM 2868 N N . THR A 1 342 ? -4.416 5.911 20.015 1.00 90.69 342 THR A N 1
ATOM 2869 C CA . THR A 1 342 ? -4.012 5.493 18.663 1.00 90.69 342 THR A CA 1
ATOM 2870 C C . THR A 1 342 ? -4.010 6.602 17.617 1.00 90.69 342 THR A C 1
ATOM 2872 O O . THR A 1 342 ? -3.664 6.330 16.470 1.00 90.69 342 THR A O 1
ATOM 2875 N N . CYS A 1 343 ? -4.390 7.831 17.988 1.00 88.12 343 CYS A N 1
ATOM 2876 C CA . CYS A 1 343 ? -4.588 8.946 17.059 1.00 88.12 343 CYS A CA 1
ATOM 2877 C C . CYS A 1 343 ? -5.490 8.561 15.875 1.00 88.12 343 CYS A C 1
ATOM 2879 O O . CYS A 1 343 ? -5.063 8.603 14.718 1.00 88.12 343 CYS A O 1
ATOM 2881 N N . LYS A 1 344 ? -6.741 8.167 16.163 1.00 90.06 344 LYS A N 1
ATOM 2882 C CA . LYS A 1 344 ? -7.742 7.761 15.155 1.00 90.06 344 LYS A CA 1
ATOM 2883 C C . LYS A 1 344 ? -7.886 8.739 13.984 1.00 90.06 344 LYS A C 1
ATOM 2885 O O . LYS A 1 344 ? -8.208 8.313 12.882 1.00 90.06 344 LYS A O 1
ATOM 2890 N N . GLU A 1 345 ? -7.617 10.024 14.194 1.00 87.69 345 GLU A N 1
ATOM 2891 C CA . GLU A 1 345 ? -7.686 11.081 13.184 1.00 87.69 345 GLU A CA 1
ATOM 2892 C C . GLU A 1 345 ? -6.707 10.825 12.031 1.00 87.69 345 GLU A C 1
ATOM 2894 O O . GLU A 1 345 ? -6.994 11.183 10.888 1.00 87.69 345 GLU A O 1
ATOM 2899 N N . CYS A 1 346 ? -5.592 10.132 12.308 1.00 84.69 346 CYS A N 1
ATOM 2900 C CA . CYS A 1 346 ? -4.606 9.735 11.303 1.00 84.69 346 CYS A CA 1
ATOM 2901 C C . CYS A 1 346 ? -5.180 8.791 10.237 1.00 84.69 346 CYS A C 1
ATOM 2903 O O . CYS A 1 346 ? -4.613 8.690 9.152 1.00 84.69 346 CYS A O 1
ATOM 2905 N N . LEU A 1 347 ? -6.320 8.145 10.515 1.00 83.88 347 LEU A N 1
ATOM 2906 C CA . LEU A 1 347 ? -7.039 7.320 9.548 1.00 83.88 347 LEU A CA 1
ATOM 2907 C C . LEU A 1 347 ? -7.592 8.143 8.371 1.00 83.88 347 LEU A C 1
ATOM 2909 O O . LEU A 1 347 ? -7.672 7.633 7.253 1.00 83.88 347 LEU A O 1
ATOM 2913 N N . PHE A 1 348 ? -7.975 9.398 8.624 1.00 83.62 348 PHE A N 1
ATOM 2914 C CA . PHE A 1 348 ? -8.607 10.295 7.643 1.00 83.62 348 PHE A CA 1
ATOM 2915 C C . PHE A 1 348 ? -7.669 11.409 7.186 1.00 83.62 348 PHE A C 1
ATOM 2917 O O . PHE A 1 348 ? -7.741 11.875 6.050 1.00 83.62 348 PHE A O 1
ATOM 2924 N N . TYR A 1 349 ? -6.754 11.810 8.065 1.00 83.81 349 TYR A N 1
ATOM 2925 C CA . TYR A 1 349 ? -5.735 12.811 7.807 1.00 83.81 349 TYR A CA 1
ATOM 2926 C C . TYR A 1 349 ? -4.374 12.177 8.098 1.00 83.81 349 TYR A C 1
ATOM 2928 O O . TYR A 1 349 ? -3.920 12.260 9.234 1.00 83.81 349 TYR A O 1
ATOM 2936 N N . PRO A 1 350 ? -3.709 11.546 7.110 1.00 77.75 350 PRO A N 1
ATOM 2937 C CA . PRO A 1 350 ? -2.521 10.701 7.307 1.00 77.75 350 PRO A CA 1
ATOM 2938 C C . PRO A 1 350 ? -1.235 11.513 7.574 1.00 77.75 350 PRO A C 1
ATOM 2940 O O . PRO A 1 350 ? -0.174 11.306 6.978 1.00 77.75 350 PRO A O 1
ATOM 2943 N N . TYR A 1 351 ? -1.340 12.479 8.479 1.00 78.56 351 TYR A N 1
ATOM 2944 C CA . TYR A 1 351 ? -0.307 13.395 8.916 1.00 78.56 351 TYR A CA 1
ATOM 2945 C C . TYR A 1 351 ? -0.260 13.371 10.436 1.00 78.56 351 TYR A C 1
ATOM 2947 O O . TYR A 1 351 ? -1.262 13.616 11.102 1.00 78.56 351 TYR A O 1
ATOM 2955 N N . LEU A 1 352 ? 0.927 13.142 10.984 1.00 78.38 352 LEU A N 1
ATOM 2956 C CA . LEU A 1 352 ? 1.150 13.200 12.421 1.00 78.38 352 LEU A CA 1
ATOM 2957 C C . LEU A 1 352 ? 2.317 14.139 12.702 1.00 78.38 352 LEU A C 1
ATOM 2959 O O . LEU A 1 352 ? 3.395 14.014 12.125 1.00 78.38 352 LEU A O 1
ATOM 2963 N N . LEU A 1 353 ? 2.103 15.093 13.600 1.00 79.50 353 LEU A N 1
ATOM 2964 C CA . LEU A 1 353 ? 3.125 16.032 14.037 1.00 79.50 353 LEU A CA 1
ATOM 2965 C C . LEU A 1 353 ? 3.493 15.717 15.486 1.00 79.50 353 LEU A C 1
ATOM 2967 O O . LEU A 1 353 ? 2.666 15.861 16.383 1.00 79.50 353 LEU A O 1
ATOM 2971 N N . VAL A 1 354 ? 4.741 15.315 15.724 1.00 77.00 354 VAL A N 1
ATOM 2972 C CA . VAL A 1 354 ? 5.243 15.040 17.078 1.00 77.00 354 VAL A CA 1
ATOM 2973 C C . VAL A 1 354 ? 6.124 16.200 17.534 1.00 77.00 354 VAL A C 1
ATOM 2975 O O . VAL A 1 354 ? 7.176 16.475 16.953 1.00 77.00 354 VAL A O 1
ATOM 2978 N N . GLN A 1 355 ? 5.702 16.873 18.604 1.00 78.38 355 GLN A N 1
ATOM 2979 C CA . GLN A 1 355 ? 6.394 18.017 19.203 1.00 78.38 355 GLN A CA 1
ATOM 2980 C C . GLN A 1 355 ? 6.702 17.770 20.681 1.00 78.38 355 GLN A C 1
ATOM 2982 O O . GLN A 1 355 ? 6.061 16.969 21.352 1.00 78.38 355 GLN A O 1
ATOM 2987 N N . GLY A 1 356 ? 7.723 18.456 21.193 1.00 74.56 356 GLY A N 1
ATOM 2988 C CA . GLY A 1 356 ? 8.048 18.449 22.619 1.00 74.56 356 GLY A CA 1
ATOM 2989 C C . GLY A 1 356 ? 9.456 18.956 22.898 1.00 74.56 356 GLY A C 1
ATOM 2990 O O . GLY A 1 356 ? 10.229 19.223 21.971 1.00 74.56 356 GLY A O 1
ATOM 2991 N N . GLU A 1 357 ? 9.836 19.005 24.168 1.00 74.06 357 GLU A N 1
ATOM 2992 C CA . GLU A 1 357 ? 11.162 19.464 24.590 1.00 74.06 357 GLU A CA 1
ATOM 2993 C C . GLU A 1 357 ? 12.294 18.527 24.133 1.00 74.06 357 GLU A C 1
ATOM 2995 O O . GLU A 1 357 ? 12.100 17.343 23.826 1.00 74.06 357 GLU A O 1
ATOM 3000 N N . ALA A 1 358 ? 13.510 19.060 24.028 1.00 74.00 358 ALA A N 1
ATOM 3001 C CA . ALA A 1 358 ? 14.681 18.253 23.702 1.00 74.00 358 ALA A CA 1
ATOM 3002 C C . ALA A 1 358 ? 14.940 17.214 24.808 1.00 74.00 358 ALA A C 1
ATOM 3004 O O . ALA A 1 358 ? 14.903 17.540 25.986 1.00 74.00 358 ALA A O 1
ATOM 3005 N N . GLY A 1 359 ? 15.221 15.965 24.427 1.00 72.50 359 GLY A N 1
ATOM 3006 C CA . GLY A 1 359 ? 15.492 14.884 25.385 1.00 72.50 359 GLY A CA 1
ATOM 3007 C C . GLY A 1 359 ? 14.267 14.083 25.841 1.00 72.50 359 GLY A C 1
ATOM 3008 O O . GLY A 1 359 ? 14.451 13.022 26.416 1.00 72.50 359 GLY A O 1
ATOM 3009 N N . ILE A 1 360 ? 13.039 14.488 25.489 1.00 77.81 360 ILE A N 1
ATOM 3010 C CA . ILE A 1 360 ? 11.795 13.779 25.872 1.00 77.81 360 ILE A CA 1
ATOM 3011 C C . ILE A 1 360 ? 11.578 12.418 25.164 1.00 77.81 360 ILE A C 1
ATOM 3013 O O . ILE A 1 360 ? 10.519 11.819 25.275 1.00 77.81 360 ILE A O 1
ATOM 3017 N N . GLY A 1 361 ? 12.551 11.939 24.380 1.00 77.00 361 GLY A N 1
ATOM 3018 C CA . GLY A 1 361 ? 12.466 10.637 23.703 1.00 77.00 361 GLY A CA 1
ATOM 3019 C C . GLY A 1 361 ? 11.863 10.638 22.292 1.00 77.00 361 GLY A C 1
ATOM 3020 O O . GLY A 1 361 ? 11.694 9.574 21.718 1.00 77.00 361 GLY A O 1
ATOM 3021 N N . LYS A 1 362 ? 11.602 11.793 21.662 1.00 79.00 362 LYS A N 1
ATOM 3022 C CA . LYS A 1 362 ? 11.026 11.844 20.294 1.00 79.00 362 LYS A CA 1
ATOM 3023 C C . LYS A 1 362 ? 11.807 11.044 19.242 1.00 79.00 362 LYS A C 1
ATOM 3025 O O . LYS A 1 362 ? 11.222 10.302 18.465 1.00 79.00 362 LYS A O 1
ATOM 3030 N N . SER A 1 363 ? 13.131 11.206 19.204 1.00 78.88 363 SER A N 1
ATOM 3031 C CA . SER A 1 363 ? 13.988 10.480 18.252 1.00 78.88 363 SER A CA 1
ATOM 3032 C C . SER A 1 363 ? 14.003 8.978 18.523 1.00 78.88 363 SER A C 1
ATOM 3034 O O . SER A 1 363 ? 14.085 8.189 17.590 1.00 78.88 363 SER A O 1
ATOM 3036 N N . HIS A 1 364 ? 13.914 8.604 19.799 1.00 79.62 364 HIS A N 1
ATOM 3037 C CA . HIS A 1 364 ? 13.841 7.215 20.225 1.00 79.62 364 HIS A CA 1
ATOM 3038 C C . HIS A 1 364 ? 12.513 6.586 19.788 1.00 79.62 364 HIS A C 1
ATOM 3040 O O . HIS A 1 364 ? 12.539 5.570 19.100 1.00 79.62 364 HIS A O 1
ATOM 3046 N N . LEU A 1 365 ? 11.388 7.270 20.043 1.00 80.00 365 LEU A N 1
ATOM 3047 C CA . LEU A 1 365 ? 10.057 6.876 19.577 1.00 80.00 365 LEU A CA 1
ATOM 3048 C C . LEU A 1 365 ? 10.050 6.628 18.063 1.00 80.00 365 LEU A C 1
ATOM 3050 O O . LEU A 1 365 ? 9.617 5.573 17.622 1.00 80.00 365 LEU A O 1
ATOM 3054 N N . LEU A 1 366 ? 10.590 7.551 17.258 1.00 79.94 366 LEU A N 1
ATOM 3055 C CA . LEU A 1 366 ? 10.670 7.365 15.804 1.00 79.94 366 LEU A CA 1
ATOM 3056 C C . LEU A 1 366 ? 11.440 6.113 15.396 1.00 79.94 366 LEU A C 1
ATOM 3058 O O . LEU A 1 366 ? 10.967 5.356 14.551 1.00 79.94 366 LEU A O 1
ATOM 3062 N N . ALA A 1 367 ? 12.633 5.919 15.954 1.00 83.50 367 ALA A N 1
ATOM 3063 C CA . ALA A 1 367 ? 13.478 4.783 15.612 1.00 83.50 367 ALA A CA 1
ATOM 3064 C C . ALA A 1 367 ? 12.801 3.462 15.987 1.00 83.50 367 ALA A C 1
ATOM 3066 O O . ALA A 1 367 ? 12.740 2.550 15.164 1.00 83.50 367 ALA A O 1
ATOM 3067 N N . HIS A 1 368 ? 12.235 3.400 17.195 1.00 83.12 368 HIS A N 1
ATOM 3068 C CA . HIS A 1 368 ? 11.500 2.244 17.693 1.00 83.12 368 HIS A CA 1
ATOM 3069 C C . HIS A 1 368 ? 10.293 1.916 16.803 1.00 83.12 368 HIS A C 1
ATOM 3071 O O . HIS A 1 368 ? 10.160 0.790 16.329 1.00 83.12 368 HIS A O 1
ATOM 3077 N N . LEU A 1 369 ? 9.455 2.913 16.499 1.00 82.94 369 LEU A N 1
ATOM 3078 C CA . LEU A 1 369 ? 8.281 2.738 15.643 1.00 82.94 369 LEU A CA 1
ATOM 3079 C C . LEU A 1 369 ? 8.657 2.323 14.218 1.00 82.94 369 LEU A C 1
ATOM 3081 O O . LEU A 1 369 ? 8.004 1.455 13.643 1.00 82.94 369 LEU A O 1
ATOM 3085 N N . SER A 1 370 ? 9.731 2.898 13.669 1.00 85.88 370 SER A N 1
ATOM 3086 C CA . SER A 1 370 ? 10.225 2.523 12.342 1.00 85.88 370 SER A CA 1
ATOM 3087 C C . SER A 1 370 ? 10.669 1.063 12.307 1.00 85.88 370 SER A C 1
ATOM 3089 O O . SER A 1 370 ? 10.339 0.361 11.360 1.00 85.88 370 SER A O 1
ATOM 3091 N N . LYS A 1 371 ? 11.376 0.584 13.341 1.00 86.88 371 LYS A N 1
ATOM 3092 C CA . LYS A 1 371 ? 11.779 -0.828 13.439 1.00 86.88 371 LYS A CA 1
ATOM 3093 C C . LYS A 1 371 ? 10.580 -1.753 13.572 1.00 86.88 371 LYS A C 1
ATOM 3095 O O . LYS A 1 371 ? 10.434 -2.644 12.747 1.00 86.88 371 LYS A O 1
ATOM 3100 N N . LYS A 1 372 ? 9.680 -1.475 14.521 1.00 84.62 372 LYS A N 1
ATOM 3101 C CA . LYS A 1 372 ? 8.469 -2.280 14.745 1.00 84.62 372 LYS A CA 1
ATOM 3102 C C . LYS A 1 372 ? 7.665 -2.461 13.455 1.00 84.62 372 LYS A C 1
ATOM 3104 O O . LYS A 1 372 ? 7.327 -3.574 13.073 1.00 84.62 372 LYS A O 1
ATOM 3109 N N . LEU A 1 373 ? 7.379 -1.365 12.758 1.00 83.75 373 LEU A N 1
ATOM 3110 C CA . LEU A 1 373 ? 6.629 -1.425 11.507 1.00 83.75 373 LEU A CA 1
ATOM 3111 C C . LEU A 1 373 ? 7.415 -2.122 10.386 1.00 83.75 373 LEU A C 1
ATOM 3113 O O . LEU A 1 373 ? 6.814 -2.786 9.539 1.00 83.75 373 LEU A O 1
ATOM 3117 N N . ARG A 1 374 ? 8.746 -1.978 10.361 1.00 87.31 374 ARG A N 1
ATOM 3118 C CA . ARG A 1 374 ? 9.583 -2.656 9.372 1.00 87.31 374 ARG A CA 1
ATOM 3119 C C . ARG A 1 374 ? 9.596 -4.167 9.587 1.00 87.31 374 ARG A C 1
ATOM 3121 O O . ARG A 1 374 ? 9.478 -4.892 8.606 1.00 87.31 374 ARG A O 1
ATOM 3128 N N . ASP A 1 375 ? 9.635 -4.620 10.838 1.00 86.06 375 ASP A N 1
ATOM 3129 C CA . ASP A 1 375 ? 9.493 -6.034 11.212 1.00 86.06 375 ASP A CA 1
ATOM 3130 C C . ASP A 1 375 ? 8.117 -6.595 10.792 1.00 86.06 375 ASP A C 1
ATOM 3132 O O . ASP A 1 375 ? 7.978 -7.775 10.472 1.00 86.06 375 ASP A O 1
ATOM 3136 N N . GLU A 1 376 ? 7.096 -5.736 10.715 1.00 81.31 376 GLU A N 1
ATOM 3137 C CA . GLU A 1 376 ? 5.775 -6.044 10.152 1.00 81.31 376 GLU A CA 1
ATOM 3138 C C . GLU A 1 376 ? 5.695 -5.888 8.612 1.00 81.31 376 GLU A C 1
ATOM 3140 O O . GLU A 1 376 ? 4.594 -5.921 8.044 1.00 81.31 376 GLU A O 1
ATOM 3145 N N . ASN A 1 377 ? 6.830 -5.734 7.921 1.00 79.81 377 ASN A N 1
ATOM 3146 C CA . ASN A 1 377 ? 6.971 -5.553 6.468 1.00 79.81 377 ASN A CA 1
ATOM 3147 C C . ASN A 1 377 ? 6.287 -4.296 5.897 1.00 79.81 377 ASN A C 1
ATOM 3149 O O . ASN A 1 377 ? 5.859 -4.283 4.741 1.00 79.81 377 ASN A O 1
ATOM 3153 N N . HIS A 1 378 ? 6.161 -3.223 6.680 1.00 81.94 378 HIS A N 1
ATOM 3154 C CA . HIS A 1 378 ? 5.779 -1.922 6.125 1.00 81.94 378 HIS A CA 1
ATOM 3155 C C . HIS A 1 378 ? 6.937 -1.303 5.329 1.00 81.94 378 HIS A C 1
ATOM 3157 O O . HIS A 1 378 ? 8.117 -1.553 5.601 1.00 81.94 378 HIS A O 1
ATOM 3163 N N . ILE A 1 379 ? 6.592 -0.464 4.349 1.00 81.12 379 ILE A N 1
ATOM 3164 C CA . ILE A 1 379 ? 7.565 0.317 3.580 1.00 81.12 379 ILE A CA 1
ATOM 3165 C C . ILE A 1 379 ? 7.799 1.618 4.347 1.00 81.12 379 ILE A C 1
ATOM 3167 O O . ILE A 1 379 ? 6.864 2.390 4.564 1.00 81.12 379 ILE A O 1
ATOM 3171 N N . ILE A 1 380 ? 9.030 1.860 4.794 1.00 85.00 380 ILE A N 1
ATOM 3172 C CA . ILE A 1 380 ? 9.344 2.991 5.673 1.00 85.00 380 ILE A CA 1
ATOM 3173 C C . ILE A 1 380 ? 10.639 3.636 5.228 1.00 85.00 380 ILE A C 1
ATOM 3175 O O . ILE A 1 380 ? 11.664 2.966 5.131 1.00 85.00 380 ILE A O 1
ATOM 3179 N N . TYR A 1 381 ? 10.614 4.955 5.062 1.00 86.19 381 TYR A N 1
ATOM 3180 C CA . TYR A 1 381 ? 11.839 5.739 4.967 1.00 86.19 381 TYR A CA 1
ATOM 3181 C C . TYR A 1 381 ? 11.910 6.738 6.109 1.00 86.19 381 TYR A C 1
ATOM 3183 O O . TYR A 1 381 ? 11.052 7.613 6.257 1.00 86.19 381 TYR A O 1
ATOM 3191 N N . LEU A 1 382 ? 12.972 6.605 6.901 1.00 85.75 382 LEU A N 1
ATOM 3192 C CA . LEU A 1 382 ? 13.337 7.556 7.934 1.00 85.75 382 LEU A CA 1
ATOM 3193 C C . LEU A 1 382 ? 14.356 8.543 7.380 1.00 85.75 382 LEU A C 1
ATOM 3195 O O . LEU A 1 382 ? 15.460 8.160 7.020 1.00 85.75 382 LEU A O 1
ATOM 3199 N N . PHE A 1 383 ? 14.001 9.819 7.368 1.00 83.31 383 PHE A N 1
ATOM 3200 C CA . PHE A 1 383 ? 14.848 10.900 6.895 1.00 83.31 383 PHE A CA 1
ATOM 3201 C C . PHE A 1 383 ? 15.262 11.792 8.058 1.00 83.31 383 PHE A C 1
ATOM 3203 O O . PHE A 1 383 ? 14.429 12.421 8.721 1.00 83.31 383 PHE A O 1
ATOM 3210 N N . LEU A 1 384 ? 16.571 11.892 8.293 1.00 79.69 384 LEU A N 1
ATOM 3211 C CA . LEU A 1 384 ? 17.099 12.806 9.297 1.00 79.69 384 LEU A CA 1
ATOM 3212 C C . LEU A 1 384 ? 17.338 14.186 8.682 1.00 79.69 384 LEU A C 1
ATOM 3214 O O . LEU A 1 384 ? 18.162 14.367 7.792 1.00 79.69 384 LEU A O 1
ATOM 3218 N N . GLY A 1 385 ? 16.693 15.198 9.246 1.00 73.50 385 GLY A N 1
ATOM 3219 C CA . GLY A 1 385 ? 16.790 16.607 8.866 1.00 73.50 385 GLY A CA 1
ATOM 3220 C C . GLY A 1 385 ? 18.209 17.171 8.907 1.00 73.50 385 GLY A C 1
ATOM 3221 O O . GLY A 1 385 ? 18.483 18.163 8.247 1.00 73.50 385 GLY A O 1
ATOM 3222 N N . GLN A 1 386 ? 19.131 16.533 9.636 1.00 73.06 386 GLN A N 1
ATOM 3223 C CA . GLN A 1 386 ? 20.552 16.897 9.612 1.00 73.06 386 GLN A CA 1
ATOM 3224 C C . GLN A 1 386 ? 21.213 16.695 8.242 1.00 73.06 386 GLN A C 1
ATOM 3226 O O . GLN A 1 386 ? 22.242 17.311 7.988 1.00 73.06 386 GLN A O 1
ATOM 3231 N N . PHE A 1 387 ? 20.639 15.857 7.374 1.00 74.62 387 PHE A N 1
ATOM 3232 C CA . PHE A 1 387 ? 21.120 15.641 6.011 1.00 74.62 387 PHE A CA 1
ATOM 3233 C C . PHE A 1 387 ? 20.513 16.633 5.003 1.00 74.62 387 PHE A C 1
ATOM 3235 O O . PHE A 1 387 ? 21.057 16.807 3.915 1.00 74.62 387 PHE A O 1
ATOM 3242 N N . PHE A 1 388 ? 19.467 17.374 5.392 1.00 75.56 388 PHE A N 1
ATOM 3243 C CA . PHE A 1 388 ? 18.831 18.414 4.576 1.00 75.56 388 PHE A CA 1
ATOM 3244 C C . PHE A 1 388 ? 19.552 19.752 4.751 1.00 75.56 388 PHE A C 1
ATOM 3246 O O . PHE A 1 388 ? 19.083 20.660 5.438 1.00 75.56 388 PHE A O 1
ATOM 3253 N N . THR A 1 389 ? 20.756 19.842 4.195 1.00 71.19 389 THR A N 1
ATOM 3254 C CA . THR A 1 389 ? 21.672 20.977 4.416 1.00 71.19 389 THR A CA 1
ATOM 3255 C C . THR A 1 389 ? 21.688 21.985 3.277 1.00 71.19 389 THR A C 1
ATOM 3257 O O . THR A 1 389 ? 22.146 23.114 3.459 1.00 71.19 389 THR A O 1
ATOM 3260 N N . LYS A 1 390 ? 21.197 21.599 2.099 1.00 70.81 390 LYS A N 1
ATOM 3261 C CA . LYS A 1 390 ? 21.219 22.447 0.912 1.00 70.81 390 LYS A CA 1
ATOM 3262 C C . LYS A 1 390 ? 19.975 23.329 0.880 1.00 70.81 390 LYS A C 1
ATOM 3264 O O . LYS A 1 390 ? 18.878 22.882 1.211 1.00 70.81 390 LYS A O 1
ATOM 3269 N N . ASN A 1 391 ? 20.143 24.576 0.437 1.00 73.38 391 ASN A N 1
ATOM 3270 C CA . ASN A 1 391 ? 19.037 25.501 0.174 1.00 73.38 391 ASN A CA 1
ATOM 3271 C C . ASN A 1 391 ? 18.364 25.166 -1.172 1.00 73.38 391 ASN A C 1
ATOM 3273 O O . ASN A 1 391 ? 18.282 25.997 -2.072 1.00 73.38 391 ASN A O 1
ATOM 3277 N N . GLU A 1 392 ? 17.983 23.902 -1.328 1.00 74.00 392 GLU A N 1
ATOM 3278 C CA . GLU A 1 392 ? 17.319 23.336 -2.497 1.00 74.00 392 GLU A CA 1
ATOM 3279 C C . GLU A 1 392 ? 16.017 22.658 -2.060 1.00 74.00 392 GLU A C 1
ATOM 3281 O O . GLU A 1 392 ? 15.809 22.394 -0.872 1.00 74.00 392 GLU A O 1
ATOM 3286 N N . ASP A 1 393 ? 15.133 22.387 -3.019 1.00 76.88 393 ASP A N 1
ATOM 3287 C CA . ASP A 1 393 ? 13.840 21.764 -2.746 1.00 76.88 393 ASP A CA 1
ATOM 3288 C C . ASP A 1 393 ? 13.992 20.445 -1.942 1.00 76.88 393 ASP A C 1
ATOM 3290 O O . ASP A 1 393 ? 14.819 19.598 -2.306 1.00 76.88 393 ASP A O 1
ATOM 3294 N N . PRO A 1 394 ? 13.225 20.240 -0.849 1.00 78.19 394 PRO A N 1
ATOM 3295 C CA . PRO A 1 394 ? 13.332 19.038 -0.024 1.00 78.19 394 PRO A CA 1
ATOM 3296 C C . PRO A 1 394 ? 13.080 17.731 -0.781 1.00 78.19 394 PRO A C 1
ATOM 3298 O O . PRO A 1 394 ? 13.683 16.717 -0.433 1.00 78.19 394 PRO A O 1
ATOM 3301 N N . TRP A 1 395 ? 12.235 17.727 -1.818 1.00 78.69 395 TRP A N 1
ATOM 3302 C CA . TRP A 1 395 ? 12.013 16.529 -2.623 1.00 78.69 395 TRP A CA 1
ATOM 3303 C C . TRP A 1 395 ? 13.232 16.173 -3.455 1.00 78.69 395 TRP A C 1
ATOM 3305 O O . TRP A 1 395 ? 13.559 14.996 -3.545 1.00 78.69 395 TRP A O 1
ATOM 3315 N N . HIS A 1 396 ? 13.953 17.152 -4.002 1.00 80.81 396 HIS A N 1
ATOM 3316 C CA . HIS A 1 396 ? 15.220 16.860 -4.674 1.00 80.81 396 HIS A CA 1
ATOM 3317 C C . HIS A 1 396 ? 16.235 16.227 -3.714 1.00 80.81 396 HIS A C 1
ATOM 3319 O O . HIS A 1 396 ? 16.931 15.290 -4.097 1.00 80.81 396 HIS A O 1
ATOM 3325 N N . GLN A 1 397 ? 16.284 16.674 -2.455 1.00 82.94 397 GLN A N 1
ATOM 3326 C CA . GLN A 1 397 ? 17.145 16.063 -1.434 1.00 82.94 397 GLN A CA 1
ATOM 3327 C C . GLN A 1 397 ? 16.710 14.630 -1.099 1.00 82.94 397 GLN A C 1
ATOM 3329 O O . GLN A 1 397 ? 17.562 13.749 -1.057 1.00 82.94 397 GLN A O 1
ATOM 3334 N N . ILE A 1 398 ? 15.405 14.379 -0.938 1.00 83.44 398 ILE A N 1
ATOM 3335 C CA . ILE A 1 398 ? 14.846 13.034 -0.696 1.00 83.44 398 ILE A CA 1
ATOM 3336 C C . ILE A 1 398 ? 15.152 12.085 -1.855 1.00 83.44 398 ILE A C 1
ATOM 3338 O O . ILE A 1 398 ? 15.633 10.980 -1.628 1.00 83.44 398 ILE A O 1
ATOM 3342 N N . LEU A 1 399 ? 14.881 12.499 -3.095 1.00 83.25 399 LEU A N 1
ATOM 3343 C CA . LEU A 1 399 ? 15.099 11.652 -4.265 1.00 83.25 399 LEU A CA 1
ATOM 3344 C C . LEU A 1 399 ? 16.580 11.317 -4.434 1.00 83.25 399 LEU A C 1
ATOM 3346 O O . LEU A 1 399 ? 16.911 10.157 -4.645 1.00 83.25 399 LEU A O 1
ATOM 3350 N N . ASN A 1 400 ? 17.469 12.297 -4.257 1.00 81.19 400 ASN A N 1
ATOM 3351 C CA . ASN A 1 400 ? 18.911 12.057 -4.287 1.00 81.19 400 ASN A CA 1
ATOM 3352 C C . ASN A 1 400 ? 19.359 11.100 -3.172 1.00 81.19 400 ASN A C 1
ATOM 3354 O O . ASN A 1 400 ? 20.171 10.216 -3.422 1.00 81.19 400 ASN A O 1
ATOM 3358 N N . ASP A 1 401 ? 18.824 11.257 -1.958 1.00 81.19 401 ASP A N 1
ATOM 3359 C CA . ASP A 1 401 ? 19.134 10.400 -0.807 1.00 81.19 401 ASP A CA 1
ATOM 3360 C C . ASP A 1 401 ? 18.666 8.945 -1.000 1.00 81.19 401 ASP A C 1
ATOM 3362 O O . ASP A 1 401 ? 19.273 8.016 -0.464 1.00 81.19 401 ASP A O 1
ATOM 3366 N N . LEU A 1 402 ? 17.606 8.749 -1.787 1.00 83.00 402 LEU A N 1
ATOM 3367 C CA . LEU A 1 402 ? 17.083 7.445 -2.191 1.00 83.00 402 LEU A CA 1
ATOM 3368 C C . LEU A 1 402 ? 17.642 6.944 -3.534 1.00 83.00 402 LEU A C 1
ATOM 3370 O O . LEU A 1 402 ? 17.170 5.927 -4.037 1.00 83.00 402 LEU A O 1
ATOM 3374 N N . GLU A 1 403 ? 18.602 7.655 -4.130 1.00 79.62 403 GLU A N 1
ATOM 3375 C CA . GLU A 1 403 ? 19.182 7.337 -5.445 1.00 79.62 403 GLU A CA 1
ATOM 3376 C C . GLU A 1 403 ? 18.132 7.251 -6.577 1.00 79.62 403 GLU A C 1
ATOM 3378 O O . GLU A 1 403 ? 18.280 6.534 -7.568 1.00 79.62 403 GLU A O 1
ATOM 3383 N N . VAL A 1 404 ? 17.048 8.018 -6.446 1.00 78.94 404 VAL A N 1
ATOM 3384 C CA . VAL A 1 404 ? 15.951 8.083 -7.411 1.00 78.94 404 VAL A CA 1
ATOM 3385 C C . VAL A 1 404 ? 16.274 9.103 -8.496 1.00 78.94 404 VAL A C 1
ATOM 3387 O O . VAL A 1 404 ? 16.389 10.298 -8.244 1.00 78.94 404 VAL A O 1
ATOM 3390 N N . THR A 1 405 ? 16.352 8.634 -9.738 1.00 67.94 405 THR A N 1
ATOM 3391 C CA . THR A 1 405 ? 16.670 9.465 -10.913 1.00 67.94 405 THR A CA 1
ATOM 3392 C C . THR A 1 405 ? 15.437 9.977 -11.666 1.00 67.94 405 THR A C 1
ATOM 3394 O O . THR A 1 405 ? 15.566 10.725 -12.634 1.00 67.94 405 THR A O 1
ATOM 3397 N N . ASN A 1 406 ? 14.233 9.569 -11.256 1.00 67.62 406 ASN A N 1
ATOM 3398 C CA . ASN A 1 406 ? 12.969 9.963 -11.882 1.00 67.62 406 ASN A CA 1
ATOM 3399 C C . ASN A 1 406 ? 12.312 11.166 -11.168 1.00 67.62 406 ASN A C 1
ATOM 3401 O O . ASN A 1 406 ? 12.827 11.676 -10.179 1.00 67.62 406 ASN A O 1
ATOM 3405 N N . SER A 1 407 ? 11.187 11.663 -11.697 1.00 73.50 407 SER A N 1
ATOM 3406 C CA . SER A 1 407 ? 10.452 12.780 -11.088 1.00 73.50 407 SER A CA 1
ATOM 3407 C C . SER A 1 407 ? 9.755 12.386 -9.782 1.00 73.50 407 SER A C 1
ATOM 3409 O O . SER A 1 407 ? 9.366 11.234 -9.596 1.00 73.50 407 SER A O 1
ATOM 3411 N N . VAL A 1 408 ? 9.481 13.377 -8.924 1.00 71.31 408 VAL A N 1
ATOM 3412 C CA . VAL A 1 408 ? 8.708 13.203 -7.677 1.00 71.31 408 VAL A CA 1
ATOM 3413 C C . VAL A 1 408 ? 7.386 12.470 -7.927 1.00 71.31 408 VAL A C 1
ATOM 3415 O O . VAL A 1 408 ? 7.050 11.542 -7.199 1.00 71.31 408 VAL A O 1
ATOM 3418 N N . ASP A 1 409 ? 6.667 12.811 -8.999 1.00 64.69 409 ASP A N 1
ATOM 3419 C CA . ASP A 1 409 ? 5.408 12.143 -9.351 1.00 64.69 409 ASP A CA 1
ATOM 3420 C C . ASP A 1 409 ? 5.589 10.646 -9.632 1.00 64.69 409 ASP A C 1
ATOM 3422 O O . ASP A 1 409 ? 4.764 9.826 -9.224 1.00 64.69 409 ASP A O 1
ATOM 3426 N N . ASN A 1 410 ? 6.668 10.270 -10.323 1.00 63.97 410 ASN A N 1
ATOM 3427 C CA . ASN A 1 410 ? 6.956 8.872 -10.627 1.00 63.97 410 ASN A CA 1
ATOM 3428 C C . ASN A 1 410 ? 7.368 8.109 -9.369 1.00 63.97 410 ASN A C 1
ATOM 3430 O O . ASN A 1 410 ? 6.909 6.984 -9.177 1.00 63.97 410 ASN A O 1
ATOM 3434 N N . PHE A 1 411 ? 8.168 8.723 -8.499 1.00 74.12 411 PHE A N 1
ATOM 3435 C CA . PHE A 1 411 ? 8.503 8.189 -7.183 1.00 74.12 411 PHE A CA 1
ATOM 3436 C C . PHE A 1 411 ? 7.246 7.915 -6.344 1.00 74.12 411 PHE A C 1
ATOM 3438 O O . PHE A 1 411 ? 6.995 6.775 -5.952 1.00 74.12 411 PHE A O 1
ATOM 3445 N N . LEU A 1 412 ? 6.396 8.931 -6.154 1.00 70.69 412 LEU A N 1
ATOM 3446 C CA . LEU A 1 412 ? 5.160 8.821 -5.373 1.00 70.69 412 LEU A CA 1
ATOM 3447 C C . LEU A 1 412 ? 4.216 7.762 -5.951 1.00 70.69 412 LEU A C 1
ATOM 3449 O O . LEU A 1 412 ? 3.661 6.948 -5.212 1.00 70.69 412 LEU A O 1
ATOM 3453 N N . ARG A 1 413 ? 4.065 7.728 -7.280 1.00 63.41 413 ARG A N 1
ATOM 3454 C CA . ARG A 1 413 ? 3.231 6.734 -7.963 1.00 63.41 413 ARG A CA 1
ATOM 3455 C C . ARG A 1 413 ? 3.763 5.317 -7.783 1.00 63.41 413 ARG A C 1
ATOM 3457 O O . ARG A 1 413 ? 2.979 4.399 -7.560 1.00 63.41 413 ARG A O 1
ATOM 3464 N N . SER A 1 414 ? 5.075 5.135 -7.888 1.00 69.06 414 SER A N 1
ATOM 3465 C CA . SER A 1 414 ? 5.702 3.819 -7.770 1.00 69.06 414 SER A CA 1
ATOM 3466 C C . SER A 1 414 ? 5.552 3.264 -6.361 1.00 69.06 414 SER A C 1
ATOM 3468 O O . SER A 1 414 ? 5.181 2.104 -6.194 1.00 69.06 414 SER A O 1
ATOM 3470 N N . ILE A 1 415 ? 5.749 4.108 -5.348 1.00 72.38 415 ILE A N 1
ATOM 3471 C CA . ILE A 1 415 ? 5.556 3.679 -3.967 1.00 72.38 415 ILE A CA 1
ATOM 3472 C C . ILE A 1 415 ? 4.083 3.418 -3.660 1.00 72.38 415 ILE A C 1
ATOM 3474 O O . ILE A 1 415 ? 3.768 2.415 -3.028 1.00 72.38 415 ILE A O 1
ATOM 3478 N N . SER A 1 416 ? 3.169 4.264 -4.144 1.00 65.19 416 SER A N 1
ATOM 3479 C CA . SER A 1 416 ? 1.730 4.034 -3.978 1.00 65.19 416 SER A CA 1
ATOM 3480 C C . SER A 1 416 ? 1.297 2.697 -4.590 1.00 65.19 416 SER A C 1
ATOM 3482 O O . SER A 1 416 ? 0.542 1.948 -3.974 1.00 65.19 416 SER A O 1
ATOM 3484 N N . ASN A 1 417 ? 1.825 2.347 -5.766 1.00 65.31 417 ASN A N 1
ATOM 3485 C CA . ASN A 1 417 ? 1.573 1.044 -6.377 1.00 65.31 417 ASN A CA 1
ATOM 3486 C C . ASN A 1 417 ? 2.126 -0.104 -5.526 1.00 65.31 417 ASN A C 1
ATOM 3488 O O . ASN A 1 417 ? 1.427 -1.097 -5.334 1.00 65.31 417 ASN A O 1
ATOM 3492 N N . LYS A 1 418 ? 3.343 0.039 -4.985 1.00 68.81 418 LYS A N 1
ATOM 3493 C CA . LYS A 1 418 ? 3.937 -0.991 -4.127 1.00 68.81 418 LYS A CA 1
ATOM 3494 C C . LYS A 1 418 ? 3.143 -1.181 -2.837 1.00 68.81 418 LYS A C 1
ATOM 3496 O O . LYS A 1 418 ? 2.899 -2.317 -2.459 1.00 68.81 418 LYS A O 1
ATOM 3501 N N . ALA A 1 419 ? 2.673 -0.097 -2.223 1.00 67.25 419 ALA A N 1
ATOM 3502 C CA . ALA A 1 419 ? 1.808 -0.133 -1.046 1.00 67.25 419 ALA A CA 1
ATOM 3503 C C . ALA A 1 419 ? 0.481 -0.875 -1.311 1.00 67.25 419 ALA A C 1
ATOM 3505 O O . ALA A 1 419 ? 0.030 -1.666 -0.482 1.00 67.25 419 ALA A O 1
ATOM 3506 N N . LYS A 1 420 ? -0.123 -0.677 -2.495 1.00 65.81 420 LYS A N 1
ATOM 3507 C CA . LYS A 1 420 ? -1.316 -1.430 -2.930 1.00 65.81 420 LYS A CA 1
ATOM 3508 C C . LYS A 1 420 ? -1.017 -2.916 -3.127 1.00 65.81 420 LYS A C 1
ATOM 3510 O O . LYS A 1 420 ? -1.785 -3.755 -2.670 1.00 65.81 420 LYS A O 1
ATOM 3515 N N . GLU A 1 421 ? 0.094 -3.236 -3.790 1.00 64.75 421 GLU A N 1
ATOM 3516 C CA . GLU A 1 421 ? 0.534 -4.614 -4.042 1.00 64.75 421 GLU A CA 1
ATOM 3517 C C . GLU A 1 421 ? 0.769 -5.382 -2.733 1.00 64.75 421 GLU A C 1
ATOM 3519 O O . GLU A 1 421 ? 0.329 -6.521 -2.593 1.00 64.75 421 GLU A O 1
ATOM 3524 N N . THR A 1 422 ? 1.418 -4.746 -1.755 1.00 66.75 422 THR A N 1
ATOM 3525 C CA . THR A 1 422 ? 1.741 -5.359 -0.460 1.00 66.75 422 THR A CA 1
ATOM 3526 C C . THR A 1 422 ? 0.611 -5.254 0.566 1.00 66.75 422 THR A C 1
ATOM 3528 O O . THR A 1 422 ? 0.709 -5.859 1.632 1.00 66.75 422 THR A O 1
ATOM 3531 N N . LYS A 1 423 ? -0.464 -4.508 0.266 1.00 68.44 423 LYS A N 1
ATOM 3532 C CA . LYS A 1 423 ? -1.541 -4.136 1.207 1.00 68.44 423 LYS A CA 1
ATOM 3533 C C . LYS A 1 423 ? -1.009 -3.508 2.504 1.00 68.44 423 LYS A C 1
ATOM 3535 O O . LYS A 1 423 ? -1.542 -3.745 3.592 1.00 68.44 423 LYS A O 1
ATOM 3540 N N . LYS A 1 424 ? 0.071 -2.733 2.391 1.00 68.75 424 LYS A N 1
ATOM 3541 C CA . LYS A 1 424 ? 0.799 -2.112 3.503 1.00 68.75 424 LYS A CA 1
ATOM 3542 C C . LYS A 1 424 ? 1.046 -0.646 3.184 1.00 68.75 424 LYS A C 1
ATOM 3544 O O . LYS A 1 424 ? 1.502 -0.321 2.094 1.00 68.75 424 LYS A O 1
ATOM 3549 N N . GLU A 1 425 ? 0.765 0.240 4.133 1.00 67.38 425 GLU A N 1
ATOM 3550 C CA . GLU A 1 425 ? 0.996 1.671 3.934 1.00 67.38 425 GLU A CA 1
ATOM 3551 C C . GLU A 1 425 ? 2.489 2.009 3.894 1.00 67.38 425 GLU A C 1
ATOM 3553 O O . GLU A 1 425 ? 3.303 1.405 4.602 1.00 67.38 425 GLU A O 1
ATOM 3558 N N . LEU A 1 426 ? 2.830 3.006 3.072 1.00 64.81 426 LEU A N 1
ATOM 3559 C CA . LEU A 1 426 ? 4.127 3.666 3.115 1.00 64.81 426 LEU A CA 1
ATOM 3560 C C . LEU A 1 426 ? 4.109 4.764 4.177 1.00 64.81 426 LEU A C 1
ATOM 3562 O O . LEU A 1 426 ? 3.287 5.683 4.106 1.00 64.81 426 LEU A O 1
ATOM 3566 N N . LEU A 1 427 ? 5.123 4.762 5.042 1.00 68.88 427 LEU A N 1
ATOM 3567 C CA . LEU A 1 427 ? 5.395 5.876 5.943 1.00 68.88 427 LEU A CA 1
ATOM 3568 C C . LEU A 1 427 ? 6.685 6.613 5.566 1.00 68.88 427 LEU A C 1
ATOM 3570 O O . LEU A 1 427 ? 7.779 6.045 5.554 1.00 68.88 427 LEU A O 1
ATOM 3574 N N . LEU A 1 428 ? 6.551 7.915 5.296 1.00 64.75 428 LEU A N 1
ATOM 3575 C CA . LEU A 1 428 ? 7.670 8.850 5.189 1.00 64.75 428 LEU A CA 1
ATOM 3576 C C . LEU A 1 428 ? 7.817 9.594 6.518 1.00 64.75 428 LEU A C 1
ATOM 3578 O O . LEU A 1 428 ? 6.916 10.324 6.945 1.00 64.75 428 LEU A O 1
ATOM 3582 N N . LEU A 1 429 ? 8.968 9.426 7.162 1.00 67.44 429 LEU A N 1
ATOM 3583 C CA . LEU A 1 429 ? 9.261 10.004 8.469 1.00 67.44 429 LEU A CA 1
ATOM 3584 C C . LEU A 1 429 ? 10.312 11.099 8.315 1.00 67.44 429 LEU A C 1
ATOM 3586 O O . LEU A 1 429 ? 11.476 10.808 8.051 1.00 67.44 429 LEU A O 1
ATOM 3590 N N . LEU A 1 430 ? 9.918 12.360 8.490 1.00 63.50 430 LEU A N 1
ATOM 3591 C CA . LEU A 1 430 ? 10.820 13.508 8.389 1.00 63.50 430 LEU A CA 1
ATOM 3592 C C . LEU A 1 430 ? 11.140 14.046 9.786 1.00 63.50 430 LEU A C 1
ATOM 3594 O O . LEU A 1 430 ? 10.301 14.653 10.456 1.00 63.50 430 LEU A O 1
ATOM 3598 N N . MET A 1 431 ? 12.386 13.866 10.225 1.00 62.50 431 MET A N 1
ATOM 3599 C CA . MET A 1 431 ? 12.840 14.311 11.542 1.00 62.50 431 MET A CA 1
ATOM 3600 C C . MET A 1 431 ? 13.658 15.600 11.444 1.00 62.50 431 MET A C 1
ATOM 3602 O O . MET A 1 431 ? 14.837 15.550 11.115 1.00 62.50 431 MET A O 1
ATOM 3606 N N . ARG A 1 432 ? 13.119 16.769 11.806 1.00 60.19 432 ARG A N 1
ATOM 3607 C CA . ARG A 1 432 ? 13.908 18.014 11.791 1.00 60.19 432 ARG A CA 1
ATOM 3608 C C . ARG A 1 432 ? 14.666 18.223 13.108 1.00 60.19 432 ARG A C 1
ATOM 3610 O O . ARG A 1 432 ? 14.075 18.299 14.180 1.00 60.19 432 ARG A O 1
ATOM 3617 N N . LEU A 1 433 ? 15.989 18.397 13.036 1.00 46.12 433 LEU A N 1
ATOM 3618 C CA . LEU A 1 433 ? 16.797 18.897 14.156 1.00 46.12 433 LEU A CA 1
ATOM 3619 C C . LEU A 1 433 ? 16.951 20.417 14.017 1.00 46.12 433 LEU A C 1
ATOM 3621 O O . LEU A 1 433 ? 17.784 20.885 13.245 1.00 46.12 433 LEU A O 1
ATOM 3625 N N . MET A 1 434 ? 16.181 21.214 14.766 1.00 39.91 434 MET A N 1
ATOM 3626 C CA . MET A 1 434 ? 16.512 22.636 14.917 1.00 39.91 434 MET A CA 1
ATOM 3627 C C . MET A 1 434 ? 17.773 22.764 15.783 1.00 39.91 434 MET A C 1
ATOM 3629 O O . MET A 1 434 ? 17.715 22.717 17.010 1.00 39.91 434 MET A O 1
ATOM 3633 N N . LYS A 1 435 ? 18.936 22.944 15.152 1.00 32.38 435 LYS A N 1
ATOM 3634 C CA . LYS A 1 435 ? 20.102 23.553 15.806 1.00 32.38 435 LYS A CA 1
ATOM 3635 C C . LYS A 1 435 ? 20.070 25.057 15.544 1.00 32.38 435 LYS A C 1
ATOM 3637 O O . LYS A 1 435 ? 20.783 25.550 14.681 1.00 32.38 435 LYS A O 1
ATOM 3642 N N . VAL A 1 436 ? 19.272 25.796 16.311 1.00 25.03 436 VAL A N 1
ATOM 3643 C CA . VAL A 1 436 ? 19.489 27.239 16.480 1.00 25.03 436 VAL A CA 1
ATOM 3644 C C . VAL A 1 436 ? 19.492 27.531 17.973 1.00 25.03 436 VAL A C 1
ATOM 3646 O O . VAL A 1 436 ? 18.542 27.227 18.689 1.00 25.03 436 VAL A O 1
ATOM 3649 N N . LYS A 1 437 ? 20.613 28.078 18.454 1.00 29.30 437 LYS A N 1
ATOM 3650 C CA . LYS A 1 437 ? 20.749 28.657 19.792 1.00 29.30 437 LYS A CA 1
ATOM 3651 C C . LYS A 1 437 ? 19.768 29.831 19.904 1.00 29.30 437 LYS A C 1
ATOM 3653 O O . LYS A 1 437 ? 20.182 30.934 19.607 1.00 29.30 437 LYS A O 1
ATOM 3658 N N . VAL A 1 438 ? 18.505 29.576 20.251 1.00 26.91 438 VAL A N 1
ATOM 3659 C CA . VAL A 1 438 ? 17.568 30.376 21.072 1.00 26.91 438 VAL A CA 1
ATOM 3660 C C . VAL A 1 438 ? 16.261 29.556 21.154 1.00 26.91 438 VAL A C 1
ATOM 3662 O O . VAL A 1 438 ? 15.632 29.303 20.138 1.00 26.91 438 VAL A O 1
ATOM 3665 N N . LYS A 1 439 ? 15.879 29.126 22.369 1.00 27.11 439 LYS A N 1
ATOM 3666 C CA . LYS A 1 439 ? 14.583 28.527 22.779 1.00 27.11 439 LYS A CA 1
ATOM 3667 C C . LYS A 1 439 ? 13.946 27.442 21.869 1.00 27.11 439 LYS A C 1
ATOM 3669 O O . LYS A 1 439 ? 13.029 27.699 21.106 1.00 27.11 439 LYS A O 1
ATOM 3674 N N . GLY A 1 440 ? 14.288 26.180 22.140 1.00 30.70 440 GLY A N 1
ATOM 3675 C CA . GLY A 1 440 ? 13.380 25.345 22.945 1.00 30.70 440 GLY A CA 1
ATOM 3676 C C . GLY A 1 440 ? 12.350 24.409 22.296 1.00 30.70 440 GLY A C 1
ATOM 3677 O O . GLY A 1 440 ? 11.689 23.735 23.072 1.00 30.70 440 GLY A O 1
ATOM 3678 N N . TYR A 1 441 ? 12.208 24.280 20.972 1.00 27.06 441 TYR A N 1
ATOM 3679 C CA . TYR A 1 441 ? 11.242 23.316 20.397 1.00 27.06 441 TYR A CA 1
ATOM 3680 C C . TYR A 1 441 ? 11.777 22.610 19.142 1.00 27.06 441 TYR A C 1
ATOM 3682 O O . TYR A 1 441 ? 12.453 23.216 18.315 1.00 27.06 441 TYR A O 1
ATOM 3690 N N . GLY A 1 442 ? 11.505 21.305 19.022 1.00 33.19 442 GLY A N 1
ATOM 3691 C CA . GLY A 1 442 ? 11.793 20.503 17.828 1.00 33.19 442 GLY A CA 1
ATOM 3692 C C . GLY A 1 442 ? 10.507 19.906 17.258 1.00 33.19 442 GLY A C 1
ATOM 3693 O O . GLY A 1 442 ? 9.675 19.425 18.028 1.00 33.19 442 GLY A O 1
ATOM 3694 N N . GLU A 1 443 ? 10.370 19.928 15.932 1.00 32.91 443 GLU A N 1
ATOM 3695 C CA . GLU A 1 443 ? 9.188 19.479 15.185 1.00 32.91 443 GLU A CA 1
ATOM 3696 C C . GLU A 1 443 ? 9.527 18.274 14.299 1.00 32.91 443 GLU A C 1
ATOM 3698 O O . GLU A 1 443 ? 10.589 18.229 13.671 1.00 32.91 443 GLU A O 1
ATOM 3703 N N . ILE A 1 444 ? 8.626 17.294 14.247 1.00 42.81 444 ILE A N 1
ATOM 3704 C CA . ILE A 1 444 ? 8.781 16.064 13.464 1.00 42.81 444 ILE A CA 1
ATOM 3705 C C . ILE A 1 444 ? 7.481 15.810 12.712 1.00 42.81 444 ILE A C 1
ATOM 3707 O O . ILE A 1 444 ? 6.437 15.683 13.348 1.00 42.81 444 ILE A O 1
ATOM 3711 N N . ILE A 1 445 ? 7.557 15.712 11.384 1.00 43.12 445 ILE A N 1
ATOM 3712 C CA . ILE A 1 445 ? 6.398 15.523 10.508 1.00 43.12 445 ILE A CA 1
ATOM 3713 C C . ILE A 1 445 ? 6.412 14.089 9.981 1.00 43.12 445 ILE A C 1
ATOM 3715 O O . ILE A 1 445 ? 7.351 13.666 9.305 1.00 43.12 445 ILE A O 1
ATOM 3719 N N . PHE A 1 446 ? 5.345 13.358 10.261 1.00 44.28 446 PHE A N 1
ATOM 3720 C CA . PHE A 1 446 ? 5.008 12.105 9.610 1.00 44.28 446 PHE A CA 1
ATOM 3721 C C . PHE A 1 446 ? 4.073 12.409 8.452 1.00 44.28 446 PHE A C 1
ATOM 3723 O O . PHE A 1 446 ? 3.087 13.135 8.610 1.00 44.28 446 PHE A O 1
ATOM 3730 N N . LYS A 1 447 ? 4.355 11.802 7.307 1.00 45.50 447 LYS A N 1
ATOM 3731 C CA . LYS A 1 447 ? 3.403 11.719 6.212 1.00 45.50 447 LYS A CA 1
ATOM 3732 C C . LYS A 1 447 ? 3.259 10.252 5.848 1.00 45.50 447 LYS A C 1
ATOM 3734 O O . LYS A 1 447 ? 4.158 9.679 5.232 1.00 45.50 447 LYS A O 1
ATOM 3739 N N . ALA A 1 448 ? 2.144 9.648 6.235 1.00 42.81 448 ALA A N 1
ATOM 3740 C CA . ALA A 1 448 ? 1.733 8.409 5.603 1.00 42.81 448 ALA A CA 1
ATOM 3741 C C . ALA A 1 448 ? 1.191 8.783 4.219 1.00 42.81 448 ALA A C 1
ATOM 3743 O O . ALA A 1 448 ? 0.348 9.668 4.070 1.00 42.81 448 ALA A O 1
ATOM 3744 N N . LEU A 1 449 ? 1.746 8.172 3.176 1.00 36.22 449 LEU A N 1
ATOM 3745 C CA . LEU A 1 449 ? 1.143 8.247 1.850 1.00 36.22 449 LEU A CA 1
ATOM 3746 C C . LEU A 1 449 ? 0.165 7.083 1.762 1.00 36.22 449 LEU A C 1
ATOM 3748 O O . LEU A 1 449 ? 0.471 6.047 1.175 1.00 36.22 449 LEU A O 1
ATOM 3752 N N . SER A 1 450 ? -0.995 7.252 2.392 1.00 33.22 450 SER A N 1
ATOM 3753 C CA . SER A 1 450 ? -2.145 6.416 2.085 1.00 33.22 450 SER A CA 1
ATOM 3754 C C . SER A 1 450 ? -2.726 6.871 0.747 1.00 33.22 450 SER A C 1
ATOM 3756 O O . SER A 1 450 ? -2.616 8.030 0.333 1.00 33.22 450 SER A O 1
ATOM 3758 N N . THR A 1 451 ? -3.227 5.906 -0.005 1.00 32.03 451 THR A N 1
ATOM 3759 C CA . THR A 1 451 ? -3.780 6.095 -1.341 1.00 32.03 451 THR A CA 1
ATOM 3760 C C . THR A 1 451 ? -4.866 7.166 -1.365 1.00 32.03 451 THR A C 1
ATOM 3762 O O . THR A 1 451 ? -5.790 7.115 -0.559 1.00 32.03 451 THR A O 1
ATOM 3765 N N . ILE A 1 452 ? -4.743 8.100 -2.316 1.00 28.39 452 ILE A N 1
ATOM 3766 C CA . ILE A 1 452 ? -5.885 8.839 -2.876 1.00 28.39 452 ILE A CA 1
ATOM 3767 C C . ILE A 1 452 ? -6.786 7.847 -3.609 1.00 28.39 452 ILE A C 1
ATOM 3769 O O . ILE A 1 452 ? -6.220 6.956 -4.301 1.00 28.39 452 ILE A O 1
#

Nearest PDB structures (foldseek):
  6gw5-assembly2_B  TM=1.387E-01  e=4.953E-01  Helicobacter pylori

InterPro domains:
  IPR027417 P-loop containing nucleoside triphosphate hydrolase [SSF52540] (340-429)
  IPR047740 SMEK domain [NF033859] (5-98)
  IPR047740 SMEK domain [PF21941] (12-147)